Protein AF-A0A972X2A7-F1 (afdb_monomer_lite)

pLDDT: mean 72.52, std 20.97, range [19.81, 95.19]

Secondary structure (DSSP, 8-state):
----HHHHHHHHHHHHHHTT--S-------------------------------------S--------TT-B--STTEEE-TT-TTEEEETTEEEEE-TT--EEEEEE-TTS-EES---HHHHHHHHHHHHHTTTTS-HHHHHHHHHHHHHTT-S--SEEEEESSSS---HHHHTT-HHHHHHHHHHHHHHHHHHS--SS--------TTSEEEEE-TTTS-HHHHHHHHHS-TTHHHHSEEEHHHHHHHHHSHHHHHHHHT--SBHHHHHHHHT----GGG--S-EEEE-B-TTS-B--SS-SS-EEEEEEE-TTSTT-EEEEEEE----SSSSHHHHHH-HHHHGGG---SEEEEEEE-TTS-EEEEEEETT-BEESB--TTT-PPPTTTS-SS-BTTHHHHHHTTTSSPPTT--TTSS-PPPP--GGGS---EEEEE-TT--EEESGGGB--HHHHHHHHHHHHHHH-

Foldseek 3Di:
DDDDVLVLLLQLLVQLQCLFDDDDDDDDYDDDDDDDDDDDDDDDDDDDDDDDDDDDDDDDADDDDDPPPLPDWDDPPQWDDDPPQPQWTDRPPWIWGQDPVRTITTWHADPQQDTPSDPDPSNLVSLLLVCLVCLVVDDPVRNVSSVNNCVVSLSFDQQKAKEALVQGDRDPVQVVVDDVSSLVSSQVSVQQLLPQLFFAARDDDDDADPVRIDIDRCPVTFDRSLSSQLVVQAPCCVVVVYHYSSSSSVSCLQLVNSCVRHVPDQFPVVVCVVQVHDSALQAAFAFKAKFAADPVRAGLDLWFRGIKIKGKDDGPNAHLWIKIKIFWAFPPDDDDDLNLQQDLLRVQSRHAGFKMWMWTQGNNLATFIWIAGSVGGTDQWDPLRTTQQDPGGDGSIDGTPSSVCVVASQFDDAQQDRPPPPRDGGDFCLVSRDQDFDPGAHPVRDTHGSSRSYHGRVVRRVSRVSSRVSHD

Radius of gyration: 25.75 Å; chains: 1; bounding box: 61×66×72 Å

Structure (mmCIF, N/CA/C/O backbone):
data_AF-A0A972X2A7-F1
#
_entry.id   AF-A0A972X2A7-F1
#
loop_
_atom_site.group_PDB
_atom_site.id
_atom_site.type_symbol
_atom_site.label_atom_id
_atom_site.label_alt_id
_atom_site.label_comp_id
_atom_site.label_asym_id
_atom_site.label_entity_id
_atom_site.label_seq_id
_atom_site.pdbx_PDB_ins_code
_atom_site.Cartn_x
_atom_site.Cartn_y
_atom_site.Cartn_z
_atom_site.occupancy
_atom_site.B_iso_or_equiv
_atom_site.auth_seq_id
_atom_site.auth_comp_id
_atom_site.auth_asym_id
_atom_site.auth_atom_id
_atom_site.pdbx_PDB_model_num
ATOM 1 N N . MET A 1 1 ? -9.599 33.964 -2.042 1.00 32.97 1 MET A N 1
ATOM 2 C CA . MET A 1 1 ? -8.578 33.121 -2.725 1.00 32.97 1 MET A CA 1
ATOM 3 C C . MET A 1 1 ? -9.052 31.662 -2.759 1.00 32.97 1 MET A C 1
ATOM 5 O O . MET A 1 1 ? -10.061 31.374 -2.131 1.00 32.97 1 MET A O 1
ATOM 9 N N . LYS A 1 2 ? -8.381 30.743 -3.476 1.00 31.22 2 LYS A N 1
ATOM 10 C CA . LYS A 1 2 ? -8.626 29.282 -3.387 1.00 31.22 2 LYS A CA 1
ATOM 11 C C . LYS A 1 2 ? -7.355 28.581 -2.875 1.00 31.22 2 LYS A C 1
ATOM 13 O O . LYS A 1 2 ? -6.282 28.950 -3.351 1.00 31.22 2 LYS A O 1
ATOM 18 N N . PRO A 1 3 ? -7.443 27.602 -1.954 1.00 32.94 3 PRO A N 1
ATOM 19 C CA . PRO A 1 3 ? -6.267 26.927 -1.406 1.00 32.94 3 PRO A CA 1
ATOM 20 C C . PRO A 1 3 ? -5.535 26.093 -2.468 1.00 32.94 3 PRO A C 1
ATOM 22 O O . PRO A 1 3 ? -6.153 25.428 -3.304 1.00 32.94 3 PRO A O 1
ATOM 25 N N . ASN A 1 4 ? -4.201 26.134 -2.435 1.00 35.28 4 ASN A N 1
ATOM 26 C CA . ASN A 1 4 ? -3.338 25.498 -3.430 1.00 35.28 4 ASN A CA 1
ATOM 27 C C . ASN A 1 4 ? -3.105 24.013 -3.091 1.00 35.28 4 ASN A C 1
ATOM 29 O O . ASN A 1 4 ? -2.175 23.684 -2.353 1.00 35.28 4 ASN A O 1
ATOM 33 N N . LYS A 1 5 ? -3.965 23.128 -3.618 1.00 40.00 5 LYS A N 1
ATOM 34 C CA . LYS A 1 5 ? -4.020 21.694 -3.267 1.00 40.00 5 LYS A CA 1
ATOM 35 C C . LYS A 1 5 ? -2.667 20.974 -3.272 1.00 40.00 5 LYS A C 1
ATOM 37 O O . LYS A 1 5 ? -2.394 20.256 -2.323 1.00 40.00 5 LYS A O 1
ATOM 42 N N . SER A 1 6 ? -1.813 21.211 -4.271 1.00 39.75 6 SER A N 1
ATOM 43 C CA . SER A 1 6 ? -0.506 20.539 -4.387 1.00 39.75 6 SER A CA 1
ATOM 44 C C . SER A 1 6 ? 0.399 20.759 -3.160 1.00 39.75 6 SER A C 1
ATOM 46 O O . SER A 1 6 ? 0.973 19.800 -2.651 1.00 39.75 6 SER A O 1
ATOM 48 N N . LYS A 1 7 ? 0.459 21.983 -2.600 1.00 44.41 7 LYS A N 1
ATOM 49 C CA . LYS A 1 7 ? 1.194 22.226 -1.340 1.00 44.41 7 LYS A CA 1
ATOM 50 C C . LYS A 1 7 ? 0.582 21.444 -0.174 1.00 44.41 7 LYS A C 1
ATOM 52 O O . LYS A 1 7 ? 1.309 20.877 0.627 1.00 44.41 7 LYS A O 1
ATOM 57 N N . ILE A 1 8 ? -0.749 21.413 -0.091 1.00 43.88 8 ILE A N 1
ATOM 58 C CA . ILE A 1 8 ? -1.475 20.704 0.970 1.00 43.88 8 ILE A CA 1
ATOM 59 C C . ILE A 1 8 ? -1.217 19.192 0.888 1.00 43.88 8 ILE A C 1
ATOM 61 O O . ILE A 1 8 ? -0.979 18.579 1.918 1.00 43.88 8 ILE A O 1
ATOM 65 N N . PHE A 1 9 ? -1.190 18.609 -0.313 1.00 44.12 9 PHE A N 1
ATOM 66 C CA . PHE A 1 9 ? -0.921 17.185 -0.528 1.00 44.12 9 PHE A CA 1
ATOM 67 C C . PHE A 1 9 ? 0.484 16.772 -0.060 1.00 44.12 9 PHE A C 1
ATOM 69 O O . PHE A 1 9 ? 0.606 15.842 0.734 1.00 44.12 9 PHE A O 1
ATOM 76 N N . LYS A 1 10 ? 1.529 17.521 -0.452 1.00 48.62 10 LYS A N 1
ATOM 77 C CA . LYS A 1 10 ? 2.905 17.273 0.023 1.00 48.62 10 LYS A CA 1
ATOM 78 C C . LYS A 1 10 ? 3.010 17.346 1.547 1.00 48.62 10 LYS A C 1
ATOM 80 O O . LYS A 1 10 ? 3.620 16.477 2.158 1.00 48.62 10 LYS A O 1
ATOM 85 N N . ILE A 1 11 ? 2.387 18.360 2.152 1.00 48.38 11 ILE A N 1
ATOM 86 C CA . ILE A 1 11 ? 2.398 18.559 3.607 1.00 48.38 11 ILE A CA 1
ATOM 87 C C . ILE A 1 11 ? 1.636 17.435 4.322 1.00 48.38 11 ILE A C 1
ATOM 89 O O . ILE A 1 11 ? 2.108 16.951 5.337 1.00 48.38 11 ILE A O 1
ATOM 93 N N . ILE A 1 12 ? 0.506 16.956 3.789 1.00 51.91 12 ILE A N 1
ATOM 94 C CA . ILE A 1 12 ? -0.204 15.787 4.341 1.00 51.91 12 ILE A CA 1
ATOM 95 C C . ILE A 1 12 ? 0.703 14.559 4.381 1.00 51.91 12 ILE A C 1
ATOM 97 O O . ILE A 1 12 ? 0.804 13.927 5.428 1.00 51.91 12 ILE A O 1
ATOM 101 N N . ILE A 1 13 ? 1.379 14.242 3.274 1.00 48.91 13 ILE A N 1
ATOM 102 C CA . ILE A 1 13 ? 2.260 13.072 3.204 1.00 48.91 13 ILE A CA 1
ATOM 103 C C . ILE A 1 13 ? 3.434 13.224 4.181 1.00 48.91 13 ILE A C 1
ATOM 105 O O . ILE A 1 13 ? 3.601 12.365 5.045 1.00 48.91 13 ILE A O 1
ATOM 109 N N . LEU A 1 14 ? 4.170 14.342 4.127 1.00 42.78 14 LEU A N 1
ATOM 110 C CA . LEU A 1 14 ? 5.280 14.637 5.048 1.00 42.78 14 LEU A CA 1
ATOM 111 C C . LEU A 1 14 ? 4.866 14.548 6.524 1.00 42.78 14 LEU A C 1
ATOM 113 O O . LEU A 1 14 ? 5.619 14.024 7.339 1.00 42.78 14 LEU A O 1
ATOM 117 N N . SER A 1 15 ? 3.660 14.989 6.877 1.00 43.72 15 SER A N 1
ATOM 118 C CA . SER A 1 15 ? 3.176 14.918 8.257 1.00 43.72 15 SER A CA 1
ATOM 119 C C . SER A 1 15 ? 2.669 13.538 8.676 1.00 43.72 15 SER A C 1
ATOM 121 O O . SER A 1 15 ? 2.825 13.183 9.841 1.00 43.72 15 SER A O 1
ATOM 123 N N . LEU A 1 16 ? 2.082 12.741 7.769 1.00 44.69 16 LEU A N 1
ATOM 124 C CA . LEU A 1 16 ? 1.806 11.321 8.050 1.00 44.69 16 LEU A CA 1
ATOM 125 C C . LEU A 1 16 ? 3.110 10.572 8.373 1.00 44.69 16 LEU A C 1
ATOM 127 O O . LEU A 1 16 ? 3.098 9.672 9.208 1.00 44.69 16 LEU A O 1
ATOM 131 N N . ILE A 1 17 ? 4.218 10.968 7.738 1.00 43.34 17 ILE A N 1
ATOM 132 C CA . ILE A 1 17 ? 5.560 10.416 7.962 1.00 43.34 17 ILE A CA 1
ATOM 133 C C . ILE A 1 17 ? 6.172 10.956 9.269 1.00 43.34 17 ILE A C 1
ATOM 135 O O . ILE A 1 17 ? 6.676 10.176 10.071 1.00 43.34 17 ILE A O 1
ATOM 139 N N . MET A 1 18 ? 6.060 12.260 9.558 1.00 35.34 18 MET A N 1
ATOM 140 C CA . MET A 1 18 ? 6.590 12.871 10.794 1.00 35.34 18 MET A CA 1
ATOM 141 C C . MET A 1 18 ? 5.927 12.382 12.095 1.00 35.34 18 MET A C 1
ATOM 143 O O . MET A 1 18 ? 6.493 12.575 13.169 1.00 35.34 18 MET A O 1
ATOM 147 N N . VAL A 1 19 ? 4.795 11.670 12.035 1.00 41.16 19 VAL A N 1
ATOM 148 C CA . VAL A 1 19 ? 4.262 10.908 13.188 1.00 41.16 19 VAL A CA 1
ATOM 149 C C . VAL A 1 19 ? 5.213 9.764 13.621 1.00 41.16 19 VAL A C 1
ATOM 151 O O . VAL A 1 19 ? 5.051 9.221 14.713 1.00 41.16 19 VAL A O 1
ATOM 154 N N . GLN A 1 20 ? 6.247 9.438 12.833 1.00 40.91 20 GLN A N 1
ATOM 155 C CA . GLN A 1 20 ? 7.351 8.539 13.201 1.00 40.91 20 GLN A CA 1
ATOM 156 C C . GLN A 1 20 ? 8.747 9.201 13.154 1.00 40.91 20 GLN A C 1
ATOM 158 O O . GLN A 1 20 ? 9.728 8.537 12.833 1.00 40.91 20 GLN A O 1
ATOM 163 N N . ALA A 1 21 ? 8.874 10.482 13.532 1.00 27.34 21 ALA A N 1
ATOM 164 C CA . ALA A 1 21 ? 10.185 11.130 13.667 1.00 27.34 21 ALA A CA 1
ATOM 165 C C . ALA A 1 21 ? 10.384 11.878 15.001 1.00 27.34 21 ALA A C 1
ATOM 167 O O . ALA A 1 21 ? 9.918 12.999 15.194 1.00 27.34 21 ALA A O 1
ATOM 168 N N . THR A 1 22 ? 11.207 11.299 15.878 1.00 25.69 22 THR A N 1
ATOM 169 C CA . THR A 1 22 ? 12.096 12.067 16.765 1.00 25.69 22 THR A CA 1
ATOM 170 C C . THR A 1 22 ? 13.532 11.577 16.541 1.00 25.69 22 THR A C 1
ATOM 172 O O . THR A 1 22 ? 13.697 10.354 16.567 1.00 25.69 22 THR A O 1
ATOM 175 N N . PRO A 1 23 ? 14.567 12.440 16.412 1.00 27.98 23 PRO A N 1
ATOM 176 C CA . PRO A 1 23 ? 14.553 13.906 16.559 1.00 27.98 23 PRO A CA 1
ATOM 177 C C . PRO A 1 23 ? 15.259 14.720 15.430 1.00 27.98 23 PRO A C 1
ATOM 179 O O . PRO A 1 23 ? 16.045 14.186 14.656 1.00 27.98 23 PRO A O 1
ATOM 182 N N . SER A 1 24 ? 15.068 16.051 15.478 1.00 23.62 24 SER A N 1
ATOM 183 C CA . SER A 1 24 ? 16.024 17.116 15.067 1.00 23.62 24 SER A CA 1
ATOM 184 C C . SER A 1 24 ? 16.078 17.677 13.615 1.00 23.62 24 SER A C 1
ATOM 186 O O . SER A 1 24 ? 16.221 16.955 12.642 1.00 23.62 24 SER A O 1
ATOM 188 N N . TYR A 1 25 ? 16.114 19.024 13.547 1.00 22.48 25 TYR A N 1
ATOM 189 C CA . TYR A 1 25 ? 16.618 19.949 12.494 1.00 22.48 25 TYR A CA 1
ATOM 190 C C . TYR A 1 25 ? 16.030 19.984 11.050 1.00 22.48 25 TYR A C 1
ATOM 192 O O . TYR A 1 25 ? 16.530 19.327 10.149 1.00 22.48 25 TYR A O 1
ATOM 200 N N . GLY A 1 26 ? 15.173 20.989 10.776 1.00 21.02 26 GLY A N 1
ATOM 201 C CA . GLY A 1 26 ? 15.631 22.209 10.060 1.00 21.02 26 GLY A CA 1
ATOM 202 C C . GLY A 1 26 ? 15.305 22.471 8.561 1.00 21.02 26 GLY A C 1
ATOM 203 O O . GLY A 1 26 ? 15.764 21.766 7.678 1.00 21.02 26 GLY A O 1
ATOM 204 N N . PHE A 1 27 ? 14.698 23.648 8.306 1.00 21.00 27 PHE A N 1
ATOM 205 C CA . PHE A 1 27 ? 14.872 24.559 7.138 1.00 21.00 27 PHE A CA 1
ATOM 206 C C . PHE A 1 27 ? 14.205 24.324 5.741 1.00 21.00 27 PHE A C 1
ATOM 208 O O . PHE A 1 27 ? 14.815 23.853 4.791 1.00 21.00 27 PHE A O 1
ATOM 215 N N . LEU A 1 28 ? 13.008 24.928 5.598 1.00 21.27 28 LEU A N 1
ATOM 216 C CA . LEU A 1 28 ? 12.610 25.994 4.633 1.00 21.27 28 LEU A CA 1
ATOM 217 C C . LEU A 1 28 ? 12.397 25.782 3.091 1.00 21.27 28 LEU A C 1
ATOM 219 O O . LEU A 1 28 ? 13.339 25.828 2.313 1.00 21.27 28 LEU A O 1
ATOM 223 N N . PHE A 1 29 ? 11.112 25.901 2.673 1.00 23.14 29 PHE A N 1
ATOM 224 C CA . PHE A 1 29 ? 10.547 26.629 1.485 1.00 23.14 29 PHE A CA 1
ATOM 225 C C . PHE A 1 29 ? 10.915 26.170 0.030 1.00 23.14 29 PHE A C 1
ATOM 227 O O . PHE A 1 29 ? 11.964 25.609 -0.222 1.00 23.14 29 PHE A O 1
ATOM 234 N N . GLY A 1 30 ? 10.115 26.402 -1.038 1.00 23.03 30 GLY A N 1
ATOM 235 C CA . GLY A 1 30 ? 8.721 26.881 -1.163 1.00 23.03 30 GLY A CA 1
ATOM 236 C C . GLY A 1 30 ? 8.272 27.282 -2.607 1.00 23.03 30 GLY A C 1
ATOM 237 O O . GLY A 1 30 ? 9.101 27.595 -3.443 1.00 23.03 30 GLY A O 1
ATOM 238 N N . PHE A 1 31 ? 6.938 27.373 -2.849 1.00 19.81 31 PHE A N 1
ATOM 239 C CA . PHE A 1 31 ? 6.234 28.046 -4.001 1.00 19.81 31 PHE A CA 1
ATOM 240 C C . PHE A 1 31 ? 6.357 27.371 -5.410 1.00 19.81 31 PHE A C 1
ATOM 242 O O . PHE A 1 31 ? 7.299 26.637 -5.637 1.00 19.81 31 PHE A O 1
ATOM 249 N N . PHE A 1 32 ? 5.450 27.480 -6.412 1.00 22.28 32 PHE A N 1
ATOM 250 C CA . PHE A 1 32 ? 4.033 27.932 -6.545 1.00 22.28 32 PHE A CA 1
ATOM 251 C C . PHE A 1 32 ? 3.269 27.024 -7.581 1.00 22.28 32 PHE A C 1
ATOM 253 O O . PHE A 1 32 ? 3.732 25.919 -7.823 1.00 22.28 32 PHE A O 1
ATOM 260 N N . GLY A 1 33 ? 2.087 27.381 -8.144 1.00 20.92 33 GLY A N 1
ATOM 261 C CA . GLY A 1 33 ? 1.280 26.436 -8.981 1.00 20.92 33 GLY A CA 1
ATOM 262 C C . GLY A 1 33 ? 0.173 27.011 -9.906 1.00 20.92 33 GLY A C 1
ATOM 263 O O . GLY A 1 33 ? 0.478 27.789 -10.804 1.00 20.92 33 GLY A O 1
ATOM 264 N N . ARG A 1 34 ? -1.117 26.661 -9.661 1.00 21.70 34 ARG A N 1
ATOM 265 C CA . ARG A 1 34 ? -2.317 26.730 -10.574 1.00 21.70 34 ARG A CA 1
ATOM 266 C C . ARG A 1 34 ? -2.407 25.489 -11.503 1.00 21.70 34 ARG A C 1
ATOM 268 O O . ARG A 1 34 ? -1.408 24.814 -11.665 1.00 21.70 34 ARG A O 1
ATOM 275 N N . ARG A 1 35 ? -3.543 25.076 -12.102 1.00 22.91 35 ARG A N 1
ATOM 276 C CA . ARG A 1 35 ? -4.922 25.627 -12.269 1.00 22.91 35 ARG A CA 1
ATOM 277 C C . ARG A 1 35 ? -5.973 24.505 -11.995 1.00 22.91 35 ARG A C 1
ATOM 279 O O . ARG A 1 35 ? -5.621 23.514 -11.373 1.00 22.91 35 ARG A O 1
ATOM 286 N N . ALA A 1 36 ? -7.260 24.643 -12.355 1.00 21.58 36 ALA A N 1
ATOM 287 C CA . ALA A 1 36 ? -8.315 23.667 -11.984 1.00 21.58 36 ALA A CA 1
ATOM 288 C C . ALA A 1 36 ? -9.405 23.460 -13.055 1.00 21.58 36 ALA A C 1
ATOM 290 O O . ALA A 1 36 ? -9.677 24.405 -13.789 1.00 21.58 36 ALA A O 1
ATOM 291 N N . SER A 1 37 ? -10.102 22.305 -13.044 1.00 22.75 37 SER A N 1
ATOM 292 C CA . SER A 1 37 ? -11.579 22.096 -13.197 1.00 22.75 37 SER A CA 1
ATOM 293 C C . SER A 1 37 ? -11.907 20.622 -13.551 1.00 22.75 37 SER A C 1
ATOM 295 O O . SER A 1 37 ? -11.018 19.928 -14.009 1.00 22.75 37 SER A O 1
ATOM 297 N N . ARG A 1 38 ? -13.124 20.050 -13.451 1.00 21.02 38 ARG A N 1
ATOM 298 C CA . ARG A 1 38 ? -14.246 20.058 -12.474 1.00 21.02 38 ARG A CA 1
ATOM 299 C C . ARG A 1 38 ? -15.303 19.026 -12.972 1.00 21.02 38 ARG A C 1
ATOM 301 O O . ARG A 1 38 ? -15.786 19.183 -14.084 1.00 21.02 38 ARG A O 1
ATOM 308 N N . GLY A 1 39 ? -15.730 18.063 -12.142 1.00 20.52 39 GLY A N 1
ATOM 309 C CA . GLY A 1 39 ? -16.829 17.090 -12.392 1.00 20.52 39 GLY A CA 1
ATOM 310 C C . GLY A 1 39 ? -17.105 16.269 -11.106 1.00 20.52 39 GLY A C 1
ATOM 311 O O . GLY A 1 39 ? -16.149 16.089 -10.355 1.00 20.52 39 GLY A O 1
ATOM 312 N N . ARG A 1 40 ? -18.290 15.825 -10.629 1.00 21.73 40 ARG A N 1
ATOM 313 C CA . ARG A 1 40 ? -19.748 15.874 -10.960 1.00 21.73 40 ARG A CA 1
ATOM 314 C C . ARG A 1 40 ? -20.417 14.698 -11.734 1.00 21.73 40 ARG A C 1
ATOM 316 O O . ARG A 1 40 ? -20.550 14.784 -12.943 1.00 21.73 40 ARG A O 1
ATOM 323 N N . PHE A 1 41 ? -21.033 13.782 -10.957 1.00 20.83 41 PHE A N 1
ATOM 324 C CA . PHE A 1 41 ? -22.156 12.852 -11.276 1.00 20.83 41 PHE A CA 1
ATOM 325 C C . PHE A 1 41 ? -21.882 11.725 -12.310 1.00 20.83 41 PHE A C 1
ATOM 327 O O . PHE A 1 41 ? -20.909 11.811 -13.042 1.00 20.83 41 PHE A O 1
ATOM 334 N N . ILE A 1 42 ? -22.625 10.602 -12.383 1.00 22.73 42 ILE A N 1
ATOM 335 C CA . ILE A 1 42 ? -23.914 10.154 -11.778 1.00 22.73 42 ILE A CA 1
ATOM 336 C C . ILE A 1 42 ? -23.722 8.874 -10.908 1.00 22.73 42 ILE A C 1
ATOM 338 O O . ILE A 1 42 ? -22.664 8.257 -10.930 1.00 22.73 42 ILE A O 1
ATOM 342 N N . SER A 1 43 ? -24.731 8.491 -10.111 1.00 22.42 43 SER A N 1
ATOM 343 C CA . SER A 1 43 ? -24.817 7.252 -9.305 1.00 22.42 43 SER A CA 1
ATOM 344 C C . SER A 1 43 ? -26.000 6.384 -9.758 1.00 22.42 43 SER A C 1
ATOM 346 O O . SER A 1 43 ? -27.034 6.976 -10.061 1.00 22.42 43 SER A O 1
ATOM 348 N N . GLN A 1 44 ? -25.902 5.040 -9.706 1.00 23.17 44 GLN A N 1
ATOM 349 C CA . GLN A 1 44 ? -27.037 4.168 -9.326 1.00 23.17 44 GLN A CA 1
ATOM 350 C C . GLN A 1 44 ? -26.695 2.682 -9.028 1.00 23.17 44 GLN A C 1
ATOM 352 O O . GLN A 1 44 ? -25.944 2.036 -9.746 1.00 23.17 44 GLN A O 1
ATOM 357 N N . ASN A 1 45 ? -27.341 2.175 -7.968 1.00 23.38 45 ASN A N 1
ATOM 358 C CA . ASN A 1 45 ? -27.988 0.863 -7.759 1.00 23.38 45 ASN A CA 1
ATOM 359 C C . ASN A 1 45 ? -27.298 -0.509 -7.992 1.00 23.38 45 ASN A C 1
ATOM 361 O O . ASN A 1 45 ? -27.117 -0.980 -9.106 1.00 23.38 45 ASN A O 1
ATOM 365 N N . ASN A 1 46 ? -27.171 -1.233 -6.868 1.00 24.94 46 ASN A N 1
ATOM 366 C CA . ASN A 1 46 ? -27.735 -2.568 -6.571 1.00 24.94 46 ASN A CA 1
ATOM 367 C C . ASN A 1 46 ? -27.754 -3.695 -7.628 1.00 24.94 46 ASN A C 1
ATOM 369 O O . ASN A 1 46 ? -28.580 -3.695 -8.534 1.00 24.94 46 ASN A O 1
ATOM 373 N N . SER A 1 47 ? -27.127 -4.824 -7.271 1.00 25.27 47 SER A N 1
ATOM 374 C CA . SER A 1 47 ? -27.818 -6.130 -7.259 1.00 25.27 47 SER A CA 1
ATOM 375 C C . SER A 1 47 ? -27.191 -7.100 -6.239 1.00 25.27 47 SER A C 1
ATOM 377 O O . SER A 1 47 ? -25.975 -7.167 -6.083 1.00 25.27 47 SER A O 1
ATOM 379 N N . ARG A 1 48 ? -28.035 -7.848 -5.513 1.00 24.56 48 ARG A N 1
ATOM 380 C CA . ARG A 1 48 ? -27.664 -9.092 -4.809 1.00 24.56 48 ARG A CA 1
ATOM 381 C C . ARG A 1 48 ? -28.062 -10.268 -5.703 1.00 24.56 48 ARG A C 1
ATOM 383 O O . ARG A 1 48 ? -29.072 -10.165 -6.395 1.00 24.56 48 ARG A O 1
ATOM 390 N N . PRO A 1 49 ? -27.383 -11.413 -5.567 1.00 29.17 49 PRO A N 1
ATOM 391 C CA . PRO A 1 49 ? -28.159 -12.633 -5.354 1.00 29.17 49 PRO A CA 1
ATOM 392 C C . PRO A 1 49 ? -27.649 -13.473 -4.176 1.00 29.17 49 PRO A C 1
ATOM 394 O O . PRO A 1 49 ? -26.505 -13.376 -3.736 1.00 29.17 49 PRO A O 1
ATOM 397 N N . SER A 1 50 ? -28.541 -14.309 -3.659 1.00 26.02 50 SER A N 1
ATOM 398 C CA . SER A 1 50 ? -28.246 -15.419 -2.753 1.00 26.02 50 SER A CA 1
ATOM 399 C C . SER A 1 50 ? -27.834 -16.668 -3.531 1.00 26.02 50 SER A C 1
ATOM 401 O O . SER A 1 50 ? -28.295 -16.849 -4.654 1.00 26.02 50 SER A O 1
ATOM 403 N N . ASN A 1 51 ? -27.137 -17.607 -2.883 1.00 27.97 51 ASN A N 1
ATOM 404 C CA . ASN A 1 51 ? -27.609 -18.996 -2.902 1.00 27.97 51 ASN A CA 1
ATOM 405 C C . ASN A 1 51 ? -27.066 -19.841 -1.744 1.00 27.97 51 ASN A C 1
ATOM 407 O O . ASN A 1 51 ? -26.114 -19.463 -1.061 1.00 27.97 51 ASN A O 1
ATOM 411 N N . GLN A 1 52 ? -27.746 -20.959 -1.495 1.00 28.84 52 GLN A N 1
ATOM 412 C CA . GLN A 1 52 ? -27.442 -21.923 -0.439 1.00 28.84 52 GLN A CA 1
ATOM 413 C C . GLN A 1 52 ? -26.503 -23.027 -0.950 1.00 28.84 52 GLN A C 1
ATOM 415 O O . GLN A 1 52 ? -26.544 -23.392 -2.121 1.00 28.84 52 GLN A O 1
ATOM 420 N N . GLY A 1 53 ? -25.718 -23.615 -0.046 1.00 26.86 53 GLY A N 1
ATOM 421 C CA . GLY A 1 53 ? -24.964 -24.846 -0.291 1.00 26.86 53 GLY A CA 1
ATOM 422 C C . GLY A 1 53 ? -24.700 -25.567 1.029 1.00 26.86 53 GLY A C 1
ATOM 423 O O . GLY A 1 53 ? -23.991 -25.042 1.887 1.00 26.86 53 GLY A O 1
ATOM 424 N N . GLN A 1 54 ? -25.303 -26.741 1.231 1.00 31.16 54 GLN A N 1
ATOM 425 C CA . GLN A 1 54 ? -25.148 -27.512 2.468 1.00 31.16 54 GLN A CA 1
ATOM 426 C C . GLN A 1 54 ? -23.914 -28.425 2.399 1.00 31.16 54 GLN A C 1
ATOM 428 O O . GLN A 1 54 ? -23.957 -29.495 1.801 1.00 31.16 54 GLN A O 1
ATOM 433 N N . GLY A 1 55 ? -22.823 -28.022 3.055 1.00 27.86 55 GLY A N 1
ATOM 434 C CA . GLY A 1 55 ? -21.666 -28.884 3.320 1.00 27.86 55 GLY A CA 1
ATOM 435 C C . GLY A 1 55 ? -21.714 -29.470 4.735 1.00 27.86 55 GLY A C 1
ATOM 436 O O . GLY A 1 55 ? -21.852 -28.728 5.707 1.00 27.86 55 GLY A O 1
ATOM 437 N N . ARG A 1 56 ? -21.582 -30.796 4.877 1.00 34.22 56 ARG A N 1
ATOM 438 C CA . ARG A 1 56 ? -21.445 -31.460 6.188 1.00 34.22 56 ARG A CA 1
ATOM 439 C C . ARG A 1 56 ? -20.038 -31.230 6.755 1.00 34.22 56 ARG A C 1
ATOM 441 O O . ARG A 1 56 ? -19.069 -31.639 6.126 1.00 34.22 56 ARG A O 1
ATOM 448 N N . GLY A 1 57 ? -19.916 -30.678 7.967 1.00 27.39 57 GLY A N 1
ATOM 449 C CA . GLY A 1 57 ? -18.633 -30.664 8.684 1.00 27.39 57 GLY A CA 1
ATOM 450 C C . GLY A 1 57 ? -18.608 -29.875 9.999 1.00 27.39 57 GLY A C 1
ATOM 451 O O . GLY A 1 57 ? -18.876 -28.679 10.007 1.00 27.39 57 GLY A O 1
ATOM 452 N N . GLY A 1 58 ? -18.203 -30.536 11.092 1.00 30.64 58 GLY A N 1
ATOM 453 C CA . GLY A 1 58 ? -17.692 -29.904 12.321 1.00 30.64 58 GLY A CA 1
ATOM 454 C C . GLY A 1 58 ? -18.717 -29.379 13.341 1.00 30.64 58 GLY A C 1
ATOM 455 O O . GLY A 1 58 ? -19.130 -28.221 13.283 1.00 30.64 58 GLY A O 1
ATOM 456 N N . ARG A 1 59 ? -19.011 -30.178 14.379 1.00 32.28 59 ARG A N 1
ATOM 457 C CA . ARG A 1 59 ? -19.536 -29.673 15.664 1.00 32.28 59 ARG A CA 1
ATOM 458 C C . ARG A 1 59 ? -18.386 -29.014 16.441 1.00 32.28 59 ARG A C 1
ATOM 460 O O . ARG A 1 59 ? -17.557 -29.720 17.002 1.00 32.28 59 ARG A O 1
ATOM 467 N N . VAL A 1 60 ? -18.345 -27.682 16.495 1.00 45.69 60 VAL A N 1
ATOM 468 C CA . VAL A 1 60 ? -17.532 -26.917 17.465 1.00 45.69 60 VAL A CA 1
ATOM 469 C C . VAL A 1 60 ? -18.328 -25.670 17.876 1.00 45.69 60 VAL A C 1
ATOM 471 O O . VAL A 1 60 ? -19.022 -25.089 17.046 1.00 45.69 60 VAL A O 1
ATOM 474 N N . ILE A 1 61 ? -18.226 -25.265 19.145 1.00 50.91 61 ILE A N 1
ATOM 475 C CA . ILE A 1 61 ? -18.874 -24.081 19.749 1.00 50.91 61 ILE A CA 1
ATOM 476 C C . ILE A 1 61 ? -20.417 -24.014 19.620 1.00 50.91 61 ILE A C 1
ATOM 478 O O . ILE A 1 61 ? -20.991 -23.010 19.187 1.00 50.91 61 ILE A O 1
ATOM 482 N N . SER A 1 62 ? -21.103 -25.069 20.074 1.00 32.81 62 SER A N 1
ATOM 483 C CA . SER A 1 62 ? -22.534 -25.024 20.418 1.00 32.81 62 SER A CA 1
ATOM 484 C C . SER A 1 62 ? -22.743 -25.383 21.891 1.00 32.81 62 SER A C 1
ATOM 486 O O . SER A 1 62 ? -22.554 -26.539 22.268 1.00 32.81 62 SER A O 1
ATOM 488 N N . GLY A 1 63 ? -23.155 -24.417 22.714 1.00 37.81 63 GLY A N 1
ATOM 489 C CA . GLY A 1 63 ? -23.553 -24.690 24.094 1.00 37.81 63 GLY A CA 1
ATOM 490 C C . GLY A 1 63 ? -24.881 -25.447 24.144 1.00 37.81 63 GLY A C 1
ATOM 491 O O . GLY A 1 63 ? -25.917 -24.903 23.771 1.00 37.81 63 GLY A O 1
ATOM 492 N N . GLN A 1 64 ? -24.850 -26.687 24.629 1.00 32.75 64 GLN A N 1
ATOM 493 C CA . GLN A 1 64 ? -25.989 -27.303 25.315 1.00 32.75 64 GLN A CA 1
ATOM 494 C C . GLN A 1 64 ? -25.640 -27.364 26.808 1.00 32.75 64 GLN A C 1
ATOM 496 O O . GLN A 1 64 ? -24.462 -27.435 27.156 1.00 32.75 64 GLN A O 1
ATOM 501 N N . ASN A 1 65 ? -26.642 -27.297 27.687 1.00 33.94 65 ASN A N 1
ATOM 502 C CA . ASN A 1 65 ? -26.422 -27.196 29.130 1.00 33.94 65 ASN A CA 1
ATOM 503 C C . ASN A 1 65 ? -25.796 -28.474 29.713 1.00 33.94 65 ASN A C 1
ATOM 505 O O . ASN A 1 65 ? -26.496 -29.415 30.076 1.00 33.94 65 ASN A O 1
ATOM 509 N N . SER A 1 66 ? -24.476 -28.459 29.865 1.00 33.09 66 SER A N 1
ATOM 510 C CA . SER A 1 66 ? -23.712 -29.323 30.764 1.00 33.09 66 SER A CA 1
ATOM 511 C C . SER A 1 66 ? -22.878 -28.418 31.665 1.00 33.09 66 SER A C 1
ATOM 513 O O . SER A 1 66 ? -22.163 -27.560 31.151 1.00 33.09 66 SER A O 1
ATOM 515 N N . SER A 1 67 ? -22.983 -28.578 32.983 1.00 34.12 67 SER A N 1
ATOM 516 C CA . SER A 1 67 ? -22.335 -27.727 33.992 1.00 34.12 67 SER A CA 1
ATOM 517 C C . SER A 1 67 ? -20.821 -27.605 33.768 1.00 34.12 67 SER A C 1
ATOM 519 O O . SER A 1 67 ? -20.065 -28.518 34.107 1.00 34.12 67 SER A O 1
ATOM 521 N N . ILE A 1 68 ? -20.372 -26.480 33.199 1.00 40.84 68 ILE A N 1
ATOM 522 C CA . ILE A 1 68 ? -18.953 -26.233 32.915 1.00 40.84 68 ILE A CA 1
ATOM 523 C C . ILE A 1 68 ? -18.249 -25.871 34.222 1.00 40.84 68 ILE A C 1
ATOM 525 O O . ILE A 1 68 ? -18.255 -24.721 34.656 1.00 40.84 68 ILE A O 1
ATOM 529 N N . ASN A 1 69 ? -17.635 -26.873 34.845 1.00 38.28 69 ASN A N 1
ATOM 530 C CA . ASN A 1 69 ? -16.799 -26.687 36.020 1.00 38.28 69 ASN A CA 1
ATOM 531 C C . ASN A 1 69 ? -15.479 -26.022 35.578 1.00 38.28 69 ASN A C 1
ATOM 533 O O . ASN A 1 69 ? -14.644 -26.649 34.925 1.00 38.28 69 ASN A O 1
ATOM 537 N N . SER A 1 70 ? -15.304 -24.731 35.870 1.00 43.66 70 SER A N 1
ATOM 538 C CA . SER A 1 70 ? -14.287 -23.846 35.263 1.00 43.66 70 SER A CA 1
ATOM 539 C C . SER A 1 70 ? -12.835 -24.075 35.725 1.00 43.66 70 SER A C 1
ATOM 541 O O . SER A 1 70 ? -11.977 -23.214 35.521 1.00 43.66 70 SER A O 1
ATOM 543 N N . ASN A 1 71 ? -12.564 -25.218 36.358 1.00 43.84 71 ASN A N 1
ATOM 544 C CA . ASN A 1 71 ? -11.316 -25.520 37.063 1.00 43.84 71 ASN A CA 1
ATOM 545 C C . ASN A 1 71 ? -10.480 -26.634 36.406 1.00 43.84 71 ASN A C 1
ATOM 547 O O . ASN A 1 71 ? -9.439 -27.000 36.944 1.00 43.84 71 ASN A O 1
ATOM 551 N N . ASN A 1 72 ? -10.891 -27.159 35.246 1.00 50.47 72 ASN A N 1
ATOM 552 C CA . ASN A 1 72 ? -10.081 -28.117 34.492 1.00 50.47 72 ASN A CA 1
ATOM 553 C C . ASN A 1 72 ? -8.874 -27.410 33.850 1.00 50.47 72 ASN A C 1
ATOM 555 O O . ASN A 1 72 ? -8.999 -26.815 32.775 1.00 50.47 72 ASN A O 1
ATOM 559 N N . SER A 1 73 ? -7.709 -27.510 34.493 1.00 54.56 73 SER A N 1
ATOM 560 C CA . SER A 1 73 ? -6.427 -27.268 33.831 1.00 54.56 73 SER A CA 1
ATOM 561 C C . SER A 1 73 ? -6.175 -28.331 32.758 1.00 54.56 73 SER A C 1
ATOM 563 O O . SER A 1 73 ? -6.646 -29.467 32.858 1.00 54.56 73 SER A O 1
ATOM 565 N N . ILE A 1 74 ? -5.448 -27.966 31.701 1.00 64.00 74 ILE A N 1
ATOM 566 C CA . ILE A 1 74 ? -5.171 -28.871 30.579 1.00 64.00 74 ILE A CA 1
ATOM 567 C C . ILE A 1 74 ? -3.733 -29.378 30.693 1.00 64.00 74 ILE A C 1
ATOM 569 O O . ILE A 1 74 ? -2.790 -28.620 30.452 1.00 64.00 74 ILE A O 1
ATOM 573 N N . ASN A 1 75 ? -3.567 -30.663 31.024 1.00 59.00 75 ASN A N 1
ATOM 574 C CA . ASN A 1 75 ? -2.263 -31.330 30.961 1.00 59.00 75 ASN A CA 1
ATOM 575 C C . ASN A 1 75 ? -1.680 -31.204 29.545 1.00 59.00 75 ASN A C 1
ATOM 577 O O . ASN A 1 75 ? -2.381 -31.413 28.558 1.00 59.00 75 ASN A O 1
ATOM 581 N N . GLY A 1 76 ? -0.404 -30.824 29.454 1.00 59.22 76 GLY A N 1
ATOM 582 C CA . GLY A 1 76 ? 0.139 -30.114 28.288 1.00 59.22 76 GLY A CA 1
ATOM 583 C C . GLY A 1 76 ? 0.331 -30.892 26.980 1.00 59.22 76 GLY A C 1
ATOM 584 O O . GLY A 1 76 ? 0.915 -30.344 26.046 1.00 59.22 76 GLY A O 1
ATOM 585 N N . SER A 1 77 ? -0.124 -32.140 26.871 1.00 61.50 77 SER A N 1
ATOM 586 C CA . SER A 1 77 ? -0.031 -32.908 25.626 1.00 61.50 77 SER A CA 1
ATOM 587 C C . SER A 1 77 ? -0.992 -32.360 24.559 1.00 61.50 77 SER A C 1
ATOM 589 O O . SER A 1 77 ? -2.191 -32.210 24.785 1.00 61.50 77 SER A O 1
ATOM 591 N N . GLY A 1 78 ? -0.458 -32.061 23.370 1.00 75.69 78 GLY A N 1
ATOM 592 C CA . GLY A 1 78 ? -1.242 -31.537 22.241 1.00 75.69 78 GLY A CA 1
ATOM 593 C C . GLY A 1 78 ? -1.550 -30.034 22.290 1.00 75.69 78 GLY A C 1
ATOM 594 O O . GLY A 1 78 ? -2.377 -29.573 21.506 1.00 75.69 78 GLY A O 1
ATOM 595 N N . LEU A 1 79 ? -0.904 -29.267 23.177 1.00 87.00 79 LEU A N 1
ATOM 596 C CA . LEU A 1 79 ? -0.950 -27.803 23.137 1.00 87.00 79 LEU A CA 1
ATOM 597 C C . LEU A 1 79 ? 0.075 -27.254 22.139 1.00 87.00 79 LEU A C 1
ATOM 599 O O . LEU A 1 79 ? 1.278 -27.441 22.309 1.00 87.00 79 LEU A O 1
ATOM 603 N N . GLU A 1 80 ? -0.402 -26.521 21.137 1.00 89.88 80 GLU A N 1
ATOM 604 C CA . GLU A 1 80 ? 0.430 -25.778 20.185 1.00 89.88 80 GLU A CA 1
ATOM 605 C C . GLU A 1 80 ? 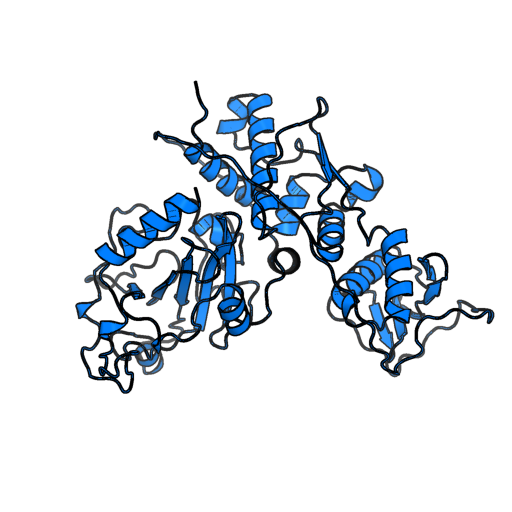0.210 -24.268 20.350 1.00 89.88 80 GLU A C 1
ATOM 607 O O . GLU A 1 80 ? -0.911 -23.816 20.596 1.00 89.88 80 GLU A O 1
ATOM 612 N N . GLU A 1 81 ? 1.262 -23.467 20.180 1.00 88.56 81 GLU A N 1
ATOM 613 C CA . GLU A 1 81 ? 1.170 -22.007 20.284 1.00 88.56 81 GLU A CA 1
ATOM 614 C C . GLU A 1 81 ? 0.542 -21.385 19.031 1.00 88.56 81 GLU A C 1
ATOM 616 O O . GLU A 1 81 ? 0.827 -21.799 17.903 1.00 88.56 81 GLU A O 1
ATOM 621 N N . ILE A 1 82 ? -0.300 -20.362 19.205 1.00 86.25 82 ILE A N 1
ATOM 622 C CA . ILE A 1 82 ? -0.842 -19.608 18.073 1.00 86.25 82 ILE A CA 1
ATOM 623 C C . ILE A 1 82 ? 0.073 -18.410 17.814 1.00 86.25 82 ILE A C 1
ATOM 625 O O . ILE A 1 82 ? 0.064 -17.424 18.550 1.00 86.25 82 ILE A O 1
ATOM 629 N N . VAL A 1 83 ? 0.875 -18.504 16.751 1.00 77.62 83 VAL A N 1
ATOM 630 C CA . VAL A 1 83 ? 1.865 -17.487 16.360 1.00 77.62 83 VAL A CA 1
ATOM 631 C C . VAL A 1 83 ? 1.235 -16.087 16.327 1.00 77.62 83 VAL A C 1
ATOM 633 O O . VAL A 1 83 ? 0.267 -15.848 15.606 1.00 77.62 83 VAL A O 1
ATOM 636 N N . GLY A 1 84 ? 1.796 -15.169 17.122 1.00 74.19 84 GLY A N 1
ATOM 637 C CA . GLY A 1 84 ? 1.304 -13.797 17.308 1.00 74.19 84 GLY A CA 1
ATOM 638 C C . GLY A 1 84 ? 0.446 -13.566 18.562 1.00 74.19 84 GLY A C 1
ATOM 639 O O . GLY A 1 84 ? 0.171 -12.414 18.891 1.00 74.19 84 GLY A O 1
ATOM 640 N N . PHE A 1 85 ? 0.056 -14.614 19.296 1.00 85.19 85 PHE A N 1
ATOM 641 C CA . PHE A 1 85 ? -0.886 -14.521 20.416 1.00 85.19 85 PHE A CA 1
ATOM 642 C C . PHE A 1 85 ? -0.333 -15.189 21.686 1.00 85.19 85 PHE A C 1
ATOM 644 O O . PHE A 1 85 ? -0.596 -16.356 21.955 1.00 85.19 85 PHE A O 1
ATOM 651 N N . SER A 1 86 ? 0.421 -14.432 22.493 1.00 87.31 86 SER A N 1
ATOM 652 C CA . SER A 1 86 ? 1.093 -14.914 23.719 1.00 87.31 86 SER A CA 1
ATOM 653 C C . SER A 1 86 ? 0.203 -15.675 24.709 1.00 87.31 86 SER A C 1
ATOM 655 O O . SER A 1 86 ? 0.693 -16.545 25.425 1.00 87.31 86 SER A O 1
ATOM 657 N N . ASN A 1 87 ? -1.085 -15.329 24.766 1.00 91.94 87 ASN A N 1
ATOM 658 C CA . ASN A 1 87 ? -2.055 -15.902 25.690 1.00 91.94 87 ASN A CA 1
ATOM 659 C C . ASN A 1 87 ? -2.903 -17.005 25.041 1.00 91.94 87 ASN A C 1
ATOM 661 O O . ASN A 1 87 ? -3.749 -17.569 25.730 1.00 91.94 87 ASN A O 1
ATOM 665 N N . LEU A 1 88 ? -2.747 -17.294 23.742 1.00 93.12 88 LEU A N 1
ATOM 666 C CA . LEU A 1 88 ? -3.589 -18.255 23.027 1.00 93.12 88 LEU A CA 1
ATOM 667 C C . LEU A 1 88 ? -2.796 -19.465 22.532 1.00 93.12 88 LEU A C 1
ATOM 669 O O . LEU A 1 88 ? -1.880 -19.366 21.715 1.00 93.12 88 LEU A O 1
ATOM 673 N N . LEU A 1 89 ? -3.247 -20.631 22.971 1.00 93.06 89 LEU A N 1
ATOM 674 C CA . LEU A 1 89 ? -2.845 -21.936 22.470 1.00 93.06 89 LEU A CA 1
ATOM 675 C C . LEU A 1 89 ? -4.027 -22.576 21.727 1.00 93.06 89 LEU A C 1
ATOM 677 O O . LEU A 1 89 ? -5.190 -22.214 21.943 1.00 93.06 89 LEU A O 1
ATOM 681 N N . LYS A 1 90 ? -3.742 -23.566 20.884 1.00 90.31 90 LYS A N 1
ATOM 682 C CA . LYS A 1 90 ? -4.743 -24.501 20.355 1.00 90.31 90 LYS A CA 1
ATOM 683 C C . LYS A 1 90 ? -4.524 -25.894 20.942 1.00 90.31 90 LYS A C 1
ATOM 685 O O . LYS A 1 90 ? -3.384 -26.316 21.118 1.00 90.31 90 LYS A O 1
ATOM 690 N N . ASN A 1 91 ? -5.615 -26.608 21.207 1.00 87.12 91 ASN A N 1
ATOM 691 C CA . ASN A 1 91 ? -5.616 -28.053 21.443 1.00 87.12 91 ASN A CA 1
ATOM 692 C C . ASN A 1 91 ? -6.584 -28.690 20.438 1.00 87.12 91 ASN A C 1
ATOM 694 O O . ASN A 1 91 ? -7.806 -28.629 20.606 1.00 87.12 91 ASN A O 1
ATOM 698 N N . GLY A 1 92 ? -6.048 -29.187 19.320 1.00 85.00 92 GLY A N 1
ATOM 699 C CA . GLY A 1 92 ? -6.849 -29.565 18.155 1.00 85.00 92 GLY A CA 1
ATOM 700 C C . GLY A 1 92 ? -7.733 -28.404 17.675 1.00 85.00 92 GLY A C 1
ATOM 701 O O . GLY A 1 92 ? -7.234 -27.403 17.166 1.00 85.00 92 GLY A O 1
ATOM 702 N N . ASN A 1 93 ? -9.051 -28.536 17.865 1.00 79.75 93 ASN A N 1
ATOM 703 C CA . ASN A 1 93 ? -10.055 -27.523 17.504 1.00 79.75 93 ASN A CA 1
ATOM 704 C C . ASN A 1 93 ? -10.463 -26.584 18.662 1.00 79.75 93 ASN A C 1
ATOM 706 O O . ASN A 1 93 ? -11.311 -25.713 18.460 1.00 79.75 93 ASN A O 1
ATOM 710 N N . ALA A 1 94 ? -9.927 -26.769 19.873 1.00 84.00 94 ALA A N 1
ATOM 711 C CA . ALA A 1 94 ? -10.214 -25.915 21.025 1.00 84.00 94 ALA A CA 1
ATOM 712 C C . ALA A 1 94 ? -9.212 -24.756 21.122 1.00 84.00 94 ALA A C 1
ATOM 714 O O . ALA A 1 94 ? -8.008 -24.957 20.954 1.00 84.00 94 ALA A O 1
ATOM 715 N N . LEU A 1 95 ? -9.710 -23.558 21.440 1.00 91.31 95 LEU A N 1
ATOM 716 C CA . LEU A 1 95 ? -8.882 -22.418 21.833 1.00 91.31 95 LEU A CA 1
ATOM 717 C C . LEU A 1 95 ? -8.615 -22.501 23.342 1.00 91.31 95 LEU A C 1
ATOM 719 O O . LEU A 1 95 ? -9.505 -22.873 24.110 1.00 91.31 95 LEU A O 1
ATOM 723 N N . VAL A 1 96 ? -7.402 -22.170 23.770 1.00 94.00 96 VAL A N 1
ATOM 724 C CA . VAL A 1 96 ? -6.937 -22.332 25.152 1.00 94.00 96 VAL A CA 1
ATOM 725 C C . VAL A 1 96 ? -6.205 -21.067 25.592 1.00 94.00 96 VAL A C 1
ATOM 727 O O . VAL A 1 96 ? -5.353 -20.565 24.867 1.00 94.00 96 VAL A O 1
ATOM 730 N N . GLU A 1 97 ? -6.522 -20.558 26.779 1.00 94.25 97 GLU A N 1
ATOM 731 C CA . GLU A 1 97 ? -5.738 -19.522 27.448 1.00 94.25 97 GLU A CA 1
ATOM 732 C C . GLU A 1 97 ? -4.460 -20.130 28.031 1.00 94.25 97 GLU A C 1
ATOM 734 O O . GLU A 1 97 ? -4.527 -21.169 28.689 1.00 94.25 97 GLU A O 1
ATOM 739 N N . ARG A 1 98 ? -3.328 -19.444 27.858 1.00 94.06 98 ARG A N 1
ATOM 740 C CA . ARG A 1 98 ? -2.182 -19.501 28.773 1.00 94.06 98 ARG A CA 1
ATOM 741 C C . ARG A 1 98 ? -2.105 -18.151 29.487 1.00 94.06 98 ARG A C 1
ATOM 743 O O . ARG A 1 98 ? -1.891 -17.136 28.828 1.00 94.06 98 ARG A O 1
ATOM 750 N N . ASN A 1 99 ? -2.305 -18.126 30.803 1.00 90.94 99 ASN A N 1
ATOM 751 C CA . ASN A 1 99 ? -2.190 -16.888 31.585 1.00 90.94 99 ASN A CA 1
ATOM 752 C C . ASN A 1 99 ? -0.737 -16.626 32.033 1.00 90.94 99 ASN A C 1
ATOM 754 O O . ASN A 1 99 ? 0.147 -17.464 31.835 1.00 90.94 99 ASN A O 1
ATOM 758 N N . ALA A 1 100 ? -0.471 -15.476 32.654 1.00 88.62 100 ALA A N 1
ATOM 759 C CA . ALA A 1 100 ? 0.862 -15.042 33.084 1.00 88.62 100 ALA A CA 1
ATOM 760 C C . ALA A 1 100 ? 1.520 -15.942 34.154 1.00 88.62 100 ALA A C 1
ATOM 762 O O . ALA A 1 100 ? 2.703 -15.779 34.446 1.00 88.62 100 ALA A O 1
ATOM 763 N N . ARG A 1 101 ? 0.782 -16.903 34.729 1.00 90.56 101 ARG A N 1
ATOM 764 C CA . ARG A 1 101 ? 1.308 -17.948 35.630 1.00 90.56 101 ARG A CA 1
ATOM 765 C C . ARG A 1 101 ? 1.630 -19.261 34.907 1.00 90.56 101 ARG A C 1
ATOM 767 O O . ARG A 1 101 ? 2.073 -20.210 35.543 1.00 90.56 101 ARG A O 1
ATOM 774 N N . GLY A 1 102 ? 1.375 -19.337 33.601 1.00 89.00 102 GLY A N 1
ATOM 775 C CA . GLY A 1 102 ? 1.481 -20.558 32.806 1.00 89.00 102 GLY A CA 1
ATOM 776 C C . GLY A 1 102 ? 0.287 -21.512 32.938 1.00 89.00 102 GLY A C 1
ATOM 777 O O . GLY A 1 102 ? 0.322 -22.584 32.337 1.00 89.00 102 GLY A O 1
ATOM 778 N N . GLU A 1 103 ? -0.770 -21.153 33.680 1.00 90.56 103 GLU A N 1
ATOM 779 C CA . GLU A 1 103 ? -1.972 -21.989 33.796 1.00 90.56 103 GLU A CA 1
ATOM 780 C C . GLU A 1 103 ? -2.689 -22.080 32.438 1.00 90.56 103 GLU A C 1
ATOM 782 O O . GLU A 1 103 ? -2.844 -21.073 31.741 1.00 90.56 103 GLU A O 1
ATOM 787 N N . THR A 1 104 ? -3.161 -23.278 32.081 1.00 92.00 104 THR A N 1
ATOM 788 C C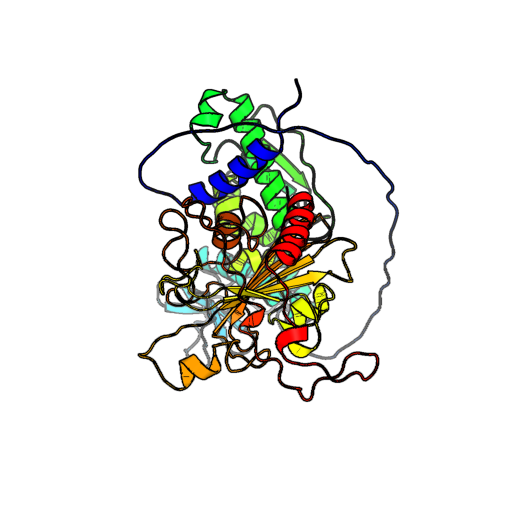A . THR A 1 104 ? -3.840 -23.567 30.809 1.00 92.00 104 THR A CA 1
ATOM 789 C C . THR A 1 104 ? -5.342 -23.775 31.017 1.00 92.00 104 THR A C 1
ATOM 791 O O . THR A 1 104 ? -5.744 -24.623 31.815 1.00 92.00 104 THR A O 1
ATOM 794 N N . ARG A 1 105 ? -6.200 -23.024 30.311 1.00 91.00 105 ARG A N 1
ATOM 795 C CA . ARG A 1 105 ? -7.672 -23.077 30.485 1.00 91.00 105 ARG A CA 1
ATOM 796 C C . ARG A 1 105 ? -8.403 -23.113 29.145 1.00 91.00 105 ARG A C 1
ATOM 798 O O . ARG A 1 105 ? -8.094 -22.334 28.252 1.00 91.00 105 ARG A O 1
ATOM 805 N N . SER A 1 106 ? -9.393 -23.996 28.989 1.00 91.25 106 SER A N 1
ATOM 806 C CA . SER A 1 106 ? -10.204 -24.045 27.757 1.00 91.25 106 SER A CA 1
ATOM 807 C C . SER A 1 106 ? -11.069 -22.791 27.613 1.00 91.25 106 SER A C 1
ATOM 809 O O . SER A 1 106 ? -11.763 -22.411 28.557 1.00 91.25 106 SER A O 1
ATOM 811 N N . LEU A 1 107 ? -11.064 -22.184 26.425 1.00 93.19 107 LEU A N 1
ATOM 812 C CA . LEU A 1 107 ? -11.853 -20.997 26.103 1.00 93.19 107 LEU A CA 1
ATOM 813 C C . LEU A 1 107 ? -13.121 -21.365 25.331 1.00 93.19 107 LEU A C 1
ATOM 815 O O . LEU A 1 107 ? -13.076 -22.069 24.321 1.00 93.19 107 LEU A O 1
ATOM 819 N N . PHE A 1 108 ? -14.257 -20.826 25.772 1.00 92.44 108 PHE A N 1
ATOM 820 C CA . PHE A 1 108 ? -15.563 -21.065 25.156 1.00 92.44 108 PHE A CA 1
ATOM 821 C C . PHE A 1 108 ? -16.298 -19.749 24.920 1.00 92.44 108 PHE A C 1
ATOM 823 O O . PHE A 1 108 ? -16.197 -18.830 25.724 1.00 92.44 108 PHE A O 1
ATOM 830 N N . ILE A 1 109 ? -17.086 -19.665 23.850 1.00 88.50 109 ILE A N 1
ATOM 831 C CA . ILE A 1 109 ? -18.009 -18.545 23.640 1.00 88.50 109 ILE A CA 1
ATOM 832 C C . ILE A 1 109 ? -19.415 -18.997 24.041 1.00 88.50 109 ILE A C 1
ATOM 834 O O . ILE A 1 109 ? -19.897 -20.017 23.540 1.00 88.50 109 ILE A O 1
ATOM 838 N N . ASP A 1 110 ? -20.074 -18.245 24.922 1.00 86.69 110 ASP A N 1
ATOM 839 C CA . ASP A 1 110 ? -21.451 -18.534 25.336 1.00 86.69 110 ASP A CA 1
ATOM 840 C C . ASP A 1 110 ? -22.507 -18.067 24.309 1.00 86.69 110 ASP A C 1
ATOM 842 O O . ASP A 1 110 ? -22.219 -17.390 23.317 1.00 86.69 110 ASP A O 1
ATOM 846 N N . GLY A 1 111 ? -23.774 -18.419 24.548 1.00 75.38 111 GLY A N 1
ATOM 847 C CA . GLY A 1 111 ? -24.889 -18.020 23.679 1.00 75.38 111 GLY A CA 1
ATOM 848 C C . GLY A 1 111 ? -25.124 -16.503 23.594 1.00 75.38 111 GLY A C 1
ATOM 849 O O . GLY A 1 111 ? -25.795 -16.049 22.669 1.00 75.38 111 GLY A O 1
ATOM 850 N N . ALA A 1 112 ? -24.557 -15.723 24.518 1.00 76.06 112 ALA A N 1
ATOM 851 C CA . ALA A 1 112 ? -24.688 -14.274 24.609 1.00 76.06 112 ALA A CA 1
ATOM 852 C C . ALA A 1 112 ? -23.438 -13.512 24.119 1.00 76.06 112 ALA A C 1
ATOM 854 O O . ALA A 1 112 ? -23.467 -12.280 24.097 1.00 76.06 112 ALA A O 1
ATOM 855 N N . GLY A 1 113 ? -22.369 -14.211 23.715 1.00 78.00 113 GLY A N 1
ATOM 856 C CA . GLY A 1 113 ? -21.118 -13.653 23.195 1.00 78.00 113 GLY A CA 1
ATOM 857 C C . GLY A 1 113 ? -20.025 -13.360 24.236 1.00 78.00 113 GLY A C 1
ATOM 858 O O . GLY A 1 113 ? -19.104 -12.607 23.921 1.00 78.00 113 GLY A O 1
ATOM 859 N N . ASN A 1 114 ? -20.099 -13.874 25.466 1.00 86.75 114 ASN A N 1
ATOM 860 C CA . ASN A 1 114 ? -18.981 -13.777 26.419 1.00 86.75 114 ASN A CA 1
ATOM 861 C C . ASN A 1 114 ? -17.916 -14.840 26.117 1.00 86.75 114 ASN A C 1
ATOM 863 O O . ASN A 1 114 ? -18.259 -15.946 25.703 1.00 86.75 114 ASN A O 1
ATOM 867 N N . LEU A 1 115 ? -16.642 -14.528 26.382 1.00 91.56 115 LEU A N 1
ATOM 868 C CA . LEU A 1 115 ? -15.555 -15.511 26.381 1.00 91.56 115 LEU A CA 1
ATOM 869 C C . LEU A 1 115 ? -15.395 -16.093 27.791 1.00 91.56 115 LEU A C 1
ATOM 871 O O . LEU A 1 115 ? -14.831 -15.454 28.676 1.00 91.56 115 LEU A O 1
ATOM 875 N N . LEU A 1 116 ? -15.918 -17.296 27.999 1.00 91.12 116 LEU A N 1
ATOM 876 C CA . LEU A 1 116 ? -15.767 -18.063 29.231 1.00 91.12 116 LEU A CA 1
ATOM 877 C C . LEU A 1 116 ? -14.387 -18.733 29.283 1.00 91.12 116 LEU A C 1
ATOM 879 O O . LEU A 1 116 ? -13.818 -19.089 28.250 1.00 91.12 116 LEU A O 1
ATOM 883 N N . GLY A 1 117 ? -13.876 -18.934 30.498 1.00 86.69 117 GLY A N 1
ATOM 884 C CA . GLY A 1 117 ? -12.577 -19.565 30.761 1.00 86.69 117 GLY A CA 1
ATOM 885 C C . GLY A 1 117 ? -11.384 -18.604 30.735 1.00 86.69 117 GLY A C 1
ATOM 886 O O . GLY A 1 117 ? -10.357 -18.937 31.316 1.00 86.69 117 GLY A O 1
ATOM 887 N N . ALA A 1 118 ? -11.526 -17.418 30.131 1.00 89.19 118 ALA A N 1
ATOM 888 C CA . ALA A 1 118 ? -10.490 -16.387 30.130 1.00 89.19 118 ALA A CA 1
ATOM 889 C C . ALA A 1 118 ? -10.349 -15.743 31.518 1.00 89.19 118 ALA A C 1
ATOM 891 O O . ALA A 1 118 ? -11.319 -15.212 32.063 1.00 89.19 118 ALA A O 1
ATOM 892 N N . THR A 1 119 ? -9.137 -15.761 32.065 1.00 88.12 119 THR A N 1
ATOM 893 C CA . THR A 1 119 ? -8.771 -15.111 33.330 1.00 88.12 119 THR A CA 1
ATOM 894 C C . THR A 1 119 ? -8.110 -13.749 33.120 1.00 88.12 119 THR A C 1
ATOM 896 O O . THR A 1 119 ? -8.116 -12.931 34.040 1.00 88.12 119 THR A O 1
ATOM 899 N N . GLU A 1 120 ? -7.617 -13.445 31.912 1.00 86.25 120 GLU A N 1
ATOM 900 C CA . GLU A 1 120 ? -6.958 -12.168 31.610 1.00 86.25 120 GLU A CA 1
ATOM 901 C C . GLU A 1 120 ? -7.682 -11.322 30.553 1.00 86.25 120 GLU A C 1
ATOM 903 O O . GLU A 1 120 ? -8.097 -11.794 29.492 1.00 86.25 120 GLU A O 1
ATOM 908 N N . ALA A 1 121 ? -7.727 -10.003 30.775 1.00 81.31 121 ALA A N 1
ATOM 909 C CA . ALA A 1 121 ? -8.259 -9.051 29.797 1.00 81.31 121 ALA A CA 1
ATOM 910 C C . ALA A 1 121 ? -7.474 -9.066 28.465 1.00 81.31 121 ALA A C 1
ATOM 912 O O . ALA A 1 121 ? -8.054 -8.862 27.394 1.00 81.31 121 ALA A O 1
ATOM 913 N N . ASN A 1 122 ? -6.166 -9.360 28.507 1.00 83.12 122 ASN A N 1
ATOM 914 C CA . ASN A 1 122 ? -5.353 -9.531 27.301 1.00 83.12 122 ASN A CA 1
ATOM 915 C C . ASN A 1 122 ? -5.776 -10.769 26.488 1.00 83.12 122 ASN A C 1
ATOM 917 O O . ASN A 1 122 ? -5.756 -10.708 25.261 1.00 83.12 122 ASN A O 1
ATOM 921 N N . THR A 1 123 ? -6.248 -11.842 27.128 1.00 90.00 123 THR A N 1
ATOM 922 C CA . THR A 1 123 ? -6.789 -13.024 26.439 1.00 90.00 123 THR A CA 1
ATOM 923 C C . THR A 1 123 ? -8.064 -12.689 25.672 1.00 90.00 123 THR A C 1
ATOM 925 O O . THR A 1 123 ? -8.188 -13.060 24.508 1.00 90.00 123 THR A O 1
ATOM 928 N N . VAL A 1 124 ? -8.988 -11.915 26.258 1.00 86.19 124 VAL A N 1
ATOM 929 C CA . VAL A 1 124 ? -10.204 -11.452 25.554 1.00 86.19 124 VAL A CA 1
ATOM 930 C C . VAL A 1 124 ? -9.842 -10.561 24.355 1.00 86.19 124 VAL A C 1
ATOM 932 O O . VAL A 1 124 ? -10.423 -10.697 23.273 1.00 86.19 124 VAL A O 1
ATOM 935 N N . ARG A 1 125 ? -8.838 -9.683 24.509 1.00 84.38 125 ARG A N 1
ATOM 936 C CA . ARG A 1 125 ? -8.294 -8.854 23.419 1.00 84.38 125 ARG A CA 1
ATOM 937 C C . ARG A 1 125 ? -7.686 -9.707 22.299 1.00 84.38 125 ARG A C 1
ATOM 939 O O . ARG A 1 125 ? -8.025 -9.495 21.136 1.00 84.38 125 ARG A O 1
ATOM 946 N N . GLN A 1 126 ? -6.821 -10.660 22.640 1.00 85.50 126 GLN A N 1
ATOM 947 C CA . GLN A 1 126 ? -6.163 -11.549 21.681 1.00 85.50 126 GLN A CA 1
ATOM 948 C C . GLN A 1 126 ? -7.164 -12.472 20.985 1.00 85.50 126 GLN A C 1
ATOM 950 O O . GLN A 1 126 ? -7.097 -12.621 19.771 1.00 85.50 126 GLN A O 1
ATOM 955 N N . ALA A 1 127 ? -8.145 -13.024 21.704 1.00 88.31 127 ALA A N 1
ATOM 956 C CA . ALA A 1 127 ? -9.196 -13.850 21.117 1.00 88.31 127 ALA A CA 1
ATOM 957 C C . ALA A 1 127 ? -10.017 -13.058 20.089 1.00 88.31 127 ALA A C 1
ATOM 959 O O . ALA A 1 127 ? -10.289 -13.565 19.005 1.00 88.31 127 ALA A O 1
ATOM 960 N N . LYS A 1 128 ? -10.356 -11.792 20.374 1.00 86.06 128 LYS A N 1
ATOM 961 C CA . LYS A 1 128 ? -11.011 -10.891 19.407 1.00 86.06 128 LYS A CA 1
ATOM 962 C C . LYS A 1 128 ? -10.190 -10.711 18.132 1.00 86.06 128 LYS A C 1
ATOM 964 O O . LYS A 1 128 ? -10.739 -10.818 17.040 1.00 86.06 128 LYS A O 1
ATOM 969 N N . GLU A 1 129 ? -8.895 -10.458 18.267 1.00 76.75 129 GLU A N 1
ATOM 970 C CA . GLU A 1 129 ? -7.980 -10.285 17.138 1.00 76.75 129 GLU A CA 1
ATOM 971 C C . GLU A 1 129 ? -7.806 -11.593 16.334 1.00 76.75 129 GLU A C 1
ATOM 973 O O . GLU A 1 129 ? -7.943 -11.590 15.111 1.00 76.75 129 GLU A O 1
ATOM 978 N N . PHE A 1 130 ? -7.642 -12.734 17.009 1.00 86.12 130 PHE A N 1
ATOM 979 C CA . PHE A 1 130 ? -7.585 -14.064 16.397 1.00 86.12 130 PHE A CA 1
ATOM 980 C C . PHE A 1 130 ? -8.869 -14.415 15.631 1.00 86.12 130 PHE A C 1
ATOM 982 O O . PHE A 1 130 ? -8.809 -14.812 14.464 1.00 86.12 130 PHE A O 1
ATOM 989 N N . PHE A 1 131 ? -10.037 -14.247 16.257 1.00 87.06 131 PHE A N 1
ATOM 990 C CA . PHE A 1 131 ? -11.331 -14.562 15.650 1.00 87.06 131 PHE A CA 1
ATOM 991 C C . PHE A 1 131 ? -11.690 -13.626 14.488 1.00 87.06 131 PHE A C 1
ATOM 993 O O . PHE A 1 131 ? -12.416 -14.045 13.589 1.00 87.06 131 PHE A O 1
ATOM 1000 N N . LEU A 1 132 ? -11.160 -12.398 14.463 1.00 76.50 132 LEU A N 1
ATOM 1001 C CA . LEU A 1 132 ? -11.250 -11.495 13.313 1.00 76.50 132 LEU A CA 1
ATOM 1002 C C . LEU A 1 132 ? -10.440 -12.009 12.119 1.00 76.50 132 LEU A C 1
ATOM 1004 O O . LEU A 1 132 ? -11.004 -12.221 11.047 1.00 76.50 132 LEU A O 1
ATOM 1008 N N . LEU A 1 133 ? -9.145 -12.264 12.324 1.00 72.69 133 LEU A N 1
ATOM 1009 C CA . LEU A 1 133 ? -8.193 -12.655 11.271 1.00 72.69 133 LEU A CA 1
ATOM 1010 C C . LEU A 1 133 ? -8.410 -14.075 10.718 1.00 72.69 133 LEU A C 1
ATOM 1012 O O . LEU A 1 133 ? -7.769 -14.467 9.747 1.00 72.69 133 LEU A O 1
ATOM 1016 N N . ASN A 1 134 ? -9.285 -14.861 11.349 1.00 79.00 134 ASN A N 1
ATOM 1017 C CA . ASN A 1 134 ? -9.614 -16.231 10.950 1.00 79.00 134 ASN A CA 1
ATOM 1018 C C . ASN A 1 134 ? -11.126 -16.436 10.732 1.00 79.00 134 ASN A C 1
ATOM 1020 O O . ASN A 1 134 ? -11.585 -17.575 10.638 1.00 79.00 134 ASN A O 1
ATOM 1024 N N . ARG A 1 135 ? -11.922 -15.355 10.677 1.00 80.81 135 ARG A N 1
ATOM 1025 C CA . ARG A 1 135 ? -13.399 -15.392 10.636 1.00 80.81 135 ARG A CA 1
ATOM 1026 C C . ARG A 1 135 ? -13.965 -16.243 9.490 1.00 80.81 135 ARG A C 1
ATOM 1028 O O . ARG A 1 135 ? -15.032 -16.845 9.611 1.00 80.81 135 ARG A O 1
ATOM 1035 N N . ASP A 1 136 ? -13.261 -16.268 8.369 1.00 76.62 136 ASP A N 1
ATOM 1036 C CA . ASP A 1 136 ? -13.558 -17.012 7.146 1.00 76.62 136 ASP A CA 1
ATOM 1037 C C . ASP A 1 136 ? -13.302 -18.526 7.261 1.00 76.62 136 ASP A C 1
ATOM 1039 O O . ASP A 1 136 ? -13.987 -19.301 6.592 1.00 76.62 136 ASP A O 1
ATOM 1043 N N . LYS A 1 137 ? -12.387 -18.951 8.141 1.00 80.12 137 LYS A N 1
ATOM 1044 C CA . LYS A 1 137 ? -12.031 -20.364 8.376 1.00 80.12 137 LYS A CA 1
ATOM 1045 C C . LYS A 1 137 ? -13.080 -21.117 9.202 1.00 80.12 137 LYS A C 1
ATOM 1047 O O . LYS A 1 137 ? -13.130 -22.342 9.165 1.00 80.12 137 LYS A O 1
ATOM 1052 N N . PHE A 1 138 ? -13.948 -20.399 9.916 1.00 80.12 138 PHE A N 1
ATOM 1053 C CA . PHE A 1 138 ? -15.049 -20.982 10.687 1.00 80.12 138 PHE A CA 1
ATOM 1054 C C . PHE A 1 138 ? -16.247 -21.344 9.798 1.00 80.12 138 PHE A C 1
ATOM 1056 O O . PHE A 1 138 ? -16.691 -20.530 8.981 1.00 80.12 138 PHE A O 1
ATOM 1063 N N . ASN A 1 139 ? -16.824 -22.533 9.996 1.00 85.00 139 ASN A N 1
ATOM 1064 C CA . ASN A 1 139 ? -18.062 -22.964 9.334 1.00 85.00 139 ASN A CA 1
ATOM 1065 C C . ASN A 1 139 ? -19.261 -22.080 9.743 1.00 85.00 139 ASN A C 1
ATOM 1067 O O . ASN A 1 139 ? -19.166 -21.289 10.676 1.00 85.00 139 ASN A O 1
ATOM 1071 N N . ALA A 1 140 ? -20.408 -22.200 9.068 1.00 71.44 140 ALA A N 1
ATOM 1072 C CA . ALA A 1 140 ? -21.542 -21.290 9.283 1.00 71.44 140 ALA A CA 1
ATOM 1073 C C . ALA A 1 140 ? -22.034 -21.205 10.750 1.00 71.44 140 ALA A C 1
ATOM 1075 O O . ALA A 1 140 ? -22.352 -20.113 11.222 1.00 71.44 140 ALA A O 1
ATOM 1076 N N . GLY A 1 141 ? -22.059 -22.325 11.483 1.00 77.38 141 GLY A N 1
ATOM 1077 C CA . GLY A 1 141 ? -22.487 -22.360 12.888 1.00 77.38 141 GLY A CA 1
ATOM 1078 C C . GLY A 1 141 ? -21.446 -21.760 13.835 1.00 77.38 141 GLY A C 1
ATOM 1079 O O . GLY A 1 141 ? -21.763 -20.874 14.630 1.00 77.38 141 GLY A O 1
ATOM 1080 N N . GLN A 1 142 ? -20.183 -22.173 13.688 1.00 81.81 142 GLN A N 1
ATOM 1081 C CA . GLN A 1 142 ? -19.043 -21.598 14.410 1.00 81.81 142 GLN A CA 1
ATOM 1082 C C . GLN A 1 142 ? -18.954 -20.083 14.181 1.00 81.81 142 GLN A C 1
ATOM 1084 O O . GLN A 1 142 ? -18.783 -19.321 15.129 1.00 81.81 142 GLN A O 1
ATOM 1089 N N . ARG A 1 143 ? -19.125 -19.641 12.928 1.00 81.81 143 ARG A N 1
ATOM 1090 C CA . ARG A 1 143 ? -19.059 -18.237 12.509 1.00 81.81 143 ARG A CA 1
ATOM 1091 C C . ARG A 1 143 ? -20.164 -17.400 13.139 1.00 81.81 143 ARG A C 1
ATOM 1093 O O . ARG A 1 143 ? -19.879 -16.284 13.541 1.00 81.81 143 ARG A O 1
ATOM 1100 N N . GLN A 1 144 ? -21.375 -17.934 13.324 1.00 76.38 144 GLN A N 1
ATOM 1101 C CA . GLN A 1 144 ? -22.425 -17.235 14.076 1.00 76.38 144 GLN A CA 1
ATOM 1102 C C . GLN A 1 144 ? -22.040 -17.042 15.556 1.00 76.38 144 GLN A C 1
ATOM 1104 O O . GLN A 1 144 ? -22.311 -15.991 16.137 1.00 76.38 144 GLN A O 1
ATOM 1109 N N . THR A 1 145 ? -21.395 -18.033 16.178 1.00 82.31 145 THR A N 1
ATOM 1110 C CA . THR A 1 145 ? -20.899 -17.911 17.558 1.00 82.31 145 THR A CA 1
ATOM 1111 C C . THR A 1 145 ? -19.732 -16.922 17.657 1.00 82.31 145 THR A C 1
ATOM 1113 O O . THR A 1 145 ? -19.738 -16.062 18.538 1.00 82.31 145 THR A O 1
ATOM 1116 N N . VAL A 1 146 ? -18.790 -16.966 16.713 1.00 85.69 146 VAL A N 1
ATOM 1117 C CA . VAL A 1 146 ? -17.721 -15.966 16.564 1.00 85.69 146 VAL A CA 1
ATOM 1118 C C . VAL A 1 146 ? -18.302 -14.565 16.360 1.00 85.69 146 VAL A C 1
ATOM 1120 O O . VAL A 1 146 ? -17.893 -13.641 17.053 1.00 85.69 146 VAL A O 1
ATOM 1123 N N . ASP A 1 147 ? -19.306 -14.401 15.498 1.00 78.38 147 ASP A N 1
ATOM 1124 C CA . ASP A 1 147 ? -19.963 -13.116 15.243 1.00 78.38 147 ASP A CA 1
ATOM 1125 C C . ASP A 1 147 ? -20.653 -12.555 16.493 1.00 78.38 147 ASP A C 1
ATOM 1127 O O . ASP A 1 147 ? -20.570 -11.352 16.732 1.00 78.38 147 ASP A O 1
ATOM 1131 N N . ARG A 1 148 ? -21.268 -13.401 17.338 1.00 79.81 148 ARG A N 1
ATOM 1132 C CA . ARG A 1 148 ? -21.800 -12.981 18.651 1.00 79.81 148 ARG A CA 1
ATOM 1133 C C . ARG A 1 148 ? -20.698 -12.470 19.580 1.00 79.81 148 ARG A C 1
ATOM 1135 O O . ARG A 1 148 ? -20.851 -11.401 20.170 1.00 79.81 148 ARG A O 1
ATOM 1142 N N . PHE A 1 149 ? -19.590 -13.204 19.699 1.00 87.38 149 PHE A N 1
ATOM 1143 C CA . PHE A 1 149 ? -18.449 -12.780 20.517 1.00 87.38 149 PHE A CA 1
ATOM 1144 C C . PHE A 1 149 ? -17.840 -11.473 20.007 1.00 87.38 149 PHE A C 1
ATOM 1146 O O . PHE A 1 149 ? -17.653 -10.529 20.778 1.00 87.38 149 PHE A O 1
ATOM 1153 N N . LEU A 1 150 ? -17.585 -11.383 18.703 1.00 83.31 150 LEU A N 1
ATOM 1154 C CA . LEU A 1 150 ? -17.043 -10.187 18.078 1.00 83.31 150 LEU A CA 1
ATOM 1155 C C . LEU A 1 150 ? -18.007 -9.000 18.249 1.00 83.31 150 LEU A C 1
ATOM 1157 O O . LEU A 1 150 ? -17.565 -7.946 18.696 1.00 83.31 150 LEU A O 1
ATOM 1161 N N . ALA A 1 151 ? -19.313 -9.152 18.012 1.00 72.38 151 ALA A N 1
ATOM 1162 C CA . ALA A 1 151 ? -20.289 -8.080 18.240 1.00 72.38 151 ALA A CA 1
ATOM 1163 C C . ALA A 1 151 ? -20.270 -7.567 19.690 1.00 72.38 151 ALA A C 1
ATOM 1165 O O . ALA A 1 151 ? -20.190 -6.359 19.915 1.00 72.38 151 ALA A O 1
ATOM 1166 N N . ARG A 1 152 ? -20.268 -8.472 20.677 1.00 77.38 152 ARG A N 1
ATOM 1167 C CA . ARG A 1 152 ? -20.280 -8.114 22.105 1.00 77.38 152 ARG A CA 1
ATOM 1168 C C . ARG A 1 152 ? -18.987 -7.463 22.593 1.00 77.38 152 ARG A C 1
ATOM 1170 O O . ARG A 1 152 ? -19.038 -6.562 23.420 1.00 77.38 152 ARG A O 1
ATOM 1177 N N . ASN A 1 153 ? -17.834 -7.884 22.076 1.00 76.12 153 ASN A N 1
ATOM 1178 C CA . ASN A 1 153 ? -16.519 -7.444 22.563 1.00 76.12 153 ASN A CA 1
ATOM 1179 C C . ASN A 1 153 ? -15.907 -6.317 21.700 1.00 76.12 153 ASN A C 1
ATOM 1181 O O . ASN A 1 153 ? -14.705 -6.037 21.773 1.00 76.12 153 ASN A O 1
ATOM 1185 N N . GLY A 1 154 ? -16.718 -5.668 20.854 1.00 65.31 154 GLY A N 1
ATOM 1186 C CA . GLY A 1 154 ? -16.294 -4.581 19.961 1.00 65.31 154 GLY A CA 1
ATOM 1187 C C . GLY A 1 154 ? -15.389 -5.029 18.806 1.00 65.31 154 GLY A C 1
ATOM 1188 O O . GLY A 1 154 ? -14.628 -4.225 18.274 1.00 65.31 154 GLY A O 1
ATOM 1189 N N . GLY A 1 155 ? -15.429 -6.316 18.463 1.00 60.28 155 GLY A N 1
ATOM 1190 C CA . GLY A 1 155 ? -14.787 -6.945 17.307 1.00 60.28 155 GLY A CA 1
ATOM 1191 C C . GLY A 1 155 ? -15.668 -7.026 16.058 1.00 60.28 155 GLY A C 1
ATOM 1192 O O . GLY A 1 155 ? -15.173 -7.390 15.003 1.00 60.28 155 GLY A O 1
ATOM 1193 N N . ILE A 1 156 ? -16.949 -6.662 16.138 1.00 59.97 156 ILE A N 1
ATOM 1194 C CA . ILE A 1 156 ? -17.676 -6.106 14.994 1.00 59.97 156 ILE A CA 1
ATOM 1195 C C . ILE A 1 156 ? -17.910 -4.637 15.326 1.00 59.97 156 ILE A C 1
ATOM 1197 O O . ILE A 1 156 ? -18.499 -4.308 16.355 1.00 59.97 156 ILE A O 1
ATOM 1201 N N . SER A 1 157 ? -17.420 -3.751 14.465 1.00 66.19 157 SER A N 1
ATOM 1202 C CA . SER A 1 157 ? -17.837 -2.353 14.471 1.00 66.19 157 SER A CA 1
ATOM 1203 C C . SER A 1 157 ? -19.075 -2.220 13.584 1.00 66.19 157 SER A C 1
ATOM 1205 O O . SER A 1 157 ? -19.104 -2.771 12.484 1.00 66.19 157 SER A O 1
ATOM 1207 N N . ASP A 1 158 ? -20.071 -1.456 14.032 1.00 69.25 158 ASP A N 1
ATOM 1208 C CA . ASP A 1 158 ? -21.223 -1.029 13.221 1.00 69.25 158 ASP A CA 1
ATOM 1209 C C . ASP A 1 158 ? -20.822 -0.033 12.114 1.00 69.25 158 ASP A C 1
ATOM 1211 O O . ASP A 1 158 ? -21.660 0.431 11.346 1.00 69.25 158 ASP A O 1
ATOM 1215 N N . GLY A 1 159 ? -19.529 0.288 12.032 1.00 78.56 159 GLY A N 1
ATOM 1216 C CA . GLY A 1 159 ? -18.951 1.260 11.123 1.00 78.56 159 GLY A CA 1
ATOM 1217 C C . GLY A 1 159 ? -18.950 2.676 11.675 1.00 78.56 159 GLY A C 1
ATOM 1218 O O . GLY A 1 159 ? -18.478 3.565 10.969 1.00 78.56 159 GLY A O 1
ATOM 1219 N N . ARG A 1 160 ? -19.432 2.900 12.906 1.00 85.81 160 ARG A N 1
ATOM 1220 C CA . ARG A 1 160 ? -19.477 4.230 13.513 1.00 85.81 160 ARG A CA 1
ATOM 1221 C C . ARG A 1 160 ? -18.246 4.509 14.364 1.00 85.81 160 ARG A C 1
ATOM 1223 O O . ARG A 1 160 ? -17.858 3.712 15.220 1.00 85.81 160 ARG A O 1
ATOM 1230 N N . PHE A 1 161 ? -17.651 5.674 14.130 1.00 90.38 161 PHE A N 1
ATOM 1231 C CA . PHE A 1 161 ? -16.448 6.136 14.815 1.00 90.38 161 PHE A CA 1
ATOM 1232 C C . PHE A 1 161 ? -16.547 7.633 15.091 1.00 90.38 161 PHE A C 1
ATOM 1234 O O . PHE A 1 161 ? -16.904 8.386 14.187 1.00 90.38 161 PHE A O 1
ATOM 1241 N N . THR A 1 162 ? -16.145 8.070 16.283 1.00 93.25 162 THR A N 1
ATOM 1242 C CA . THR A 1 162 ? -15.790 9.472 16.524 1.00 93.25 162 THR A CA 1
ATOM 1243 C C . THR A 1 162 ? -14.267 9.589 16.487 1.00 93.25 162 THR A C 1
ATOM 1245 O O . THR A 1 162 ? -13.574 8.982 17.305 1.00 93.25 162 THR A O 1
ATOM 1248 N N . ILE A 1 163 ? -13.736 10.341 15.524 1.00 94.81 163 ILE A N 1
ATOM 1249 C CA . ILE A 1 163 ? -12.299 10.604 15.378 1.00 94.81 163 ILE A CA 1
ATOM 1250 C C . ILE A 1 163 ? -11.975 11.960 16.002 1.00 94.81 163 ILE A C 1
ATOM 1252 O O . ILE A 1 163 ? -12.644 12.948 15.698 1.00 94.81 163 ILE A O 1
ATOM 1256 N N . ASP A 1 164 ? -10.947 12.025 16.844 1.00 95.19 164 ASP A N 1
ATOM 1257 C CA . ASP A 1 164 ? -10.407 13.276 17.373 1.00 95.19 164 ASP A CA 1
ATOM 1258 C C . ASP A 1 164 ? -9.227 13.771 16.530 1.00 95.19 164 ASP A C 1
ATOM 1260 O O . ASP A 1 164 ? -8.179 13.126 16.454 1.00 95.19 164 ASP A O 1
ATOM 1264 N N . LEU A 1 165 ? -9.409 14.940 15.908 1.00 94.44 165 LEU A N 1
ATOM 1265 C CA . LEU A 1 165 ? -8.411 15.577 15.050 1.00 94.44 165 LEU A CA 1
ATOM 1266 C C . LEU A 1 165 ? -7.335 16.345 15.827 1.00 94.44 165 LEU A C 1
ATOM 1268 O O . LEU A 1 165 ? -6.335 16.730 15.227 1.00 94.44 165 LEU A O 1
ATOM 1272 N N . LYS A 1 166 ? -7.536 16.622 17.123 1.00 89.81 166 LYS A N 1
ATOM 1273 C CA . LYS A 1 166 ? -6.596 17.426 17.929 1.00 89.81 166 LYS A CA 1
ATOM 1274 C C . LYS A 1 166 ? -5.282 16.698 18.198 1.00 89.81 166 LYS A C 1
ATOM 1276 O O . LYS A 1 166 ? -4.239 17.328 18.321 1.00 89.81 166 LYS A O 1
ATOM 1281 N N . ASN A 1 167 ? -5.345 15.374 18.280 1.00 82.44 167 ASN A N 1
ATOM 1282 C CA . ASN A 1 167 ? -4.203 14.503 18.511 1.00 82.44 167 ASN A CA 1
ATOM 1283 C C . ASN A 1 167 ? -3.562 14.106 17.168 1.00 82.44 167 ASN A C 1
ATOM 1285 O O . ASN A 1 167 ? -3.770 12.999 16.678 1.00 82.44 167 ASN A O 1
ATOM 1289 N N . ILE A 1 168 ? -2.814 15.028 16.555 1.00 85.44 168 ILE A N 1
ATOM 1290 C CA . ILE A 1 168 ? -1.916 14.775 15.415 1.00 85.44 168 ILE A CA 1
ATOM 1291 C C . ILE A 1 168 ? -0.735 15.754 15.469 1.00 85.44 168 ILE A C 1
ATOM 1293 O O . ILE A 1 168 ? -0.902 16.905 15.870 1.00 85.44 168 ILE A O 1
ATOM 1297 N N . VAL A 1 169 ? 0.452 15.315 15.042 1.00 85.75 169 VAL A N 1
ATOM 1298 C CA . VAL A 1 169 ? 1.596 16.214 14.830 1.00 85.75 169 VAL A CA 1
ATOM 1299 C C . VAL A 1 169 ? 1.295 17.110 13.626 1.00 85.75 169 VAL A C 1
ATOM 1301 O O . VAL A 1 169 ? 1.089 16.631 12.510 1.00 85.75 169 VAL A O 1
ATOM 1304 N N . VAL A 1 170 ? 1.239 18.419 13.861 1.00 83.62 170 VAL A N 1
ATOM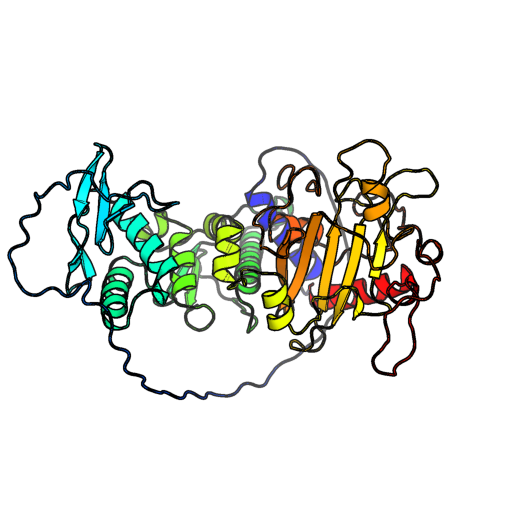 1305 C CA . VAL A 1 170 ? 1.031 19.443 12.830 1.00 83.62 170 VAL A CA 1
ATOM 1306 C C . VAL A 1 170 ? 2.359 20.175 12.632 1.00 83.62 170 VAL A C 1
ATOM 1308 O O . VAL A 1 170 ? 2.883 20.672 13.625 1.00 83.62 170 VAL A O 1
ATOM 1311 N N . PRO A 1 171 ? 2.906 20.284 11.405 1.00 86.00 171 PRO A N 1
ATOM 1312 C CA . PRO A 1 171 ? 4.147 21.021 11.174 1.00 86.00 171 PRO A CA 1
ATOM 1313 C C . PRO A 1 171 ? 4.034 22.478 11.616 1.00 86.00 171 PRO A C 1
ATOM 1315 O O . PRO A 1 171 ? 2.996 23.107 11.386 1.00 86.00 171 PRO A O 1
ATOM 1318 N N . ASP A 1 172 ? 5.114 23.039 12.157 1.00 86.12 172 ASP A N 1
ATOM 1319 C CA . ASP A 1 172 ? 5.160 24.420 12.663 1.00 86.12 172 ASP A CA 1
ATOM 1320 C C . ASP A 1 172 ? 4.689 25.440 11.615 1.00 86.12 172 ASP A C 1
ATOM 1322 O O . ASP A 1 172 ? 3.937 26.364 11.919 1.00 86.12 172 ASP A O 1
ATOM 1326 N N . GLU A 1 173 ? 5.037 25.212 10.345 1.00 88.62 173 GLU A N 1
ATOM 1327 C CA . GLU A 1 173 ? 4.609 26.009 9.189 1.00 88.62 173 GLU A CA 1
ATOM 1328 C C . GLU A 1 173 ? 3.079 26.104 9.043 1.00 88.62 173 GLU A C 1
ATOM 1330 O O . GLU A 1 173 ? 2.558 27.114 8.565 1.00 88.62 173 GLU A O 1
ATOM 1335 N N . ILE A 1 174 ? 2.353 25.047 9.423 1.00 85.25 174 ILE A N 1
ATOM 1336 C CA . ILE A 1 174 ? 0.886 24.972 9.433 1.00 85.25 174 ILE A CA 1
ATOM 1337 C C . ILE A 1 174 ? 0.328 25.466 10.769 1.00 85.25 174 ILE A C 1
ATOM 1339 O O . ILE A 1 174 ? -0.663 26.195 10.762 1.00 85.25 174 ILE A O 1
ATOM 1343 N N . ALA A 1 175 ? 0.955 25.122 11.895 1.00 87.38 175 ALA A N 1
ATOM 1344 C CA . ALA A 1 175 ? 0.525 25.572 13.218 1.00 87.38 175 ALA A CA 1
ATOM 1345 C C . ALA A 1 175 ? 0.584 27.107 13.350 1.00 87.38 175 ALA A C 1
ATOM 1347 O O . ALA A 1 175 ? -0.347 27.721 13.873 1.00 87.38 175 ALA A O 1
ATOM 1348 N N . ALA A 1 176 ? 1.606 27.743 12.768 1.00 89.94 176 ALA A N 1
ATOM 1349 C CA . ALA A 1 176 ? 1.758 29.198 12.685 1.00 89.94 176 ALA A CA 1
ATOM 1350 C C . ALA A 1 176 ? 0.682 29.897 11.824 1.00 89.94 176 ALA A C 1
ATOM 1352 O O . ALA A 1 176 ? 0.485 31.103 11.947 1.00 89.94 176 ALA A O 1
ATOM 1353 N N . GLN A 1 177 ? -0.058 29.161 10.983 1.00 91.75 177 GLN A N 1
ATOM 1354 C CA . GLN A 1 177 ? -1.246 29.668 10.272 1.00 91.75 177 GLN A CA 1
ATOM 1355 C C . GLN A 1 177 ? -2.528 29.605 11.137 1.00 91.75 177 GLN A C 1
ATOM 1357 O O . GLN A 1 177 ? -3.611 29.951 10.661 1.00 91.75 177 GLN A O 1
ATOM 1362 N N . GLY A 1 178 ? -2.419 29.187 12.403 1.00 91.25 178 GLY A N 1
ATOM 1363 C CA . GLY A 1 178 ? -3.477 29.229 13.411 1.00 91.25 178 GLY A CA 1
ATOM 1364 C C . GLY A 1 178 ? -4.367 27.975 13.479 1.00 91.25 178 GLY A C 1
ATOM 1365 O O . GLY A 1 178 ? -4.339 27.126 12.583 1.00 91.25 178 GLY A O 1
ATOM 1366 N N . PRO A 1 179 ? -5.208 27.846 14.529 1.00 89.62 179 PRO A N 1
ATOM 1367 C CA . PRO A 1 179 ? -5.909 26.596 14.852 1.00 89.62 179 PRO A CA 1
ATOM 1368 C C . PRO A 1 179 ? -6.814 26.047 13.740 1.00 89.62 179 PRO A C 1
ATOM 1370 O O . PRO A 1 179 ? -6.886 24.831 13.556 1.00 89.62 179 PRO A O 1
ATOM 1373 N N . GLN A 1 180 ? -7.462 26.919 12.956 1.00 90.19 180 GLN A N 1
ATOM 1374 C CA . GLN A 1 180 ? -8.251 26.497 11.793 1.00 90.19 180 GLN A CA 1
ATOM 1375 C C . GLN A 1 180 ? -7.379 25.758 10.770 1.00 90.19 180 GLN A C 1
ATOM 1377 O O . GLN A 1 180 ? -7.810 24.753 10.207 1.00 90.19 180 GLN A O 1
ATOM 1382 N N . ARG A 1 181 ? -6.145 26.216 10.531 1.00 90.69 181 ARG A N 1
ATOM 1383 C CA . ARG A 1 181 ? -5.260 25.594 9.545 1.00 90.69 181 ARG A CA 1
ATOM 1384 C C . ARG A 1 181 ? -4.775 24.224 10.008 1.00 90.69 181 ARG A C 1
ATOM 1386 O O . ARG A 1 181 ? -4.762 23.293 9.204 1.00 90.69 181 ARG A O 1
ATOM 1393 N N . SER A 1 182 ? -4.472 24.083 11.297 1.00 89.94 182 SER A N 1
ATOM 1394 C CA . SER A 1 182 ? -4.196 22.794 11.943 1.00 89.94 182 SER A CA 1
ATOM 1395 C C . SER A 1 182 ? -5.374 21.821 11.800 1.00 89.94 182 SER A C 1
ATOM 1397 O O . SER A 1 182 ? -5.175 20.660 11.447 1.00 89.94 182 SER A O 1
ATOM 1399 N N . GLN A 1 183 ? -6.609 22.299 11.990 1.00 90.75 183 GLN A N 1
ATOM 1400 C CA . GLN A 1 183 ? -7.829 21.498 11.831 1.00 90.75 183 GLN A CA 1
ATOM 1401 C C . GLN A 1 183 ? -8.094 21.103 10.366 1.00 90.75 183 GLN A C 1
ATOM 1403 O O . GLN A 1 183 ? -8.414 19.946 10.095 1.00 90.75 183 GLN A O 1
ATOM 1408 N N . GLU A 1 184 ? -7.925 22.025 9.411 1.00 90.88 184 GLU A N 1
ATOM 1409 C CA . GLU A 1 184 ? -8.004 21.747 7.967 1.00 90.88 184 GLU A CA 1
ATOM 1410 C C . GLU A 1 184 ? -6.974 20.698 7.535 1.00 90.88 184 GLU A C 1
ATOM 1412 O O . GLU A 1 184 ? -7.287 19.804 6.748 1.00 90.88 184 GLU A O 1
ATOM 1417 N N . PHE A 1 185 ? -5.750 20.800 8.056 1.00 89.81 185 PHE A N 1
ATOM 1418 C CA . PHE A 1 185 ? -4.684 19.834 7.828 1.00 89.81 185 PHE A CA 1
ATOM 1419 C C . PHE A 1 185 ? -5.047 18.453 8.403 1.00 89.81 185 PHE A C 1
ATOM 1421 O O . PHE A 1 185 ? -5.022 17.471 7.663 1.00 89.81 185 PHE A O 1
ATOM 1428 N N . ALA A 1 186 ? -5.469 18.370 9.668 1.00 92.38 186 ALA A N 1
ATOM 1429 C CA . ALA A 1 186 ? -5.844 17.112 10.316 1.00 92.38 186 ALA A CA 1
ATOM 1430 C C . ALA A 1 186 ? -7.018 16.415 9.599 1.00 92.38 186 ALA A C 1
ATOM 1432 O O . ALA A 1 186 ? -6.967 15.218 9.307 1.00 92.38 186 ALA A O 1
ATOM 1433 N N . LEU A 1 187 ? -8.046 17.184 9.220 1.00 93.44 187 LEU A N 1
ATOM 1434 C CA . LEU A 1 187 ? -9.159 16.721 8.388 1.00 93.44 187 LEU A CA 1
ATOM 1435 C C . LEU A 1 187 ? -8.669 16.161 7.044 1.00 93.44 187 LEU A C 1
ATOM 1437 O O . LEU A 1 187 ? -9.186 15.148 6.566 1.00 93.44 187 LEU A O 1
ATOM 1441 N N . ALA A 1 188 ? -7.696 16.813 6.411 1.00 90.50 188 ALA A N 1
ATOM 1442 C CA . ALA A 1 188 ? -7.171 16.385 5.122 1.00 90.50 188 ALA A CA 1
ATOM 1443 C C . ALA A 1 188 ? -6.278 15.133 5.235 1.00 90.50 188 ALA A C 1
ATOM 1445 O O . ALA A 1 188 ? -6.377 14.259 4.375 1.00 90.50 188 ALA A O 1
ATOM 1446 N N . SER A 1 189 ? -5.512 14.984 6.319 1.00 90.06 189 SER A N 1
ATOM 1447 C CA . SER A 1 189 ? -4.755 13.765 6.647 1.00 90.06 189 SER A CA 1
ATOM 1448 C C . SER A 1 189 ? -5.670 12.565 6.908 1.00 90.06 189 SER A C 1
ATOM 1450 O O . SER A 1 189 ? -5.429 11.486 6.370 1.00 90.06 189 SER A O 1
ATOM 1452 N N . LEU A 1 190 ? -6.781 12.756 7.629 1.00 93.12 190 LEU A N 1
ATOM 1453 C CA . LEU A 1 190 ? -7.812 11.725 7.809 1.00 93.12 190 LEU A CA 1
ATOM 1454 C C . LEU A 1 190 ? -8.493 11.344 6.482 1.00 93.12 190 LEU A C 1
ATOM 1456 O O . LEU A 1 190 ? -8.688 10.161 6.201 1.00 93.12 190 LEU A O 1
ATOM 1460 N N . ASN A 1 191 ? -8.827 12.334 5.642 1.00 91.62 191 ASN A N 1
ATOM 1461 C CA . ASN A 1 191 ? -9.347 12.087 4.294 1.00 91.62 191 ASN A CA 1
ATOM 1462 C C . ASN A 1 191 ? -8.344 11.306 3.434 1.00 91.62 191 ASN A C 1
ATOM 1464 O O . ASN A 1 191 ? -8.762 10.422 2.692 1.00 91.62 191 ASN A O 1
ATOM 1468 N N . PHE A 1 192 ? -7.051 11.637 3.495 1.00 88.06 192 PHE A N 1
ATOM 1469 C CA . PHE A 1 192 ? -6.005 10.941 2.750 1.00 88.06 192 PHE A CA 1
ATOM 1470 C C . PHE A 1 192 ? -5.879 9.491 3.224 1.00 88.06 192 PHE A C 1
ATOM 1472 O O . PHE A 1 192 ? -6.083 8.587 2.418 1.00 88.06 192 PHE A O 1
ATOM 1479 N N . LEU A 1 193 ? -5.672 9.268 4.528 1.00 90.94 193 LEU A N 1
ATOM 1480 C CA . LEU A 1 193 ? -5.555 7.936 5.128 1.00 90.94 193 LEU A CA 1
ATOM 1481 C C . LEU A 1 193 ? -6.735 7.039 4.738 1.00 90.94 193 LEU A C 1
ATOM 1483 O O . LEU A 1 193 ? -6.542 5.988 4.133 1.00 90.94 193 LEU A O 1
ATOM 1487 N N . LEU A 1 194 ? -7.969 7.468 5.018 1.00 92.19 194 LEU A N 1
ATOM 1488 C CA . LEU A 1 194 ? -9.151 6.651 4.735 1.00 92.19 194 LEU A CA 1
ATOM 1489 C C . LEU A 1 194 ? -9.353 6.389 3.239 1.00 92.19 194 LEU A C 1
ATOM 1491 O O . LEU A 1 194 ? -9.974 5.391 2.896 1.00 92.19 194 LEU A O 1
ATOM 1495 N N . ASN A 1 195 ? -8.831 7.238 2.350 1.00 88.50 195 ASN A N 1
ATOM 1496 C CA . ASN A 1 195 ? -8.821 6.977 0.912 1.00 88.50 195 ASN A CA 1
ATOM 1497 C C . ASN A 1 195 ? -7.679 6.043 0.474 1.00 88.50 195 ASN A C 1
ATOM 1499 O O . ASN A 1 195 ? -7.874 5.287 -0.466 1.00 88.50 195 ASN A O 1
ATOM 1503 N N . THR A 1 196 ? -6.533 6.029 1.151 1.00 86.69 196 THR A N 1
ATOM 1504 C CA . THR A 1 196 ? -5.431 5.081 0.888 1.00 86.69 196 THR A CA 1
ATOM 1505 C C . THR A 1 196 ? -5.752 3.659 1.383 1.00 86.69 196 THR A C 1
ATOM 1507 O O . THR A 1 196 ? -5.259 2.682 0.823 1.00 86.69 196 THR A O 1
ATOM 1510 N N . LEU A 1 197 ? -6.608 3.524 2.406 1.00 89.25 197 LEU A N 1
ATOM 1511 C CA . LEU A 1 197 ? -7.001 2.236 3.006 1.00 89.25 197 LEU A CA 1
ATOM 1512 C C . LEU A 1 197 ? -8.193 1.534 2.321 1.00 89.25 197 LEU A C 1
ATOM 1514 O O . LEU A 1 197 ? -8.428 0.354 2.575 1.00 89.25 197 LEU A O 1
ATOM 1518 N N . GLN A 1 198 ? -8.955 2.231 1.473 1.00 85.75 198 GLN A N 1
ATOM 1519 C CA . GLN A 1 198 ? -10.061 1.670 0.676 1.00 85.75 198 GLN A CA 1
ATOM 1520 C C . GLN A 1 198 ? -9.816 1.918 -0.809 1.00 85.75 198 GLN A C 1
ATOM 1522 O O . GLN A 1 198 ? -9.208 2.912 -1.177 1.00 85.75 198 GLN A O 1
ATOM 1527 N N . THR A 1 199 ? -10.316 1.050 -1.681 1.00 71.06 199 THR A N 1
ATOM 1528 C CA . THR A 1 199 ? -9.878 1.018 -3.087 1.00 71.06 199 THR A CA 1
ATOM 1529 C C . THR A 1 199 ? -10.944 1.426 -4.102 1.00 71.06 199 THR A C 1
ATOM 1531 O O . THR A 1 199 ? -10.646 1.472 -5.293 1.00 71.06 199 THR A O 1
ATOM 1534 N N . ASN A 1 200 ? -12.181 1.709 -3.671 1.00 74.81 200 ASN A N 1
ATOM 1535 C CA . ASN A 1 200 ? -13.368 1.670 -4.537 1.00 74.81 200 ASN A CA 1
ATOM 1536 C C . ASN A 1 200 ? -13.976 3.039 -4.878 1.00 74.81 200 ASN A C 1
ATOM 1538 O O . ASN A 1 200 ? -14.238 3.303 -6.048 1.00 74.81 200 ASN A O 1
ATOM 1542 N N . VAL A 1 201 ? -14.253 3.895 -3.886 1.00 80.50 201 VAL A N 1
ATOM 1543 C CA . VAL A 1 201 ? -15.036 5.136 -4.081 1.00 80.50 201 VAL A CA 1
ATOM 1544 C C . VAL A 1 201 ? -14.455 6.252 -3.228 1.00 80.50 201 VAL A C 1
ATOM 1546 O O . VAL A 1 201 ? -14.404 6.121 -2.011 1.00 80.50 201 VAL A O 1
ATOM 1549 N N . ARG A 1 202 ? -14.024 7.364 -3.836 1.00 81.69 202 ARG A N 1
ATOM 1550 C CA . ARG A 1 202 ? -13.332 8.444 -3.113 1.00 81.69 202 ARG A CA 1
ATOM 1551 C C . ARG A 1 202 ? -14.204 9.047 -2.001 1.00 81.69 202 ARG A C 1
ATOM 1553 O O . ARG A 1 202 ? -15.203 9.713 -2.271 1.00 81.69 202 ARG A O 1
ATOM 1560 N N . LEU A 1 203 ? -13.781 8.846 -0.756 1.00 85.19 203 LEU A N 1
ATOM 1561 C CA . LEU A 1 203 ? -14.353 9.456 0.439 1.00 85.19 203 LEU A CA 1
ATOM 1562 C C . LEU A 1 203 ? -14.082 10.963 0.448 1.00 85.19 203 LEU A C 1
ATOM 1564 O O . LEU A 1 203 ? -12.995 11.413 0.076 1.00 85.19 203 LEU A O 1
ATOM 1568 N N . LYS A 1 204 ? -15.063 11.733 0.922 1.00 87.62 204 LYS A N 1
ATOM 1569 C CA . LYS A 1 204 ? -14.915 13.157 1.229 1.00 87.62 204 LYS A CA 1
ATOM 1570 C C . LYS A 1 204 ? -15.620 13.472 2.541 1.00 87.62 204 LYS A C 1
ATOM 1572 O O . LYS A 1 204 ? -16.845 13.484 2.604 1.00 87.62 204 LYS A O 1
ATOM 1577 N N . ILE A 1 205 ? -14.820 13.769 3.552 1.00 88.31 205 ILE A N 1
ATOM 1578 C CA . ILE A 1 205 ? -15.239 14.260 4.860 1.00 88.31 205 ILE A CA 1
ATOM 1579 C C . ILE A 1 205 ? -14.981 15.769 4.860 1.00 88.31 205 ILE A C 1
ATOM 1581 O O . ILE A 1 205 ? -13.867 16.201 4.559 1.00 88.31 205 ILE A O 1
ATOM 1585 N N . ASP A 1 206 ? -16.003 16.575 5.142 1.00 86.19 206 ASP A N 1
ATOM 1586 C CA . ASP A 1 206 ? -15.939 18.044 5.075 1.00 86.19 206 ASP A CA 1
ATOM 1587 C C . ASP A 1 206 ? -16.636 18.765 6.240 1.00 86.19 206 ASP A C 1
ATOM 1589 O O . ASP A 1 206 ? -16.826 19.980 6.193 1.00 86.19 206 ASP A O 1
ATOM 1593 N N . ARG A 1 207 ? -16.991 18.028 7.298 1.00 87.00 207 ARG A N 1
ATOM 1594 C CA . ARG A 1 207 ? -17.579 18.562 8.530 1.00 87.00 207 ARG A CA 1
ATOM 1595 C C . ARG A 1 207 ? -16.742 18.127 9.723 1.00 87.00 207 ARG A C 1
ATOM 1597 O O . ARG A 1 207 ? -16.442 16.946 9.861 1.00 87.00 207 ARG A O 1
ATOM 1604 N N . VAL A 1 208 ? -16.419 19.081 10.586 1.00 91.75 208 VAL A N 1
ATOM 1605 C CA . VAL A 1 208 ? -15.807 18.858 11.900 1.00 91.75 208 VAL A CA 1
ATOM 1606 C C . VAL A 1 208 ? -16.707 19.526 12.934 1.00 91.75 208 VAL A C 1
ATOM 1608 O O . VAL A 1 208 ? -17.261 20.596 12.674 1.00 91.75 208 VAL A O 1
ATOM 1611 N N . LYS A 1 209 ? -16.895 18.889 14.087 1.00 92.38 209 LYS A N 1
ATOM 1612 C CA . LYS A 1 209 ? -17.642 19.449 15.217 1.00 92.38 209 LYS A CA 1
ATOM 1613 C C . LYS A 1 209 ? -16.861 20.603 15.869 1.00 92.38 209 LYS A C 1
ATOM 1615 O O . LYS A 1 209 ? -15.629 20.608 15.812 1.00 92.38 209 LYS A O 1
ATOM 1620 N N . PRO A 1 210 ? -17.539 21.526 16.581 1.00 89.88 210 PRO A N 1
ATOM 1621 C CA . PRO A 1 210 ? -16.872 22.571 17.364 1.00 89.88 210 PRO A CA 1
ATOM 1622 C C . PRO A 1 210 ? -15.871 22.037 18.402 1.00 89.88 210 PRO A C 1
ATOM 1624 O O . PRO A 1 210 ? -14.900 22.713 18.720 1.00 89.88 210 PRO A O 1
ATOM 1627 N N . ASP A 1 211 ? -16.059 20.808 18.902 1.00 90.00 211 ASP A N 1
ATOM 1628 C CA . ASP A 1 211 ? -15.135 20.174 19.852 1.00 90.00 211 ASP A CA 1
ATOM 1629 C C . ASP A 1 211 ? -13.850 19.614 19.205 1.00 90.00 211 ASP A C 1
ATOM 1631 O O . ASP A 1 211 ? -12.982 19.114 19.922 1.00 90.00 211 ASP A O 1
ATOM 1635 N N . GLY A 1 212 ? -13.702 19.713 17.879 1.00 91.19 212 GLY A N 1
ATOM 1636 C CA . GLY A 1 212 ? -12.561 19.203 17.115 1.00 91.19 212 GLY A CA 1
ATOM 1637 C C . GLY A 1 212 ? -12.703 17.763 16.613 1.00 91.19 212 GLY A C 1
ATOM 1638 O O . GLY A 1 212 ? -11.770 17.267 15.985 1.00 91.19 212 GLY A O 1
ATOM 1639 N N . THR A 1 213 ? -13.836 17.093 16.850 1.00 94.56 213 THR A N 1
ATOM 1640 C CA . THR A 1 213 ? -14.047 15.699 16.421 1.00 94.56 213 THR A CA 1
ATOM 1641 C C . THR A 1 213 ? -14.883 15.557 15.147 1.00 94.56 213 THR A C 1
ATOM 1643 O O . THR A 1 213 ? -15.543 16.496 14.697 1.00 94.56 213 THR A O 1
ATOM 1646 N N . ILE A 1 214 ? -14.878 14.363 14.553 1.00 94.25 214 ILE A N 1
ATOM 1647 C CA . ILE A 1 214 ? -15.756 13.981 13.439 1.00 94.25 214 ILE A CA 1
ATOM 1648 C C . ILE A 1 214 ? -16.447 12.661 13.763 1.00 94.25 214 ILE A C 1
ATOM 1650 O O . ILE A 1 214 ? -15.763 11.697 14.093 1.00 94.25 214 ILE A O 1
ATOM 1654 N N . ASP A 1 215 ? -17.766 12.587 13.576 1.00 91.88 215 ASP A N 1
ATOM 1655 C CA . ASP A 1 215 ? -18.473 11.303 13.513 1.00 91.88 215 ASP A CA 1
ATOM 1656 C C . ASP A 1 215 ? -18.488 10.788 12.070 1.00 91.88 215 ASP A C 1
ATOM 1658 O O . ASP A 1 215 ? -18.863 11.513 11.144 1.00 91.88 215 ASP A O 1
ATOM 1662 N N . LEU A 1 216 ? -18.102 9.530 11.881 1.00 92.06 216 LEU A N 1
ATOM 1663 C CA . LEU A 1 216 ? -18.055 8.846 10.592 1.00 92.06 216 LEU A CA 1
ATOM 1664 C C . LEU A 1 216 ? -18.915 7.586 10.624 1.00 92.06 216 LEU A C 1
ATOM 1666 O O . LEU A 1 216 ? -18.875 6.845 11.601 1.00 92.06 216 LEU A O 1
ATOM 1670 N N . ASP A 1 217 ? -19.613 7.309 9.521 1.00 88.44 217 ASP A N 1
ATOM 1671 C CA . ASP A 1 217 ? -20.145 5.984 9.194 1.00 88.44 217 ASP A CA 1
ATOM 1672 C C . ASP A 1 217 ? -19.344 5.424 8.008 1.00 88.44 217 ASP A C 1
ATOM 1674 O O . ASP A 1 217 ? -19.496 5.852 6.860 1.00 88.44 217 ASP A O 1
ATOM 1678 N N . LEU A 1 218 ? -18.447 4.486 8.307 1.00 90.06 218 LEU A N 1
ATOM 1679 C CA . LEU A 1 218 ? -17.574 3.822 7.341 1.00 90.06 218 LEU A CA 1
ATOM 1680 C C . LEU A 1 218 ? -18.121 2.457 6.881 1.00 90.06 218 LEU A C 1
ATOM 1682 O O . LEU A 1 218 ? -17.492 1.811 6.037 1.00 90.06 218 LEU A O 1
ATOM 1686 N N . SER A 1 219 ? -19.295 2.031 7.374 1.00 83.75 219 SER A N 1
ATOM 1687 C CA . SER A 1 219 ? -19.891 0.699 7.131 1.00 83.75 219 SER A CA 1
ATOM 1688 C C . SER A 1 219 ? -20.060 0.339 5.651 1.00 83.75 219 SER A C 1
ATOM 1690 O O . SER A 1 219 ? -20.063 -0.833 5.280 1.00 83.75 219 SER A O 1
ATOM 1692 N N . ARG A 1 220 ? -20.186 1.359 4.797 1.00 83.50 220 ARG A N 1
ATOM 1693 C CA . ARG A 1 220 ? -20.416 1.245 3.348 1.00 83.50 220 ARG A CA 1
ATOM 1694 C C . ARG A 1 220 ? -19.132 1.196 2.516 1.00 83.50 220 ARG A C 1
ATOM 1696 O O . ARG A 1 220 ? -19.212 0.991 1.309 1.00 83.50 220 ARG A O 1
ATOM 1703 N N . PHE A 1 221 ? -17.974 1.422 3.137 1.00 85.88 221 PHE A N 1
ATOM 1704 C CA . PHE A 1 221 ? -16.692 1.623 2.449 1.00 85.88 221 PHE A CA 1
ATOM 1705 C C . PHE A 1 221 ? -15.638 0.574 2.819 1.00 85.88 221 PHE A C 1
ATOM 1707 O O . PHE A 1 221 ? -14.758 0.287 2.009 1.00 85.88 221 PHE A O 1
ATOM 1714 N N . PHE A 1 222 ? -15.746 -0.030 4.006 1.00 86.62 222 PHE A N 1
ATOM 1715 C CA . PHE A 1 222 ? -14.829 -1.056 4.499 1.00 86.62 222 PHE A CA 1
ATOM 1716 C C . PHE A 1 222 ? -15.587 -2.313 4.936 1.00 86.62 222 PHE A C 1
ATOM 1718 O O . PHE A 1 222 ? -16.704 -2.246 5.446 1.00 86.62 222 PHE A O 1
ATOM 1725 N N . ARG A 1 223 ? -14.948 -3.477 4.782 1.00 83.56 223 ARG A N 1
ATOM 1726 C CA . ARG A 1 223 ? -15.439 -4.759 5.314 1.00 83.56 223 ARG A CA 1
ATOM 1727 C C . ARG A 1 223 ? -15.474 -4.756 6.848 1.00 83.56 223 ARG A C 1
ATOM 1729 O O . ARG A 1 223 ? -14.624 -4.132 7.473 1.00 83.56 223 ARG A O 1
ATOM 1736 N N . GLY A 1 224 ? -16.387 -5.521 7.457 1.00 77.06 224 GLY A N 1
ATOM 1737 C CA . GLY A 1 224 ? -16.547 -5.599 8.923 1.00 77.06 224 GLY A CA 1
ATOM 1738 C C . GLY A 1 224 ? -15.259 -5.905 9.699 1.00 77.06 224 GLY A C 1
ATOM 1739 O O . GLY A 1 224 ? -15.023 -5.323 10.751 1.00 77.06 224 GLY A O 1
ATOM 1740 N N . GLU A 1 225 ? -14.392 -6.745 9.129 1.00 77.88 225 GLU A N 1
ATOM 1741 C CA . GLU A 1 225 ? -13.043 -7.027 9.632 1.00 77.88 225 GLU A CA 1
ATOM 1742 C C . GLU A 1 225 ? -12.184 -5.751 9.717 1.00 77.88 225 GLU A C 1
ATOM 1744 O O . GLU A 1 225 ? -11.715 -5.379 10.788 1.00 77.88 225 GLU A O 1
ATOM 1749 N N . ALA A 1 226 ? -12.060 -5.020 8.606 1.00 84.94 226 ALA A N 1
ATOM 1750 C CA . ALA A 1 226 ? -11.353 -3.745 8.539 1.00 84.94 226 ALA A CA 1
ATOM 1751 C C . ALA A 1 226 ? -11.978 -2.696 9.474 1.00 84.94 226 ALA A C 1
ATOM 1753 O O . ALA A 1 226 ? -11.250 -1.982 10.150 1.00 84.94 226 ALA A O 1
ATOM 1754 N N . LEU A 1 227 ? -13.308 -2.632 9.603 1.00 86.56 227 LEU A N 1
ATOM 1755 C CA . LEU A 1 227 ? -13.964 -1.729 10.559 1.00 86.56 227 LEU A CA 1
ATOM 1756 C C . LEU A 1 227 ? -13.596 -2.056 12.019 1.00 86.56 227 LEU A C 1
ATOM 1758 O O . LEU A 1 227 ? -13.464 -1.150 12.841 1.00 86.56 227 LEU A O 1
ATOM 1762 N N . ALA A 1 228 ? -13.410 -3.330 12.357 1.00 79.12 228 ALA A N 1
ATOM 1763 C CA . ALA A 1 228 ? -12.963 -3.735 13.685 1.00 79.12 228 ALA A CA 1
ATOM 1764 C C . ALA A 1 228 ? -11.466 -3.462 13.912 1.00 79.12 228 ALA A C 1
ATOM 1766 O O . ALA A 1 228 ? -11.088 -3.019 14.995 1.00 79.12 228 ALA A O 1
ATOM 1767 N N . ILE A 1 229 ? -10.629 -3.644 12.886 1.00 84.00 229 ILE A N 1
ATOM 1768 C CA . ILE A 1 229 ? -9.198 -3.308 12.927 1.00 84.00 229 ILE A CA 1
ATOM 1769 C C . ILE A 1 229 ? -9.013 -1.778 13.046 1.00 84.00 229 ILE A C 1
ATOM 1771 O O . ILE A 1 229 ? -8.235 -1.336 13.886 1.00 84.00 229 ILE A O 1
ATOM 1775 N N . LEU A 1 230 ? -9.805 -0.951 12.341 1.00 87.62 230 LEU A N 1
ATOM 1776 C CA . LEU A 1 230 ? -9.858 0.509 12.557 1.00 87.62 230 LEU A CA 1
ATOM 1777 C C . LEU A 1 230 ? -10.241 0.847 14.009 1.00 87.62 230 LEU A C 1
ATOM 1779 O O . LEU A 1 230 ? -9.666 1.755 14.600 1.00 87.62 230 LEU A O 1
ATOM 1783 N N . LYS A 1 231 ?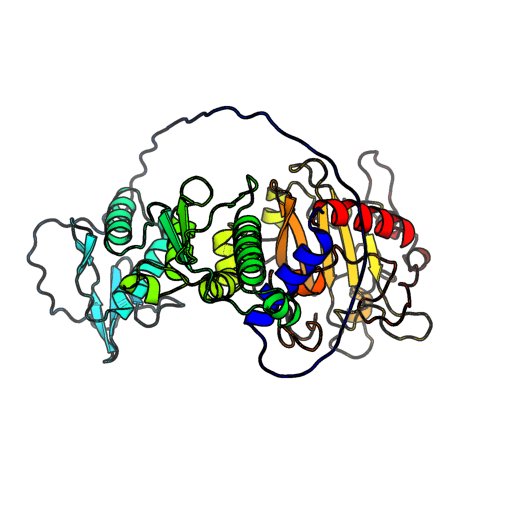 -11.187 0.106 14.608 1.00 84.06 231 LYS A N 1
ATOM 1784 C CA . LYS A 1 231 ? -11.623 0.316 16.003 1.00 84.06 231 LYS A CA 1
ATOM 1785 C C . LYS A 1 231 ? -10.561 -0.081 17.034 1.00 84.06 231 LYS A C 1
ATOM 1787 O O . LYS A 1 231 ? -10.555 0.459 18.134 1.00 84.06 231 LYS A O 1
ATOM 1792 N N . ALA A 1 232 ? -9.664 -1.003 16.686 1.00 83.38 232 ALA A N 1
ATOM 1793 C CA . ALA A 1 232 ? -8.548 -1.422 17.531 1.00 83.38 232 ALA A CA 1
ATOM 1794 C C . ALA A 1 232 ? -7.355 -0.444 17.512 1.00 83.38 232 ALA A C 1
ATOM 1796 O O . ALA A 1 232 ? -6.492 -0.544 18.381 1.00 83.38 232 ALA A O 1
ATOM 1797 N N . ALA A 1 233 ? -7.319 0.501 16.562 1.00 87.50 233 ALA A N 1
ATOM 1798 C CA . ALA A 1 233 ? -6.177 1.387 16.329 1.00 87.50 233 ALA A CA 1
ATOM 1799 C C . ALA A 1 233 ? -5.817 2.301 17.512 1.00 87.50 233 ALA A C 1
ATOM 1801 O O . ALA A 1 233 ? -4.653 2.662 17.677 1.00 87.50 233 ALA A O 1
ATOM 1802 N N . ASP A 1 234 ? -6.794 2.659 18.350 1.00 86.75 234 ASP A N 1
ATOM 1803 C CA . ASP A 1 234 ? -6.558 3.400 19.588 1.00 86.75 234 ASP A CA 1
ATOM 1804 C C . ASP A 1 234 ? -7.246 2.710 20.776 1.00 86.75 234 ASP A C 1
ATOM 1806 O O . ASP A 1 234 ? -8.457 2.873 20.961 1.00 86.75 234 ASP A O 1
ATOM 1810 N N . PRO A 1 235 ? -6.512 1.944 21.607 1.00 81.88 235 PRO A N 1
ATOM 1811 C CA . PRO A 1 235 ? -7.089 1.231 22.745 1.00 81.88 235 PRO A CA 1
ATOM 1812 C C . PRO A 1 235 ? -7.809 2.127 23.763 1.00 81.88 235 PRO A C 1
ATOM 1814 O O . PRO A 1 235 ? -8.733 1.658 24.426 1.00 81.88 235 PRO A O 1
ATOM 1817 N N . THR A 1 236 ? -7.450 3.414 23.877 1.00 81.94 236 THR A N 1
ATOM 1818 C CA . THR A 1 236 ? -8.130 4.336 24.807 1.00 81.94 236 THR A CA 1
ATOM 1819 C C . THR A 1 236 ? -9.537 4.716 24.338 1.00 81.94 236 THR A C 1
ATOM 1821 O O . THR A 1 236 ? -10.364 5.108 25.164 1.00 81.94 236 THR A O 1
ATOM 1824 N N . SER A 1 237 ? -9.857 4.522 23.051 1.00 83.62 237 SER A N 1
ATOM 1825 C CA . SER A 1 237 ? -11.191 4.775 22.488 1.00 83.62 237 SER A CA 1
ATOM 1826 C C . SER A 1 237 ? -12.294 3.921 23.117 1.00 83.62 237 SER A C 1
ATOM 1828 O O . SER A 1 237 ? -13.453 4.333 23.123 1.00 83.62 237 SER A O 1
ATOM 1830 N N . ALA A 1 238 ? -11.942 2.779 23.721 1.00 73.12 238 ALA A N 1
ATOM 1831 C CA . ALA A 1 238 ? -12.861 1.962 24.511 1.00 73.12 238 ALA A CA 1
ATOM 1832 C C . ALA A 1 238 ? -13.386 2.689 25.766 1.00 73.12 238 ALA A C 1
ATOM 1834 O O . ALA A 1 238 ? -14.495 2.403 26.208 1.00 73.12 238 ALA A O 1
ATOM 1835 N N . CYS A 1 239 ? -12.615 3.638 26.310 1.00 76.38 239 CYS A N 1
ATOM 1836 C CA . CYS A 1 239 ? -12.977 4.431 27.488 1.00 76.38 239 CYS A CA 1
ATOM 1837 C C . CYS A 1 239 ? -13.467 5.841 27.123 1.00 76.38 239 CYS A C 1
ATOM 1839 O O . CYS A 1 239 ? -14.344 6.380 27.791 1.00 76.38 239 CYS A O 1
ATOM 1841 N N . THR A 1 240 ? -12.905 6.460 26.078 1.00 83.12 240 THR A N 1
ATOM 1842 C CA . THR A 1 240 ? -13.223 7.848 25.681 1.00 83.12 240 THR A CA 1
ATOM 1843 C C . THR A 1 240 ? -14.336 7.959 24.635 1.00 83.12 240 THR A C 1
ATOM 1845 O O . THR A 1 240 ? -14.825 9.060 24.381 1.00 83.12 240 THR A O 1
ATOM 1848 N N . GLY A 1 241 ? -14.676 6.859 23.953 1.00 83.81 241 GLY A N 1
ATOM 1849 C CA . GLY A 1 241 ? -15.508 6.856 22.745 1.00 83.81 241 GLY A CA 1
ATOM 1850 C C . GLY A 1 241 ? -14.842 7.484 21.509 1.00 83.81 241 GLY A C 1
ATOM 1851 O O . GLY A 1 241 ? -15.467 7.540 20.451 1.00 83.81 241 GLY A O 1
ATOM 1852 N N . LYS A 1 242 ? -13.593 7.961 21.621 1.00 90.19 242 LYS A N 1
ATOM 1853 C CA . LYS A 1 242 ? -12.891 8.754 20.601 1.00 90.19 242 LYS A CA 1
ATOM 1854 C C . LYS A 1 242 ? -11.573 8.092 20.200 1.00 90.19 242 LYS A C 1
ATOM 1856 O O . LYS A 1 242 ? -10.745 7.805 21.059 1.00 90.19 242 LYS A O 1
ATOM 1861 N N . ILE A 1 243 ? -11.367 7.886 18.901 1.00 92.25 243 ILE A N 1
ATOM 1862 C CA . ILE A 1 243 ? -10.093 7.416 18.331 1.00 92.25 243 ILE A CA 1
ATOM 1863 C C . ILE A 1 243 ? -9.240 8.635 17.982 1.00 92.25 243 ILE A C 1
ATOM 1865 O O . ILE A 1 243 ? -9.694 9.503 17.233 1.00 92.25 243 ILE A O 1
ATOM 1869 N N . ARG A 1 244 ? -8.008 8.709 18.487 1.00 93.31 244 ARG A N 1
ATOM 1870 C CA . ARG A 1 244 ? -7.067 9.780 18.131 1.00 93.31 244 ARG A CA 1
ATOM 1871 C C . ARG A 1 244 ? -6.477 9.575 16.736 1.00 93.31 244 ARG A C 1
ATOM 1873 O O . ARG A 1 244 ? -6.188 8.448 16.327 1.00 93.31 244 ARG A O 1
ATOM 1880 N N . LEU A 1 245 ? -6.299 10.671 15.999 1.00 93.25 245 LEU A N 1
ATOM 1881 C CA . LEU A 1 245 ? -5.846 10.623 14.610 1.00 93.25 245 LEU A CA 1
ATOM 1882 C C . LEU A 1 245 ? -4.388 10.144 14.457 1.00 93.25 245 LEU A C 1
ATOM 1884 O O . LEU A 1 245 ? -4.120 9.377 13.534 1.00 93.25 245 LEU A O 1
ATOM 1888 N N . ASP A 1 246 ? -3.475 10.516 15.363 1.00 89.88 246 ASP A N 1
ATOM 1889 C CA . ASP A 1 246 ? -2.091 10.011 15.408 1.00 89.88 246 ASP A CA 1
ATOM 1890 C C . ASP A 1 246 ? -2.056 8.478 15.478 1.00 89.88 246 ASP A C 1
ATOM 1892 O O . ASP A 1 246 ? -1.364 7.831 14.691 1.00 89.88 246 ASP A O 1
ATOM 1896 N N . ARG A 1 247 ? -2.859 7.895 16.376 1.00 90.00 247 ARG A N 1
ATOM 1897 C CA . ARG A 1 247 ? -2.959 6.444 16.571 1.00 90.00 247 ARG A CA 1
ATOM 1898 C C . ARG A 1 247 ? -3.571 5.758 15.361 1.00 90.00 247 ARG A C 1
ATOM 1900 O O . ARG A 1 247 ? -3.038 4.746 14.917 1.00 90.00 247 ARG A O 1
ATOM 1907 N N . LEU A 1 248 ? -4.634 6.328 14.790 1.00 92.38 248 LEU A N 1
ATOM 1908 C CA . LEU A 1 248 ? -5.267 5.783 13.589 1.00 92.38 248 LEU A CA 1
ATOM 1909 C C . LEU A 1 248 ? -4.314 5.768 12.385 1.00 92.38 248 LEU A C 1
ATOM 1911 O O . LEU A 1 248 ? -4.279 4.777 11.661 1.00 92.38 248 LEU A O 1
ATOM 1915 N N . ILE A 1 249 ? -3.521 6.829 12.197 1.00 89.94 249 ILE A N 1
ATOM 1916 C CA . ILE A 1 249 ? -2.475 6.893 11.167 1.00 89.94 249 ILE A CA 1
ATOM 1917 C C . ILE A 1 249 ? -1.395 5.845 11.453 1.00 89.94 249 ILE A C 1
ATOM 1919 O O . ILE A 1 249 ? -1.184 4.956 10.632 1.00 89.94 249 ILE A O 1
ATOM 1923 N N . ALA A 1 250 ? -0.741 5.904 12.616 1.00 85.69 250 ALA A N 1
ATOM 1924 C CA . ALA A 1 250 ? 0.400 5.043 12.929 1.00 85.69 250 ALA A CA 1
ATOM 1925 C C . ALA A 1 250 ? 0.046 3.546 12.883 1.00 85.69 250 ALA A C 1
ATOM 1927 O O . ALA A 1 250 ? 0.812 2.745 12.354 1.00 85.69 250 ALA A O 1
ATOM 1928 N N . PHE A 1 251 ? -1.135 3.168 13.380 1.00 88.12 251 PHE A N 1
ATOM 1929 C CA . PHE A 1 251 ? -1.597 1.780 13.381 1.00 88.12 251 PHE A CA 1
ATOM 1930 C C . PHE A 1 251 ? -1.998 1.269 11.991 1.00 88.12 251 PHE A C 1
ATOM 1932 O O . PHE A 1 251 ? -1.872 0.073 11.732 1.00 88.12 251 PHE A O 1
ATOM 1939 N N . ALA A 1 252 ? -2.493 2.138 11.102 1.00 90.00 252 ALA A N 1
ATOM 1940 C CA . ALA A 1 252 ? -2.958 1.740 9.771 1.00 90.00 252 ALA A CA 1
ATOM 1941 C C . ALA A 1 252 ? -1.924 1.898 8.651 1.00 90.00 252 ALA A C 1
ATOM 1943 O O . ALA A 1 252 ? -2.103 1.319 7.579 1.00 90.00 252 ALA A O 1
ATOM 1944 N N . MET A 1 253 ? -0.843 2.632 8.914 1.00 86.31 253 MET A N 1
ATOM 1945 C CA . MET A 1 253 ? 0.352 2.697 8.070 1.00 86.31 253 MET A CA 1
ATOM 1946 C C . MET A 1 253 ? 1.388 1.613 8.423 1.00 86.31 253 MET A C 1
ATOM 1948 O O . MET A 1 253 ? 2.333 1.411 7.665 1.00 86.31 253 MET A O 1
ATOM 1952 N N . ASP A 1 254 ? 1.204 0.886 9.532 1.00 84.31 254 ASP A N 1
ATOM 1953 C CA . ASP A 1 254 ? 1.951 -0.338 9.843 1.00 84.31 254 ASP A CA 1
ATOM 1954 C C . ASP A 1 254 ? 1.683 -1.418 8.765 1.00 84.31 254 ASP A C 1
ATOM 1956 O O . ASP A 1 254 ? 0.517 -1.773 8.557 1.00 84.31 254 ASP A O 1
ATOM 1960 N N . PRO A 1 255 ? 2.702 -1.964 8.065 1.00 85.12 255 PRO A N 1
ATOM 1961 C CA . PRO A 1 255 ? 2.491 -2.802 6.880 1.00 85.12 255 PRO A CA 1
ATOM 1962 C C . PRO A 1 255 ? 1.575 -4.031 7.072 1.00 85.12 255 PRO A C 1
ATOM 1964 O O . PRO A 1 255 ? 0.692 -4.234 6.231 1.00 85.12 255 PRO A O 1
ATOM 1967 N N . PRO A 1 256 ? 1.690 -4.831 8.159 1.00 85.62 256 PRO A N 1
ATOM 1968 C CA . PRO A 1 256 ? 0.737 -5.902 8.460 1.00 85.62 256 PRO A CA 1
ATOM 1969 C C . PRO A 1 256 ? -0.721 -5.437 8.525 1.00 85.62 256 PRO A C 1
ATOM 1971 O O . PRO A 1 256 ? -1.615 -6.172 8.110 1.00 85.62 256 PRO A O 1
ATOM 1974 N N . ASN A 1 257 ? -0.985 -4.240 9.051 1.00 87.38 257 ASN A N 1
ATOM 1975 C CA . ASN A 1 257 ? -2.338 -3.702 9.170 1.00 87.38 257 ASN A CA 1
ATOM 1976 C C . ASN A 1 257 ? -2.804 -3.034 7.880 1.00 87.38 257 ASN A C 1
ATOM 1978 O O . ASN A 1 257 ? -3.932 -3.282 7.454 1.00 87.38 257 ASN A O 1
ATOM 1982 N N . TYR A 1 258 ? -1.931 -2.284 7.207 1.00 89.88 258 TYR A N 1
ATOM 1983 C CA . TYR A 1 258 ? -2.186 -1.729 5.880 1.00 89.88 258 TYR A CA 1
ATOM 1984 C C . TYR A 1 258 ? -2.696 -2.804 4.905 1.00 89.88 258 TYR A C 1
ATOM 1986 O O . TYR A 1 258 ? -3.757 -2.648 4.296 1.00 89.88 258 TYR A O 1
ATOM 1994 N N . TYR A 1 259 ? -2.006 -3.945 4.831 1.00 88.81 259 TYR A N 1
ATOM 1995 C CA . TYR A 1 259 ? -2.401 -5.074 3.987 1.00 88.81 259 TYR A CA 1
ATOM 1996 C C . TYR A 1 259 ? -3.744 -5.706 4.387 1.00 88.81 259 TYR A C 1
ATOM 1998 O O . TYR A 1 259 ? -4.542 -6.039 3.502 1.00 88.81 259 TYR A O 1
ATOM 2006 N N . LYS A 1 260 ? -4.062 -5.795 5.688 1.00 86.75 260 LYS A N 1
ATOM 2007 C CA . LYS A 1 260 ? -5.405 -6.196 6.159 1.00 86.75 260 LYS A CA 1
ATOM 2008 C C . LYS A 1 260 ? -6.479 -5.182 5.746 1.00 86.75 260 LYS A C 1
ATOM 2010 O O . LYS A 1 260 ? -7.594 -5.589 5.416 1.00 86.75 260 LYS A O 1
ATOM 2015 N N . PHE A 1 261 ? -6.179 -3.883 5.710 1.00 88.12 261 PHE A N 1
ATOM 2016 C CA . PHE A 1 261 ? -7.139 -2.863 5.276 1.00 88.12 261 PHE A CA 1
ATOM 2017 C C . PHE A 1 261 ? -7.437 -2.941 3.778 1.00 88.12 261 PHE A C 1
ATOM 2019 O O . PHE A 1 261 ? -8.597 -3.131 3.408 1.00 88.12 261 PHE A O 1
ATOM 2026 N N . ILE A 1 262 ? -6.407 -2.890 2.925 1.00 86.75 262 ILE A N 1
ATOM 2027 C CA . ILE A 1 262 ? -6.588 -2.910 1.462 1.00 86.75 262 ILE A CA 1
ATOM 2028 C C . ILE A 1 262 ? -6.966 -4.289 0.891 1.00 86.75 262 ILE A C 1
ATOM 2030 O O . ILE A 1 262 ? -7.198 -4.405 -0.311 1.00 86.75 262 ILE A O 1
ATOM 2034 N N . ASN A 1 263 ? -7.027 -5.325 1.738 1.00 85.56 263 ASN A N 1
ATOM 2035 C CA . ASN A 1 263 ? -7.162 -6.733 1.353 1.00 85.56 263 ASN A CA 1
ATOM 2036 C C . ASN A 1 263 ? -6.091 -7.152 0.335 1.00 85.56 263 ASN A C 1
ATOM 2038 O O . ASN A 1 263 ? -6.409 -7.625 -0.758 1.00 85.56 263 ASN A O 1
ATOM 2042 N N . ALA A 1 264 ? -4.823 -6.934 0.692 1.00 87.44 264 ALA A N 1
ATOM 2043 C CA . ALA A 1 264 ? -3.694 -7.298 -0.151 1.00 87.44 264 ALA A CA 1
ATOM 2044 C C . ALA A 1 264 ? -3.689 -8.818 -0.415 1.00 87.44 264 ALA A C 1
ATOM 2046 O O . ALA A 1 264 ? -3.657 -9.600 0.539 1.00 87.44 264 ALA A O 1
ATOM 2047 N N . PRO A 1 265 ? -3.721 -9.257 -1.685 1.00 88.94 265 PRO A N 1
ATOM 2048 C CA . PRO A 1 265 ? -3.456 -10.643 -2.039 1.00 88.94 265 PRO A CA 1
ATOM 2049 C C . PRO A 1 265 ? -2.051 -11.073 -1.607 1.00 88.94 265 PRO A C 1
ATOM 2051 O O . PRO A 1 265 ? -1.116 -10.277 -1.641 1.00 88.94 265 PRO A O 1
ATOM 2054 N N . ALA A 1 266 ? -1.892 -12.346 -1.243 1.00 88.31 266 ALA A N 1
ATOM 2055 C CA . ALA A 1 266 ? -0.646 -12.870 -0.678 1.00 88.31 266 ALA A CA 1
ATOM 2056 C C . ALA A 1 266 ? 0.508 -12.985 -1.694 1.00 88.31 266 ALA A C 1
ATOM 2058 O O . ALA A 1 266 ? 1.648 -13.212 -1.295 1.00 88.31 266 ALA A O 1
ATOM 2059 N N . THR A 1 267 ? 0.219 -12.852 -2.994 1.00 92.06 267 THR A N 1
ATOM 2060 C CA . THR A 1 267 ? 1.205 -13.016 -4.071 1.00 92.06 267 THR A CA 1
ATOM 2061 C C . THR A 1 267 ? 1.082 -11.964 -5.171 1.00 92.06 267 THR A C 1
ATOM 2063 O O . THR A 1 267 ? -0.006 -11.470 -5.490 1.00 92.06 267 THR A O 1
ATOM 2066 N N . ARG A 1 268 ? 2.222 -11.693 -5.807 1.00 91.19 268 ARG A N 1
ATOM 2067 C CA . ARG A 1 268 ? 2.412 -10.829 -6.978 1.00 91.19 268 ARG A CA 1
ATOM 2068 C C . ARG A 1 268 ? 1.455 -11.182 -8.125 1.00 91.19 268 ARG A C 1
ATOM 2070 O O . ARG A 1 268 ? 0.761 -10.303 -8.634 1.00 91.19 268 ARG A O 1
ATOM 2077 N N . ALA A 1 269 ? 1.325 -12.473 -8.439 1.00 91.12 269 ALA A N 1
ATOM 2078 C CA . ALA A 1 269 ? 0.377 -13.018 -9.415 1.00 91.12 269 ALA A CA 1
ATOM 2079 C C . ALA A 1 269 ? -1.077 -12.602 -9.143 1.00 91.12 269 ALA A C 1
ATOM 2081 O O . ALA A 1 269 ? -1.802 -12.154 -10.036 1.00 91.12 269 ALA A O 1
ATOM 2082 N N . GLN A 1 270 ? -1.512 -12.700 -7.884 1.00 91.00 270 GLN A N 1
ATOM 2083 C CA . GLN A 1 270 ? -2.870 -12.332 -7.493 1.00 91.00 270 GLN A CA 1
ATOM 2084 C C . GLN A 1 270 ? -3.089 -10.812 -7.536 1.00 91.00 270 GLN A C 1
ATOM 2086 O O . GLN A 1 270 ? -4.182 -10.383 -7.903 1.00 91.00 270 GLN A O 1
ATOM 2091 N N . VAL A 1 271 ? -2.078 -9.987 -7.227 1.00 89.31 271 VAL A N 1
ATOM 2092 C CA . VAL A 1 271 ? -2.154 -8.521 -7.414 1.00 89.31 271 VAL A CA 1
ATOM 2093 C C . VAL A 1 271 ? -2.222 -8.155 -8.897 1.00 89.31 271 VAL A C 1
ATOM 2095 O O . VAL A 1 271 ? -3.070 -7.345 -9.281 1.00 89.31 271 VAL A O 1
ATOM 2098 N N . ALA A 1 272 ? -1.413 -8.796 -9.745 1.00 89.75 272 ALA A N 1
ATOM 2099 C CA . ALA A 1 272 ? -1.450 -8.610 -11.195 1.00 89.75 272 ALA A CA 1
ATOM 2100 C C . ALA A 1 272 ? -2.849 -8.906 -11.761 1.00 89.75 272 ALA A C 1
ATOM 2102 O O . ALA A 1 272 ? -3.465 -8.060 -12.419 1.00 89.75 272 ALA A O 1
ATOM 2103 N N . ALA A 1 273 ? -3.399 -10.068 -11.398 1.00 88.50 273 ALA A N 1
ATOM 2104 C CA . ALA A 1 273 ? -4.754 -10.470 -11.747 1.00 88.50 273 ALA A CA 1
ATOM 2105 C C . ALA A 1 273 ? -5.826 -9.539 -11.154 1.00 88.50 273 ALA A C 1
ATOM 2107 O O . ALA A 1 273 ? -6.836 -9.294 -11.812 1.00 88.50 273 ALA A O 1
ATOM 2108 N N . ALA A 1 274 ? -5.640 -9.000 -9.942 1.00 82.94 274 ALA A N 1
ATOM 2109 C CA . ALA A 1 274 ? -6.606 -8.109 -9.298 1.00 82.94 274 ALA A CA 1
ATOM 2110 C C . ALA A 1 274 ? -6.733 -6.760 -10.025 1.00 82.94 274 ALA A C 1
ATOM 2112 O O . ALA A 1 274 ? -7.862 -6.323 -10.280 1.00 82.94 274 ALA A O 1
ATOM 2113 N N . VAL A 1 275 ? -5.606 -6.139 -10.395 1.00 82.75 275 VAL A N 1
ATOM 2114 C CA . VAL A 1 275 ? -5.556 -4.820 -11.059 1.00 82.75 275 VAL A CA 1
ATOM 2115 C C . VAL A 1 275 ? -5.719 -4.916 -12.586 1.00 82.75 275 VAL A C 1
ATOM 2117 O O . VAL A 1 275 ? -6.170 -3.966 -13.227 1.00 82.75 275 VAL A O 1
ATOM 2120 N N . GLY A 1 276 ? -5.455 -6.084 -13.177 1.00 86.31 276 GLY A N 1
ATOM 2121 C CA . GLY A 1 276 ? -5.521 -6.284 -14.626 1.00 86.31 276 GLY A CA 1
ATOM 2122 C C . GLY A 1 276 ? -4.263 -5.766 -15.315 1.00 86.31 276 GLY A C 1
ATOM 2123 O O . GLY A 1 276 ? -4.337 -4.883 -16.165 1.00 86.31 276 GLY A O 1
ATOM 2124 N N . ILE A 1 277 ? -3.119 -6.301 -14.897 1.00 88.12 277 ILE A N 1
ATOM 2125 C CA . ILE A 1 277 ? -1.788 -6.080 -15.472 1.00 88.12 277 ILE A CA 1
ATOM 2126 C C . ILE A 1 277 ? -1.102 -7.443 -15.642 1.00 88.12 277 ILE A C 1
ATOM 2128 O O . ILE A 1 277 ? -1.481 -8.413 -14.985 1.00 88.12 277 ILE A O 1
ATOM 2132 N N . GLN A 1 278 ? -0.105 -7.541 -16.515 1.00 87.25 278 GLN A N 1
ATOM 2133 C CA . GLN A 1 278 ? 0.608 -8.795 -16.778 1.00 87.25 278 GLN A CA 1
ATOM 2134 C C . GLN A 1 278 ? 1.735 -8.985 -15.761 1.00 87.25 278 GLN A C 1
ATOM 2136 O O . GLN A 1 278 ? 2.521 -8.069 -15.539 1.00 87.25 278 GLN A O 1
ATOM 2141 N N . GLU A 1 279 ? 1.829 -10.143 -15.112 1.00 83.25 279 GLU A N 1
ATOM 2142 C CA . GLU A 1 279 ? 2.915 -10.422 -14.159 1.00 83.25 279 GLU A CA 1
ATOM 2143 C C . GLU A 1 279 ? 4.280 -10.569 -14.850 1.00 83.25 279 GLU A C 1
ATOM 2145 O O . GLU A 1 279 ? 5.286 -10.105 -14.326 1.00 83.25 279 GLU A O 1
ATOM 2150 N N . ASP A 1 280 ? 4.297 -11.180 -16.033 1.00 80.31 280 ASP A N 1
ATOM 2151 C CA . ASP A 1 280 ? 5.512 -11.525 -16.766 1.00 80.31 280 ASP A CA 1
ATOM 2152 C C . ASP A 1 280 ? 6.235 -10.285 -17.339 1.00 80.31 280 ASP A C 1
ATOM 2154 O O . ASP A 1 280 ? 5.626 -9.418 -17.977 1.00 80.31 280 ASP A O 1
ATOM 2158 N N . LYS A 1 281 ? 7.561 -10.221 -17.145 1.00 78.44 281 LYS A N 1
ATOM 2159 C CA . LYS A 1 281 ? 8.438 -9.186 -17.724 1.00 78.44 281 LYS A CA 1
ATOM 2160 C C . LYS A 1 281 ? 8.439 -9.239 -19.261 1.00 78.44 281 LYS A C 1
ATOM 2162 O O . LYS A 1 281 ? 8.611 -8.206 -19.910 1.00 78.44 281 LYS A O 1
ATOM 2167 N N . THR A 1 282 ? 8.261 -10.434 -19.829 1.00 75.69 282 THR A N 1
ATOM 2168 C CA . THR A 1 282 ? 8.456 -10.780 -21.249 1.00 75.69 282 THR A CA 1
ATOM 2169 C C . THR A 1 282 ? 7.226 -10.545 -22.130 1.00 75.69 282 THR A C 1
ATOM 2171 O O . THR A 1 282 ? 7.291 -10.733 -23.343 1.00 75.69 282 THR A O 1
ATOM 2174 N N . THR A 1 283 ? 6.102 -10.097 -21.559 1.00 74.38 283 THR A N 1
ATOM 2175 C CA . THR A 1 283 ? 4.875 -9.811 -22.324 1.00 74.38 283 THR A CA 1
ATOM 2176 C C . THR A 1 283 ? 4.610 -8.317 -22.526 1.00 74.38 283 THR A C 1
ATOM 2178 O O . THR A 1 283 ? 3.784 -7.962 -23.368 1.00 74.38 283 THR A O 1
ATOM 2181 N N . THR A 1 284 ? 5.320 -7.430 -21.817 1.00 78.56 284 THR A N 1
ATOM 2182 C CA . THR A 1 284 ? 5.153 -5.970 -21.935 1.00 78.56 284 THR A CA 1
ATOM 2183 C C . THR A 1 284 ? 6.338 -5.292 -22.624 1.00 78.56 284 THR A C 1
ATOM 2185 O O . THR A 1 284 ? 7.424 -5.186 -22.061 1.00 78.56 284 THR A O 1
ATOM 2188 N N . GLN A 1 285 ? 6.108 -4.838 -23.860 1.00 86.88 285 GLN A N 1
ATOM 2189 C CA . GLN A 1 285 ? 7.070 -4.122 -24.708 1.00 86.88 285 GLN A CA 1
ATOM 2190 C C . GLN A 1 285 ? 7.106 -2.614 -24.402 1.00 86.88 285 GLN A C 1
ATOM 2192 O O . GLN A 1 285 ? 6.115 -2.045 -23.938 1.00 86.88 285 GLN A O 1
ATOM 2197 N N . GLY A 1 286 ? 8.231 -1.962 -24.712 1.00 87.06 286 GLY A N 1
ATOM 2198 C CA . GLY A 1 286 ? 8.375 -0.503 -24.764 1.00 87.06 286 GLY A CA 1
ATOM 2199 C C . GLY A 1 286 ? 8.145 0.250 -23.449 1.00 87.06 286 GLY A C 1
ATOM 2200 O O . GLY A 1 286 ? 7.863 1.449 -23.486 1.00 87.06 286 GLY A O 1
ATOM 2201 N N . ASN A 1 287 ? 8.203 -0.426 -22.295 1.00 87.62 287 ASN A N 1
ATOM 2202 C CA . ASN A 1 287 ? 7.698 0.109 -21.024 1.00 87.62 287 ASN A CA 1
ATOM 2203 C C . ASN A 1 287 ? 8.667 0.018 -19.833 1.00 87.62 287 ASN A C 1
ATOM 2205 O O . ASN A 1 287 ? 8.273 0.367 -18.714 1.00 87.62 287 ASN A O 1
ATOM 2209 N N . LYS A 1 288 ? 9.903 -0.446 -20.055 1.00 90.06 288 LYS A N 1
ATOM 2210 C CA . LYS A 1 288 ? 10.931 -0.581 -19.013 1.00 90.06 288 LYS A CA 1
ATOM 2211 C C . LYS A 1 288 ? 12.036 0.452 -19.149 1.00 90.06 288 LYS A C 1
ATOM 2213 O O . LYS A 1 288 ? 12.545 0.676 -20.240 1.00 90.06 288 LYS A O 1
ATOM 2218 N N . LEU A 1 289 ? 12.461 1.025 -18.035 1.00 88.38 289 LEU A N 1
ATOM 2219 C CA . LEU A 1 289 ? 13.641 1.874 -17.951 1.00 88.38 289 LEU A CA 1
ATOM 2220 C C . LEU A 1 289 ? 14.735 1.153 -17.158 1.00 88.38 289 LEU A C 1
ATOM 2222 O O . LEU A 1 289 ? 14.504 0.723 -16.027 1.00 88.38 289 LEU A O 1
ATOM 2226 N N . LEU A 1 290 ? 15.927 1.052 -17.745 1.00 86.25 290 LEU A N 1
ATOM 2227 C CA . LEU A 1 290 ? 17.143 0.647 -17.045 1.00 86.25 290 LEU A CA 1
ATOM 2228 C C . LEU A 1 290 ? 17.738 1.854 -16.304 1.00 86.25 290 LEU A C 1
ATOM 2230 O O . LEU A 1 290 ? 18.137 2.831 -16.932 1.00 86.25 290 LEU A O 1
ATOM 2234 N N . VAL A 1 291 ? 17.833 1.751 -14.981 1.00 78.44 291 VAL A N 1
ATOM 2235 C CA . VAL A 1 291 ? 18.585 2.652 -14.099 1.00 78.44 291 VAL A CA 1
ATOM 2236 C C . VAL A 1 291 ? 19.867 1.932 -13.676 1.00 78.44 291 VAL A C 1
ATOM 2238 O O . VAL A 1 291 ? 19.811 0.828 -13.133 1.00 78.44 291 VAL A O 1
ATOM 2241 N N . GLY A 1 292 ? 21.028 2.535 -13.929 1.00 70.62 292 GLY A N 1
ATOM 2242 C CA . GLY A 1 292 ? 22.328 1.892 -13.714 1.00 70.62 292 GLY A CA 1
ATOM 2243 C C . GLY A 1 292 ? 23.327 2.769 -12.964 1.00 70.62 292 GLY A C 1
ATOM 2244 O O . GLY A 1 292 ? 22.961 3.611 -12.144 1.00 70.62 292 GLY A O 1
ATOM 2245 N N . THR A 1 293 ? 24.607 2.565 -13.263 1.00 63.78 293 THR A N 1
ATOM 2246 C CA . THR A 1 293 ? 25.649 3.557 -12.987 1.00 63.78 293 THR A CA 1
ATOM 2247 C C . THR A 1 293 ? 25.636 4.667 -14.041 1.00 63.78 293 THR A C 1
ATOM 2249 O O . THR A 1 293 ? 25.130 4.473 -15.153 1.00 63.78 293 THR A O 1
ATOM 2252 N N . ASN A 1 294 ? 26.234 5.813 -13.727 1.00 64.31 294 ASN A N 1
ATOM 2253 C CA . ASN A 1 294 ? 26.568 6.866 -14.686 1.00 64.31 294 ASN A CA 1
ATOM 2254 C C . ASN A 1 294 ? 27.888 6.526 -15.431 1.00 64.31 294 ASN A C 1
ATOM 2256 O O . ASN A 1 294 ? 28.449 5.445 -15.214 1.00 64.31 294 ASN A O 1
ATOM 2260 N N . PRO A 1 295 ? 28.382 7.371 -16.359 1.00 58.09 295 PRO A N 1
ATOM 2261 C CA . PRO A 1 295 ? 29.663 7.141 -17.038 1.00 58.09 295 PRO A CA 1
ATOM 2262 C C . PRO A 1 295 ? 30.879 7.124 -16.097 1.00 58.09 295 PRO A C 1
ATOM 2264 O O . PRO A 1 295 ? 31.841 6.416 -16.378 1.00 58.09 295 PRO A O 1
ATOM 2267 N N . ASP A 1 296 ? 30.808 7.845 -14.975 1.00 62.84 296 ASP A N 1
ATOM 2268 C CA . ASP A 1 296 ? 31.875 7.961 -13.970 1.00 62.84 296 ASP A CA 1
ATOM 2269 C C . ASP A 1 296 ? 31.928 6.760 -12.997 1.00 62.84 296 ASP A C 1
ATOM 2271 O O . ASP A 1 296 ? 32.826 6.664 -12.161 1.00 62.84 296 ASP A O 1
ATOM 2275 N N . GLY A 1 297 ? 30.967 5.832 -13.092 1.00 58.59 297 GLY A N 1
ATOM 2276 C CA . GLY A 1 297 ? 30.849 4.652 -12.229 1.00 58.59 297 GLY A CA 1
ATOM 2277 C C . GLY A 1 297 ? 30.055 4.866 -10.933 1.00 58.59 297 GLY A C 1
ATOM 2278 O O . GLY A 1 297 ? 29.846 3.905 -10.195 1.00 58.59 297 GLY A O 1
ATOM 2279 N N . GLU A 1 298 ? 29.563 6.077 -10.661 1.00 64.19 298 GLU A N 1
ATOM 2280 C CA . GLU A 1 298 ? 28.636 6.345 -9.553 1.00 64.19 298 GLU A CA 1
ATOM 2281 C C . GLU A 1 298 ? 27.258 5.718 -9.840 1.00 64.19 298 GLU A C 1
ATOM 2283 O O . GLU A 1 298 ? 26.837 5.624 -10.992 1.00 64.19 298 GLU A O 1
ATOM 2288 N N . PHE A 1 299 ? 26.509 5.319 -8.809 1.00 63.34 299 PHE A N 1
ATOM 2289 C CA . PHE A 1 299 ? 25.155 4.772 -8.980 1.00 63.34 299 PHE A CA 1
ATOM 2290 C C . PHE A 1 299 ? 24.098 5.876 -9.119 1.00 63.34 299 PHE A C 1
ATOM 2292 O O . PHE A 1 299 ? 24.053 6.799 -8.311 1.00 63.34 299 PHE A O 1
ATOM 2299 N N . GLU A 1 300 ? 23.197 5.751 -10.098 1.00 63.72 300 GLU A N 1
ATOM 2300 C CA . GLU A 1 300 ? 22.129 6.735 -10.352 1.00 63.72 300 GLU A CA 1
ATOM 2301 C C . GLU A 1 300 ? 20.841 6.464 -9.551 1.00 63.72 300 GLU A C 1
ATOM 2303 O O . GLU A 1 300 ? 19.866 7.197 -9.663 1.00 63.72 300 GLU A O 1
ATOM 2308 N N . SER A 1 301 ? 20.779 5.400 -8.750 1.00 62.50 301 SER A N 1
ATOM 2309 C CA . SER A 1 301 ? 19.558 5.026 -8.030 1.00 62.50 301 SER A CA 1
ATOM 2310 C C . SER A 1 301 ? 19.520 5.618 -6.617 1.00 62.50 301 SER A C 1
ATOM 2312 O O . SER A 1 301 ? 20.173 5.133 -5.698 1.00 62.50 301 SER A O 1
ATOM 2314 N N . GLY A 1 302 ? 18.671 6.626 -6.402 1.00 55.62 302 GLY A N 1
ATOM 2315 C CA . GLY A 1 302 ? 18.454 7.258 -5.087 1.00 55.62 302 GLY A CA 1
ATOM 2316 C C . GLY A 1 302 ? 17.701 6.404 -4.045 1.00 55.62 302 GLY A C 1
ATOM 2317 O O . GLY A 1 302 ? 17.064 6.967 -3.156 1.00 55.62 302 GLY A O 1
ATOM 2318 N N . VAL A 1 303 ? 17.694 5.069 -4.182 1.00 55.44 303 VAL A N 1
ATOM 2319 C CA . VAL A 1 303 ? 16.991 4.111 -3.291 1.00 55.44 303 VAL A CA 1
ATOM 2320 C C . VAL A 1 303 ? 17.776 2.802 -3.103 1.00 55.44 303 VAL A C 1
ATOM 2322 O O . VAL A 1 303 ? 17.822 2.264 -1.996 1.00 55.44 303 VAL A O 1
ATOM 2325 N N . THR A 1 304 ? 18.413 2.284 -4.161 1.00 58.31 304 THR A N 1
ATOM 2326 C CA . THR A 1 304 ? 19.262 1.078 -4.109 1.00 58.31 304 THR A CA 1
ATOM 2327 C C . THR A 1 304 ? 20.670 1.388 -4.607 1.00 58.31 304 THR A C 1
ATOM 2329 O O . THR A 1 304 ? 20.849 2.227 -5.478 1.00 58.31 304 THR A O 1
ATOM 2332 N N . ARG A 1 305 ? 21.687 0.700 -4.079 1.00 57.00 305 ARG A N 1
ATOM 2333 C CA . ARG A 1 305 ? 23.095 0.888 -4.477 1.00 57.00 305 ARG A CA 1
ATOM 2334 C C . ARG A 1 305 ? 23.493 0.105 -5.734 1.00 57.00 305 ARG A C 1
ATOM 2336 O O . ARG A 1 305 ? 24.676 0.007 -6.015 1.00 57.00 305 ARG A O 1
ATOM 2343 N N . ASN A 1 306 ? 22.529 -0.483 -6.442 1.00 66.38 306 ASN A N 1
ATOM 2344 C CA . ASN A 1 306 ? 22.753 -1.404 -7.555 1.00 66.38 306 ASN A CA 1
ATOM 2345 C C . ASN A 1 306 ? 21.911 -1.009 -8.781 1.00 66.38 306 ASN A C 1
ATOM 2347 O O . ASN A 1 306 ? 21.149 -0.041 -8.758 1.00 66.38 306 ASN A O 1
ATOM 2351 N N . ILE A 1 307 ? 22.034 -1.792 -9.855 1.00 69.88 307 ILE A N 1
ATOM 2352 C CA . ILE A 1 307 ? 21.183 -1.687 -11.046 1.00 69.88 307 ILE A CA 1
ATOM 2353 C C . ILE A 1 307 ? 19.709 -1.924 -10.661 1.00 69.88 307 ILE A C 1
ATOM 2355 O O . ILE A 1 307 ? 19.393 -2.865 -9.929 1.00 69.88 307 ILE A O 1
ATOM 2359 N N . ARG A 1 308 ? 18.810 -1.082 -11.183 1.00 78.75 308 ARG A N 1
ATOM 2360 C CA . ARG A 1 308 ? 17.352 -1.135 -10.983 1.00 78.75 308 ARG A CA 1
ATOM 2361 C C . ARG A 1 308 ? 16.662 -1.118 -12.345 1.00 78.75 308 ARG A C 1
ATOM 2363 O O . ARG A 1 308 ? 17.026 -0.330 -13.214 1.00 78.75 308 ARG A O 1
ATOM 2370 N N . VAL A 1 309 ? 15.630 -1.936 -12.537 1.00 85.94 309 VAL A N 1
ATOM 2371 C CA . VAL A 1 309 ? 14.729 -1.793 -13.697 1.00 85.94 309 VAL A CA 1
ATOM 2372 C C . VAL A 1 309 ? 13.388 -1.283 -13.208 1.00 85.94 309 VAL A C 1
ATOM 2374 O O . VAL A 1 309 ? 12.803 -1.871 -12.302 1.00 85.94 309 VAL A O 1
ATOM 2377 N N . LEU A 1 310 ? 12.900 -0.202 -13.806 1.00 87.69 310 LEU A N 1
ATOM 2378 C CA . LEU A 1 310 ? 11.563 0.332 -13.563 1.00 87.69 310 LEU A CA 1
ATOM 2379 C C . LEU A 1 310 ? 10.631 -0.096 -14.700 1.00 87.69 310 LEU A C 1
ATOM 2381 O O . LEU A 1 310 ? 11.018 -0.024 -15.861 1.00 87.69 310 LEU A O 1
ATOM 2385 N N . GLU A 1 311 ? 9.408 -0.517 -14.396 1.00 89.62 311 GLU A N 1
ATOM 2386 C CA . GLU A 1 311 ? 8.378 -0.889 -15.374 1.00 89.62 311 GLU A CA 1
ATOM 2387 C C . GLU A 1 311 ? 7.086 -0.117 -15.094 1.00 89.62 311 GLU A C 1
ATOM 2389 O O . GLU A 1 311 ? 6.685 0.026 -13.938 1.00 89.62 311 GLU A O 1
ATOM 2394 N N . VAL A 1 312 ? 6.391 0.331 -16.143 1.00 89.19 312 VAL A N 1
ATOM 2395 C CA . VAL A 1 312 ? 5.038 0.897 -16.028 1.00 89.19 312 VAL A CA 1
ATOM 2396 C C . VAL A 1 312 ? 4.032 0.136 -16.891 1.00 89.19 312 VAL A C 1
ATOM 2398 O O . VAL A 1 312 ? 4.233 -0.057 -18.089 1.00 89.19 312 VAL A O 1
ATOM 2401 N N . GLN A 1 313 ? 2.908 -0.277 -16.306 1.00 88.88 313 GLN A N 1
ATOM 2402 C CA . GLN A 1 313 ? 1.792 -0.901 -17.025 1.00 88.88 313 GLN A CA 1
ATOM 2403 C C . GLN A 1 313 ? 0.498 -0.111 -16.844 1.00 88.88 313 GLN A C 1
ATOM 2405 O O . GLN A 1 313 ? 0.171 0.312 -15.738 1.00 88.88 313 GLN A O 1
ATOM 2410 N N . SER A 1 314 ? -0.278 0.033 -17.921 1.00 86.19 314 SER A N 1
ATOM 2411 C CA . SER A 1 314 ? -1.657 0.534 -17.861 1.00 86.19 314 SER A CA 1
ATOM 2412 C C . SER A 1 314 ? -2.571 -0.502 -17.199 1.00 86.19 314 SER A C 1
ATOM 2414 O O . SER A 1 314 ? -2.619 -1.649 -17.643 1.00 86.19 314 SER A O 1
ATOM 2416 N N . ALA A 1 315 ? -3.330 -0.106 -16.179 1.00 81.06 315 ALA A N 1
ATOM 2417 C CA . ALA A 1 315 ? -4.263 -0.988 -15.485 1.00 81.06 315 ALA A CA 1
ATOM 2418 C C . ALA A 1 315 ? -5.542 -1.207 -16.311 1.00 81.06 315 ALA A C 1
ATOM 2420 O O . ALA A 1 315 ? -6.352 -0.295 -16.484 1.00 81.06 315 ALA A O 1
ATOM 2421 N N . GLN A 1 316 ? -5.787 -2.434 -16.778 1.00 77.50 316 GLN A N 1
ATOM 2422 C CA . GLN A 1 316 ? -6.971 -2.741 -17.595 1.00 77.50 316 GLN A CA 1
ATOM 2423 C C . GLN A 1 316 ? -8.295 -2.569 -16.828 1.00 77.50 316 GLN A C 1
ATOM 2425 O O . GLN A 1 316 ? -9.327 -2.281 -17.431 1.00 77.50 316 GLN A O 1
ATOM 2430 N N . ARG A 1 317 ? -8.294 -2.737 -15.495 1.00 70.62 317 ARG A N 1
ATOM 2431 C CA . ARG A 1 317 ? -9.512 -2.681 -14.656 1.00 70.62 317 ARG A CA 1
ATOM 2432 C C . ARG A 1 317 ? -9.776 -1.321 -14.010 1.00 70.62 317 ARG A C 1
ATOM 2434 O O . ARG A 1 317 ? -10.760 -1.187 -13.270 1.00 70.62 317 ARG A O 1
ATOM 2441 N N . VAL A 1 318 ? -8.912 -0.339 -14.266 1.00 66.12 318 VAL A N 1
ATOM 2442 C CA . VAL A 1 318 ? -9.045 1.045 -13.799 1.00 66.12 318 VAL A CA 1
ATOM 2443 C C . VAL A 1 318 ? -8.657 1.978 -14.957 1.00 66.12 318 VAL A C 1
ATOM 2445 O O . VAL A 1 318 ? -7.484 2.313 -15.103 1.00 66.12 318 VAL A O 1
ATOM 2448 N N . PRO A 1 319 ? -9.610 2.372 -15.824 1.00 66.69 319 PRO A N 1
ATOM 2449 C CA . PRO A 1 319 ? -9.308 3.150 -17.023 1.00 66.69 319 PRO A CA 1
ATOM 2450 C C . PRO A 1 319 ? -8.524 4.431 -16.719 1.00 66.69 319 PRO A C 1
ATOM 2452 O O . PRO A 1 319 ? -8.942 5.244 -15.896 1.00 66.69 319 PRO A O 1
ATOM 2455 N N . GLY A 1 320 ? -7.383 4.598 -17.392 1.00 65.50 320 GLY A N 1
ATOM 2456 C CA . GLY A 1 320 ? -6.470 5.725 -17.184 1.00 65.50 320 GLY A CA 1
ATOM 2457 C C . GLY A 1 320 ? -5.535 5.604 -15.974 1.00 65.50 320 GLY A C 1
ATOM 2458 O O . GLY A 1 320 ? -4.783 6.538 -15.732 1.00 65.50 320 GLY A O 1
ATOM 2459 N N . SER A 1 321 ? -5.552 4.497 -15.224 1.00 71.88 321 SER A N 1
ATOM 2460 C CA . SER A 1 321 ? -4.613 4.232 -14.122 1.00 71.88 321 SER A CA 1
ATOM 2461 C C . SER A 1 321 ? -3.440 3.344 -14.560 1.00 71.88 321 SER A C 1
ATOM 2463 O O . SER A 1 321 ? -3.458 2.717 -15.626 1.00 71.88 321 SER A O 1
ATOM 2465 N N . SER A 1 322 ? -2.409 3.298 -13.716 1.00 83.94 322 SER A N 1
ATOM 2466 C CA . SER A 1 322 ? -1.189 2.528 -13.930 1.00 83.94 322 SER A CA 1
ATOM 2467 C C . SER A 1 322 ? -0.767 1.772 -12.678 1.00 83.94 322 SER A C 1
ATOM 2469 O O . SER A 1 322 ? -1.098 2.161 -11.553 1.00 83.94 322 SER A O 1
ATOM 2471 N N . CYS A 1 323 ? 0.049 0.743 -12.886 1.00 88.56 323 CYS A N 1
ATOM 2472 C CA . CYS A 1 323 ? 0.958 0.227 -11.876 1.00 88.56 323 CYS A CA 1
ATOM 2473 C C . CYS A 1 323 ? 2.398 0.448 -12.318 1.00 88.56 323 CYS A C 1
ATOM 2475 O O . CYS A 1 323 ? 2.774 0.101 -13.439 1.00 88.56 323 CYS A O 1
ATOM 2477 N N . TYR A 1 324 ? 3.183 0.998 -11.405 1.00 88.69 324 TYR A N 1
ATOM 2478 C CA . TYR A 1 324 ? 4.630 1.080 -11.490 1.00 88.69 324 TYR A CA 1
ATOM 2479 C C . TYR A 1 324 ? 5.224 -0.092 -10.724 1.00 88.69 324 TYR A C 1
ATOM 2481 O O . TYR A 1 324 ? 4.682 -0.492 -9.691 1.00 88.69 324 TYR A O 1
ATOM 2489 N N . ARG A 1 325 ? 6.331 -0.630 -11.222 1.00 88.62 325 ARG A N 1
ATOM 2490 C CA . ARG A 1 325 ? 7.128 -1.651 -10.550 1.00 88.62 325 ARG A CA 1
ATOM 2491 C C . ARG A 1 325 ? 8.589 -1.256 -10.583 1.00 88.62 325 ARG A C 1
ATOM 2493 O O . ARG A 1 325 ? 9.040 -0.685 -11.576 1.00 88.62 325 ARG A O 1
ATOM 2500 N N . SER A 1 326 ? 9.335 -1.635 -9.561 1.00 85.88 326 SER A N 1
ATOM 2501 C CA . SER A 1 326 ? 10.773 -1.827 -9.684 1.00 85.88 326 SER A CA 1
ATOM 2502 C C . SER A 1 326 ? 11.141 -3.294 -9.544 1.00 85.88 326 SER A C 1
ATOM 2504 O O . SER A 1 326 ? 10.453 -4.064 -8.879 1.00 85.88 326 SER A O 1
ATOM 2506 N N . PHE A 1 327 ? 12.252 -3.652 -10.169 1.00 86.62 327 PHE A N 1
ATOM 2507 C CA . PHE A 1 327 ? 12.973 -4.891 -9.946 1.00 86.62 327 PHE A CA 1
ATOM 2508 C C . PHE A 1 327 ? 14.345 -4.502 -9.394 1.00 86.62 327 PHE A C 1
ATOM 2510 O O . PHE A 1 327 ? 15.126 -3.844 -10.090 1.00 86.62 327 PHE A O 1
ATOM 2517 N N . ASP A 1 328 ? 14.603 -4.865 -8.140 1.00 78.81 328 ASP A N 1
ATOM 2518 C CA . ASP A 1 328 ? 15.760 -4.421 -7.363 1.00 78.81 328 ASP A CA 1
ATOM 2519 C C . ASP A 1 328 ? 16.639 -5.622 -6.988 1.00 78.81 328 ASP A C 1
ATOM 2521 O O . ASP A 1 328 ? 16.139 -6.664 -6.550 1.00 78.81 328 ASP A O 1
ATOM 2525 N N . GLY A 1 329 ? 17.955 -5.489 -7.172 1.00 70.75 329 GLY A N 1
ATOM 2526 C CA . GLY A 1 329 ? 18.933 -6.548 -6.903 1.00 70.75 329 GLY A CA 1
ATOM 2527 C C . GLY A 1 329 ? 19.893 -6.213 -5.760 1.00 70.75 329 GLY A C 1
ATOM 2528 O O . GLY A 1 329 ? 20.194 -5.043 -5.517 1.00 70.75 329 GLY A O 1
ATOM 2529 N N . ILE A 1 330 ? 20.414 -7.240 -5.080 1.00 65.31 330 ILE A N 1
ATOM 2530 C CA . ILE A 1 330 ? 21.511 -7.104 -4.110 1.00 65.31 330 ILE A CA 1
ATOM 2531 C C . ILE A 1 330 ? 22.811 -7.634 -4.708 1.00 65.31 330 ILE A C 1
ATOM 2533 O O . ILE A 1 330 ? 23.037 -8.847 -4.721 1.00 65.31 330 ILE A O 1
ATOM 2537 N N . ASP A 1 331 ? 23.721 -6.749 -5.105 1.00 54.75 331 ASP A N 1
ATOM 2538 C CA . ASP A 1 331 ? 25.096 -7.162 -5.392 1.00 54.75 331 ASP A CA 1
ATOM 2539 C C . ASP A 1 331 ? 25.882 -7.299 -4.078 1.00 54.75 331 ASP A C 1
ATOM 2541 O O . ASP A 1 331 ? 26.561 -6.399 -3.591 1.00 54.75 331 ASP A O 1
ATOM 2545 N N . ARG A 1 332 ? 25.671 -8.446 -3.423 1.00 45.75 332 ARG A N 1
ATOM 2546 C CA . ARG A 1 332 ? 26.170 -8.766 -2.072 1.00 45.75 332 ARG A CA 1
ATOM 2547 C C . ARG A 1 332 ? 27.638 -9.211 -2.045 1.00 45.75 332 ARG A C 1
ATOM 2549 O O . ARG A 1 332 ? 28.162 -9.457 -0.964 1.00 45.75 332 ARG A O 1
ATOM 2556 N N . ASN A 1 333 ? 28.266 -9.360 -3.212 1.00 37.59 333 ASN A N 1
ATOM 2557 C CA . ASN A 1 333 ? 29.600 -9.927 -3.412 1.00 37.59 333 ASN A CA 1
ATOM 2558 C C . ASN A 1 333 ? 30.410 -9.075 -4.406 1.00 37.59 333 ASN A C 1
ATOM 2560 O O . ASN A 1 333 ? 29.850 -8.278 -5.153 1.00 37.59 333 ASN A O 1
ATOM 2564 N N . ALA A 1 334 ? 31.728 -9.284 -4.435 1.00 40.53 334 ALA A N 1
ATOM 2565 C CA . ALA A 1 334 ? 32.622 -8.751 -5.466 1.00 40.53 334 ALA A CA 1
ATOM 2566 C C . ALA A 1 334 ? 32.207 -9.215 -6.889 1.00 40.53 334 ALA A C 1
ATOM 2568 O O . ALA A 1 334 ? 31.545 -10.253 -7.004 1.00 40.53 334 ALA A O 1
ATOM 2569 N N . PRO A 1 335 ? 32.591 -8.488 -7.965 1.00 44.34 335 PRO A N 1
ATOM 2570 C CA . PRO A 1 335 ? 32.181 -8.786 -9.342 1.00 44.34 335 PRO A CA 1
ATOM 2571 C C . PRO A 1 335 ? 32.376 -10.258 -9.738 1.00 44.34 335 PRO A C 1
ATOM 2573 O O . PRO A 1 335 ? 33.443 -10.841 -9.543 1.00 44.34 335 PRO A O 1
ATOM 2576 N N . GLY A 1 336 ? 31.324 -10.855 -10.303 1.00 52.12 336 GLY A N 1
ATOM 2577 C CA . GLY A 1 336 ? 31.255 -12.277 -10.646 1.00 52.12 336 GLY A CA 1
ATOM 2578 C C . GLY A 1 336 ? 29.877 -12.691 -11.176 1.00 52.12 336 GLY A C 1
ATOM 2579 O O . GLY A 1 336 ? 28.991 -11.860 -11.356 1.00 52.12 336 GLY A O 1
ATOM 2580 N N . GLN A 1 337 ? 29.664 -13.992 -11.402 1.00 52.78 337 GLN A N 1
ATOM 2581 C CA . GLN A 1 337 ? 28.525 -14.529 -12.177 1.00 52.78 337 GLN A CA 1
ATOM 2582 C C . GLN A 1 337 ? 27.115 -14.093 -11.717 1.00 52.78 337 GLN A C 1
ATOM 2584 O O . GLN A 1 337 ? 26.187 -14.060 -12.525 1.00 52.78 337 GLN A O 1
ATOM 2589 N N . GLN A 1 338 ? 26.917 -13.746 -10.439 1.00 60.97 338 GLN A N 1
ATOM 2590 C CA . GLN A 1 338 ? 25.618 -13.238 -9.979 1.00 60.97 338 GLN A CA 1
ATOM 2591 C C . GLN A 1 338 ? 25.332 -11.809 -10.464 1.00 60.97 338 GLN A C 1
ATOM 2593 O O . GLN A 1 338 ? 24.189 -11.528 -10.824 1.00 60.97 338 GLN A O 1
ATOM 2598 N N . GLN A 1 339 ? 26.352 -10.949 -10.542 1.00 66.75 339 GLN A N 1
ATOM 2599 C CA . GLN A 1 339 ? 26.256 -9.602 -11.114 1.00 66.75 339 GLN A CA 1
ATOM 2600 C C . GLN A 1 339 ? 25.849 -9.686 -12.589 1.00 66.75 339 GLN A C 1
ATOM 2602 O O . GLN A 1 339 ? 24.878 -9.050 -12.994 1.00 66.75 339 GLN A O 1
ATOM 2607 N N . GLU A 1 340 ? 26.498 -10.568 -13.362 1.00 73.75 340 GLU A N 1
ATOM 2608 C CA . GLU A 1 340 ? 26.095 -10.846 -14.745 1.00 73.75 340 GLU A CA 1
ATOM 2609 C C . GLU A 1 340 ? 24.616 -11.226 -14.845 1.00 73.75 340 GLU A C 1
ATOM 2611 O O . GLU A 1 340 ? 23.910 -10.731 -15.716 1.00 73.75 340 GLU A O 1
ATOM 2616 N N . SER A 1 341 ? 24.131 -12.112 -13.965 1.00 78.88 341 SER A N 1
ATOM 2617 C CA . SER A 1 341 ? 22.742 -12.592 -13.999 1.00 78.88 341 SER A CA 1
ATOM 2618 C C . SER A 1 341 ? 21.702 -11.500 -13.716 1.00 78.88 341 SER A C 1
ATOM 2620 O O . SER A 1 341 ? 20.557 -11.632 -14.153 1.00 78.88 341 SER A O 1
ATOM 2622 N N . ARG A 1 342 ? 22.103 -10.433 -13.012 1.00 77.94 342 ARG A N 1
ATOM 2623 C CA . ARG A 1 342 ? 21.263 -9.290 -12.631 1.00 77.94 342 ARG A CA 1
ATOM 2624 C C . ARG A 1 342 ? 21.354 -8.119 -13.615 1.00 77.94 342 ARG A C 1
ATOM 2626 O O . ARG A 1 342 ? 20.444 -7.299 -13.630 1.00 77.94 342 ARG A O 1
ATOM 2633 N N . ASP A 1 343 ? 22.410 -8.024 -14.427 1.00 80.75 343 ASP A N 1
ATOM 2634 C CA . ASP A 1 343 ? 22.628 -6.901 -15.349 1.00 80.75 343 ASP A CA 1
ATOM 2635 C C . ASP A 1 343 ? 21.798 -7.036 -16.651 1.00 80.75 343 ASP A C 1
ATOM 2637 O O . ASP A 1 343 ? 22.068 -7.920 -17.478 1.00 80.75 343 ASP A O 1
ATOM 2641 N N . PRO A 1 344 ? 20.822 -6.143 -16.918 1.00 84.94 344 PRO A N 1
ATOM 2642 C CA . PRO A 1 344 ? 20.037 -6.164 -18.154 1.00 84.94 344 PRO A CA 1
ATOM 2643 C C . PRO A 1 344 ? 20.862 -5.831 -19.404 1.00 84.94 344 PRO A C 1
ATOM 2645 O O . PRO A 1 344 ? 20.457 -6.181 -20.510 1.00 84.94 344 PRO A O 1
ATOM 2648 N N . ARG A 1 345 ? 22.052 -5.236 -19.256 1.00 85.06 345 ARG A N 1
ATOM 2649 C CA . ARG A 1 345 ? 23.018 -5.043 -20.354 1.00 85.06 345 ARG A CA 1
ATOM 2650 C C . ARG A 1 345 ? 23.661 -6.361 -20.801 1.00 85.06 345 ARG A C 1
ATOM 2652 O O . ARG A 1 345 ? 24.257 -6.422 -21.869 1.00 85.06 345 ARG A O 1
ATOM 2659 N N . GLN A 1 346 ? 23.522 -7.428 -20.008 1.00 84.94 346 GLN A N 1
ATOM 2660 C CA . GLN A 1 346 ? 24.025 -8.766 -20.333 1.00 84.94 346 GLN A CA 1
ATOM 2661 C C . GLN A 1 346 ? 22.918 -9.798 -20.566 1.00 84.94 346 GLN A C 1
ATOM 2663 O O . GLN A 1 346 ? 23.034 -10.614 -21.478 1.00 84.94 346 GLN A O 1
ATOM 2668 N N . LYS A 1 347 ? 21.854 -9.804 -19.748 1.00 86.88 347 LYS A N 1
ATOM 2669 C CA . LYS A 1 347 ? 20.745 -10.778 -19.867 1.00 86.88 347 LYS A CA 1
ATOM 2670 C C . LYS A 1 347 ? 19.468 -10.183 -20.473 1.00 86.88 347 LYS A C 1
ATOM 2672 O O . LYS A 1 347 ? 18.464 -10.887 -20.596 1.00 86.88 347 LYS A O 1
ATOM 2677 N N . GLY A 1 348 ? 19.479 -8.901 -20.841 1.00 87.50 348 GLY A N 1
ATOM 2678 C CA . GLY A 1 348 ? 18.321 -8.226 -21.414 1.00 87.50 348 GLY A CA 1
ATOM 2679 C C . GLY A 1 348 ? 17.113 -8.278 -20.484 1.00 87.50 348 GLY A C 1
ATOM 2680 O O . GLY A 1 348 ? 17.198 -7.950 -19.304 1.00 87.50 348 GLY A O 1
ATOM 2681 N N . ILE A 1 349 ? 15.984 -8.755 -21.008 1.00 87.44 349 ILE A N 1
ATOM 2682 C CA . ILE A 1 349 ? 14.742 -8.942 -20.240 1.00 87.44 349 ILE A CA 1
ATOM 2683 C C . ILE A 1 349 ? 14.800 -10.110 -19.235 1.00 87.44 349 ILE A C 1
ATOM 2685 O O . ILE A 1 349 ? 14.010 -10.145 -18.294 1.00 87.44 349 ILE A O 1
ATOM 2689 N N . ASN A 1 350 ? 15.757 -11.033 -19.396 1.00 88.31 350 ASN A N 1
ATOM 2690 C CA . ASN A 1 350 ? 15.889 -12.259 -18.597 1.00 88.31 350 ASN A CA 1
ATOM 2691 C C . ASN A 1 350 ? 16.716 -12.060 -17.310 1.00 88.31 350 ASN A C 1
ATOM 2693 O O . ASN A 1 350 ? 17.171 -13.031 -16.706 1.00 88.31 350 ASN A O 1
ATOM 2697 N N . PHE A 1 351 ? 16.940 -10.810 -16.901 1.00 86.88 351 PHE A N 1
ATOM 2698 C CA . PHE A 1 351 ? 17.680 -10.463 -15.691 1.00 86.88 351 PHE A CA 1
ATOM 2699 C C . PHE A 1 351 ? 16.978 -10.953 -14.410 1.00 86.88 351 PHE A C 1
ATOM 2701 O O . PHE A 1 351 ? 15.745 -10.889 -14.279 1.00 86.88 351 PHE A O 1
ATOM 2708 N N . THR A 1 352 ? 17.775 -11.409 -13.445 1.00 86.06 352 THR A N 1
ATOM 2709 C CA . THR A 1 352 ? 17.325 -11.769 -12.095 1.00 86.06 352 THR A CA 1
ATOM 2710 C C . THR A 1 352 ? 17.235 -10.533 -11.195 1.00 86.06 352 THR A C 1
ATOM 2712 O O . THR A 1 352 ? 17.833 -9.491 -11.459 1.00 86.06 352 THR A O 1
ATOM 2715 N N . HIS A 1 353 ? 16.447 -10.633 -10.129 1.00 84.06 353 HIS A N 1
ATOM 2716 C CA . HIS A 1 353 ? 16.246 -9.593 -9.118 1.00 84.06 353 HIS A CA 1
ATOM 2717 C C . HIS A 1 353 ? 15.914 -10.261 -7.781 1.00 84.06 353 HIS A C 1
ATOM 2719 O O . HIS A 1 353 ? 15.569 -11.442 -7.755 1.00 84.06 353 HIS A O 1
ATOM 2725 N N . ASP A 1 354 ? 16.018 -9.525 -6.677 1.00 79.06 354 ASP A N 1
ATOM 2726 C CA . ASP A 1 354 ? 15.869 -10.067 -5.320 1.00 79.06 354 ASP A CA 1
ATOM 2727 C C . ASP A 1 354 ? 14.558 -9.609 -4.648 1.00 79.06 354 ASP A C 1
ATOM 2729 O O . ASP A 1 354 ? 13.944 -10.375 -3.896 1.00 79.06 354 ASP A O 1
ATOM 2733 N N . ALA A 1 355 ? 14.088 -8.395 -4.962 1.00 82.44 355 ALA A N 1
ATOM 2734 C CA . ALA A 1 355 ? 12.795 -7.863 -4.527 1.00 82.44 355 ALA A CA 1
ATOM 2735 C C . ALA A 1 355 ? 12.150 -6.927 -5.563 1.00 82.44 355 ALA A C 1
ATOM 2737 O O . ALA A 1 355 ? 12.778 -6.528 -6.546 1.00 82.44 355 ALA A O 1
ATOM 2738 N N . GLU A 1 356 ? 10.883 -6.589 -5.326 1.00 86.50 356 GLU A N 1
ATOM 2739 C CA . GLU A 1 356 ? 10.093 -5.668 -6.145 1.00 86.50 356 GLU A CA 1
ATOM 2740 C C . GLU A 1 356 ? 9.285 -4.703 -5.268 1.00 86.50 356 GLU A C 1
ATOM 2742 O O . GLU A 1 356 ? 8.637 -5.132 -4.310 1.00 86.50 356 GLU A O 1
ATOM 2747 N N . GLU A 1 357 ? 9.251 -3.419 -5.630 1.00 86.25 357 GLU A N 1
ATOM 2748 C CA . GLU A 1 357 ? 8.277 -2.440 -5.129 1.00 86.25 357 GLU A CA 1
ATOM 2749 C C . GLU A 1 357 ? 7.204 -2.214 -6.200 1.00 86.25 357 GLU A C 1
ATOM 2751 O O . GLU A 1 357 ? 7.527 -1.951 -7.355 1.00 86.25 357 GLU A O 1
ATOM 2756 N N . TRP A 1 358 ? 5.923 -2.329 -5.843 1.00 88.94 358 TRP A N 1
ATOM 2757 C CA . TRP A 1 358 ? 4.783 -2.120 -6.743 1.00 88.94 358 TRP A CA 1
ATOM 2758 C C . TRP A 1 358 ? 3.905 -0.977 -6.240 1.00 88.94 358 TRP A C 1
ATOM 2760 O O . TRP A 1 358 ? 3.388 -1.034 -5.124 1.00 88.94 358 TRP A O 1
ATOM 2770 N N . LEU A 1 359 ? 3.670 0.022 -7.090 1.00 88.00 359 LEU A N 1
ATOM 2771 C CA . LEU A 1 359 ? 2.870 1.210 -6.791 1.00 88.00 359 LEU A CA 1
ATOM 2772 C C . LEU A 1 359 ? 1.716 1.315 -7.797 1.00 88.00 359 LEU A C 1
ATOM 2774 O O . LEU A 1 359 ? 1.898 1.739 -8.938 1.00 88.00 359 LEU A O 1
ATOM 2778 N N . CYS A 1 360 ? 0.522 0.904 -7.376 1.00 86.31 360 CYS A N 1
ATOM 2779 C CA . CYS A 1 360 ? -0.674 0.795 -8.216 1.00 86.31 360 CYS A CA 1
ATOM 2780 C C . CYS A 1 360 ? -1.717 1.867 -7.890 1.00 86.31 360 CYS A C 1
ATOM 2782 O O . CYS A 1 360 ? -1.996 2.113 -6.720 1.00 86.31 360 CYS A O 1
ATOM 2784 N N . LEU A 1 361 ? -2.365 2.457 -8.897 1.00 81.50 361 LEU A N 1
ATOM 2785 C CA . LEU A 1 361 ? -3.489 3.378 -8.687 1.00 81.50 361 LEU A CA 1
ATOM 2786 C C . LEU A 1 361 ? -4.827 2.616 -8.600 1.00 81.50 361 LEU A C 1
ATOM 2788 O O . LEU A 1 361 ? -5.311 2.073 -9.598 1.00 81.50 361 LEU A O 1
ATOM 2792 N N . GLY A 1 362 ? -5.441 2.608 -7.412 1.00 76.38 362 GLY A N 1
ATOM 2793 C CA . GLY A 1 362 ? -6.765 2.026 -7.151 1.00 76.38 362 GLY A CA 1
ATOM 2794 C C . GLY A 1 362 ? -7.915 2.785 -7.833 1.00 76.38 362 GLY A C 1
ATOM 2795 O O . GLY A 1 362 ? -7.732 3.874 -8.377 1.00 76.38 362 GLY A O 1
ATOM 2796 N N . ARG A 1 363 ? -9.146 2.247 -7.787 1.00 74.69 363 ARG A N 1
ATOM 2797 C CA . ARG A 1 363 ? -10.313 2.819 -8.509 1.00 74.69 363 ARG A CA 1
ATOM 2798 C C . ARG A 1 363 ? -10.738 4.205 -8.028 1.00 74.69 363 ARG A C 1
ATOM 2800 O O . ARG A 1 363 ? -11.378 4.942 -8.771 1.00 74.69 363 ARG A O 1
ATOM 2807 N N . ASN A 1 364 ? -10.373 4.576 -6.806 1.00 75.94 364 ASN A N 1
ATOM 2808 C CA . ASN A 1 364 ? -10.572 5.916 -6.257 1.00 75.94 364 ASN A CA 1
ATOM 2809 C C . ASN A 1 364 ? -9.458 6.923 -6.634 1.00 75.94 364 ASN A C 1
ATOM 2811 O O . ASN A 1 364 ? -9.543 8.084 -6.222 1.00 75.94 364 ASN A O 1
ATOM 2815 N N . GLY A 1 365 ? -8.443 6.498 -7.399 1.00 76.56 365 GLY A N 1
ATOM 2816 C CA . GLY A 1 365 ? -7.281 7.293 -7.813 1.00 76.56 365 GLY A CA 1
ATOM 2817 C C . GLY A 1 365 ? -6.121 7.320 -6.810 1.00 76.56 365 GLY A C 1
ATOM 2818 O O . GLY A 1 365 ? -5.159 8.050 -7.026 1.00 76.56 365 GLY A O 1
ATOM 2819 N N . MET A 1 366 ? -6.196 6.563 -5.712 1.00 81.00 366 MET A N 1
ATOM 2820 C CA . MET A 1 366 ? -5.162 6.556 -4.670 1.00 81.00 366 MET A CA 1
ATOM 2821 C C . MET A 1 366 ? -4.095 5.495 -4.933 1.00 81.00 366 MET A C 1
ATOM 2823 O O . MET A 1 366 ? -4.389 4.422 -5.461 1.00 81.00 366 MET A O 1
ATOM 2827 N N . MET A 1 367 ? -2.861 5.779 -4.517 1.00 81.62 367 MET A N 1
ATOM 2828 C CA . MET A 1 367 ? -1.751 4.833 -4.599 1.00 81.62 367 MET A CA 1
ATOM 2829 C C . MET A 1 367 ? -1.895 3.707 -3.565 1.00 81.62 367 MET A C 1
ATOM 2831 O O . MET A 1 367 ? -2.162 3.951 -2.388 1.00 81.62 367 MET A O 1
ATOM 2835 N N . GLN A 1 368 ? -1.660 2.480 -4.015 1.00 85.81 368 GLN A N 1
ATOM 2836 C CA . GLN A 1 368 ? -1.487 1.284 -3.206 1.00 85.81 368 GLN A CA 1
ATOM 2837 C C . GLN A 1 368 ? -0.054 0.777 -3.361 1.00 85.81 368 GLN A C 1
ATOM 2839 O O . GLN A 1 368 ? 0.409 0.620 -4.491 1.00 85.81 368 GLN A O 1
ATOM 2844 N N . GLY A 1 369 ? 0.627 0.522 -2.245 1.00 88.56 369 GLY A N 1
ATOM 2845 C CA . GLY A 1 369 ? 2.001 0.019 -2.228 1.00 88.56 369 GLY A CA 1
ATOM 2846 C C . GLY A 1 369 ? 2.060 -1.458 -1.850 1.00 88.56 369 GLY A C 1
ATOM 2847 O O . GLY A 1 369 ? 1.483 -1.855 -0.841 1.00 88.56 369 GLY A O 1
ATOM 2848 N N . PHE A 1 370 ? 2.789 -2.265 -2.612 1.00 90.56 370 PHE A N 1
ATOM 2849 C CA . PHE A 1 370 ? 3.097 -3.660 -2.289 1.00 90.56 370 PHE A CA 1
ATOM 2850 C C . PHE A 1 370 ? 4.606 -3.882 -2.410 1.00 90.56 370 PHE A C 1
ATOM 2852 O O . PHE A 1 370 ? 5.243 -3.270 -3.263 1.00 90.56 370 PHE A O 1
ATOM 2859 N N . LEU A 1 371 ? 5.170 -4.753 -1.576 1.00 90.12 371 LEU A N 1
ATOM 2860 C CA . LEU A 1 371 ? 6.552 -5.211 -1.705 1.00 90.12 371 LEU A CA 1
ATOM 2861 C C . LEU A 1 371 ? 6.524 -6.725 -1.926 1.00 90.12 371 LEU A C 1
ATOM 2863 O O . LEU A 1 371 ? 5.731 -7.416 -1.285 1.00 90.12 371 LEU A O 1
ATOM 2867 N N . PHE A 1 372 ? 7.381 -7.247 -2.798 1.00 89.44 372 PHE A N 1
ATOM 2868 C CA . PHE A 1 372 ? 7.500 -8.684 -3.060 1.00 89.44 372 PHE A CA 1
ATOM 2869 C C . PHE A 1 372 ? 8.957 -9.139 -3.014 1.00 89.44 372 PHE A C 1
ATOM 2871 O O . PHE A 1 372 ? 9.870 -8.348 -3.249 1.00 89.44 372 PHE A O 1
ATOM 2878 N N . ASN A 1 373 ? 9.181 -10.424 -2.739 1.00 86.75 373 ASN A N 1
ATOM 2879 C CA . ASN A 1 373 ? 10.467 -11.069 -3.012 1.00 86.75 373 ASN A CA 1
ATOM 2880 C C . ASN A 1 373 ? 10.545 -11.544 -4.482 1.00 86.75 373 ASN A C 1
ATOM 2882 O O . ASN A 1 373 ? 9.546 -11.544 -5.201 1.00 86.75 373 ASN A O 1
ATOM 2886 N N . ALA A 1 374 ? 11.709 -12.038 -4.906 1.00 83.75 374 ALA A N 1
ATOM 2887 C CA . ALA A 1 374 ? 11.930 -12.628 -6.234 1.00 83.75 374 ALA A CA 1
ATOM 2888 C C . ALA A 1 374 ? 10.960 -13.767 -6.634 1.00 83.75 374 ALA A C 1
ATOM 2890 O O . ALA A 1 374 ? 10.789 -14.039 -7.822 1.00 83.75 374 ALA A O 1
ATOM 2891 N N . LYS A 1 375 ? 10.328 -14.446 -5.664 1.00 87.69 375 LYS A N 1
ATOM 2892 C CA . LYS A 1 375 ? 9.336 -15.516 -5.893 1.00 87.69 375 LYS A CA 1
ATOM 2893 C C . LYS A 1 375 ? 7.912 -14.980 -6.084 1.00 87.69 375 LYS A C 1
ATOM 2895 O O . LYS A 1 375 ? 7.030 -15.736 -6.480 1.00 87.69 375 LYS A O 1
ATOM 2900 N N . GLY A 1 376 ? 7.684 -13.699 -5.798 1.00 89.12 376 GLY A N 1
ATOM 2901 C CA . GLY A 1 376 ? 6.368 -13.072 -5.796 1.00 89.12 376 GLY A CA 1
ATOM 2902 C C . GLY A 1 376 ? 5.598 -13.196 -4.475 1.00 89.12 376 GLY A C 1
ATOM 2903 O O . GLY A 1 376 ? 4.409 -12.879 -4.468 1.00 89.12 376 GLY A O 1
ATOM 2904 N N . ASP A 1 377 ? 6.221 -13.622 -3.370 1.00 90.75 377 ASP A N 1
ATOM 2905 C CA . ASP A 1 377 ? 5.589 -13.627 -2.040 1.00 90.75 377 ASP A CA 1
ATOM 2906 C C . ASP A 1 377 ? 5.507 -12.195 -1.480 1.00 90.75 377 ASP A C 1
ATOM 2908 O O . ASP A 1 377 ? 6.478 -11.438 -1.579 1.00 90.75 377 ASP A O 1
ATOM 2912 N N . LEU A 1 378 ? 4.374 -11.814 -0.876 1.00 90.06 378 LEU A N 1
ATOM 2913 C CA . LEU A 1 378 ? 4.169 -10.477 -0.298 1.00 90.06 378 LEU A CA 1
ATOM 2914 C C . LEU A 1 378 ? 5.059 -10.235 0.940 1.00 90.06 378 LEU A C 1
ATOM 2916 O O . LEU A 1 378 ? 5.021 -10.995 1.909 1.00 90.06 378 LEU A O 1
ATOM 2920 N N . LEU A 1 379 ? 5.807 -9.130 0.939 1.00 87.00 379 LEU A N 1
ATOM 2921 C CA . LEU A 1 379 ? 6.684 -8.685 2.025 1.00 87.00 379 LEU A CA 1
ATOM 2922 C C . LEU A 1 379 ? 6.110 -7.462 2.749 1.00 87.00 379 LEU A C 1
ATOM 2924 O O . LEU A 1 379 ? 5.621 -6.529 2.128 1.00 87.00 379 LEU A O 1
ATOM 2928 N N . THR A 1 380 ? 6.259 -7.396 4.071 1.00 83.94 380 THR A N 1
ATOM 2929 C CA . THR A 1 380 ? 5.948 -6.189 4.867 1.00 83.94 380 THR A CA 1
ATOM 2930 C C . THR A 1 380 ? 7.051 -5.125 4.804 1.00 83.94 380 THR A C 1
ATOM 2932 O O . THR A 1 380 ? 6.795 -3.939 5.027 1.00 83.94 380 THR A O 1
ATOM 2935 N N . ARG A 1 381 ? 8.284 -5.547 4.510 1.00 78.50 381 ARG A N 1
ATOM 2936 C CA . ARG A 1 381 ? 9.502 -4.732 4.457 1.00 78.50 381 ARG A CA 1
ATOM 2937 C C . ARG A 1 381 ? 10.495 -5.375 3.484 1.00 78.50 381 ARG A C 1
ATOM 2939 O O . ARG A 1 381 ? 10.689 -6.589 3.534 1.00 78.50 381 ARG A O 1
ATOM 2946 N N . ALA A 1 382 ? 11.135 -4.574 2.638 1.00 68.69 382 ALA A N 1
ATOM 2947 C CA . ALA A 1 382 ? 12.262 -5.007 1.816 1.00 68.69 382 ALA A CA 1
ATOM 2948 C C . ALA A 1 382 ? 13.530 -5.146 2.686 1.00 68.69 382 ALA A C 1
ATOM 2950 O O . ALA A 1 382 ? 13.711 -4.343 3.608 1.00 68.69 382 ALA A O 1
ATOM 2951 N N . PRO A 1 383 ? 14.421 -6.124 2.435 1.00 64.12 383 PRO A N 1
ATOM 2952 C CA . PRO A 1 383 ? 15.684 -6.227 3.165 1.00 64.12 383 PRO A CA 1
ATOM 2953 C C . PRO A 1 383 ? 16.516 -4.936 3.058 1.00 64.12 383 PRO A C 1
ATOM 2955 O O . PRO A 1 383 ? 16.589 -4.312 1.996 1.00 64.12 383 PRO A O 1
ATOM 2958 N N . ALA A 1 384 ? 17.138 -4.528 4.169 1.00 61.19 384 ALA A N 1
ATOM 2959 C CA . ALA A 1 384 ? 17.862 -3.255 4.287 1.00 61.19 384 ALA A CA 1
ATOM 2960 C C . ALA A 1 384 ? 19.043 -3.139 3.304 1.00 61.19 384 ALA A C 1
ATOM 2962 O O . ALA A 1 384 ? 19.488 -2.047 2.967 1.00 61.19 384 ALA A O 1
ATOM 2963 N N . GLU A 1 385 ? 19.549 -4.280 2.842 1.00 55.59 385 GLU A N 1
ATOM 2964 C CA . GLU A 1 385 ? 20.676 -4.396 1.924 1.00 55.59 385 GLU A CA 1
ATOM 2965 C C . GLU A 1 385 ? 20.262 -4.250 0.449 1.00 55.59 385 GLU A C 1
ATOM 2967 O O . GLU A 1 385 ? 21.137 -4.108 -0.400 1.00 55.59 385 GLU A O 1
ATOM 2972 N N . ILE A 1 386 ? 18.956 -4.274 0.131 1.00 56.12 386 ILE A N 1
ATOM 2973 C CA . ILE A 1 386 ? 18.447 -4.008 -1.231 1.00 56.12 386 ILE A CA 1
ATOM 2974 C C . ILE A 1 386 ? 18.107 -2.531 -1.393 1.00 56.12 386 ILE A C 1
ATOM 2976 O O . ILE A 1 386 ? 18.541 -1.895 -2.350 1.00 56.12 386 ILE A O 1
ATOM 2980 N N . ALA A 1 387 ? 17.312 -2.001 -0.462 1.00 54.59 387 ALA A N 1
ATOM 2981 C CA . ALA A 1 387 ? 16.708 -0.680 -0.554 1.00 54.59 387 ALA A CA 1
ATOM 2982 C C . ALA A 1 387 ? 16.747 0.011 0.812 1.00 54.59 387 ALA A C 1
ATOM 2984 O O . ALA A 1 387 ? 15.969 -0.308 1.720 1.00 54.59 387 ALA A O 1
ATOM 2985 N N . THR A 1 388 ? 17.643 0.987 0.940 1.00 51.34 388 THR A N 1
ATOM 2986 C CA . THR A 1 388 ? 17.684 1.876 2.100 1.00 51.34 388 THR A CA 1
ATOM 2987 C C . THR A 1 388 ? 16.674 2.995 1.902 1.00 51.34 388 THR A C 1
ATOM 2989 O O . THR A 1 388 ? 16.725 3.697 0.892 1.00 51.34 388 THR A O 1
ATOM 2992 N N . GLY A 1 389 ? 15.780 3.195 2.873 1.00 47.72 389 GLY A N 1
ATOM 2993 C CA . GLY A 1 389 ? 14.946 4.396 2.911 1.00 47.72 389 GLY A CA 1
ATOM 2994 C C . GLY A 1 389 ? 15.809 5.663 2.940 1.00 47.72 389 GLY A C 1
ATOM 2995 O O . GLY A 1 389 ? 16.953 5.630 3.401 1.00 47.72 389 GLY A O 1
ATOM 2996 N N . ALA A 1 390 ? 15.264 6.781 2.452 1.00 45.09 390 ALA A N 1
ATOM 2997 C CA . ALA A 1 390 ? 15.952 8.068 2.514 1.00 45.09 390 ALA A CA 1
ATOM 2998 C C . ALA A 1 390 ? 16.356 8.390 3.966 1.00 45.09 390 ALA A C 1
ATOM 3000 O O . ALA A 1 390 ? 15.590 8.154 4.906 1.00 45.09 390 ALA A O 1
ATOM 3001 N N . VAL A 1 391 ? 17.576 8.899 4.156 1.00 38.31 391 VAL A N 1
ATOM 3002 C CA . VAL A 1 391 ? 18.145 9.112 5.493 1.00 38.31 391 VAL A CA 1
ATOM 3003 C C . VAL A 1 391 ? 17.374 10.218 6.219 1.00 38.31 391 VAL A C 1
ATOM 3005 O O . VAL A 1 391 ? 17.569 11.397 5.941 1.00 38.31 391 VAL A O 1
ATOM 3008 N N . GLY A 1 392 ? 16.506 9.828 7.157 1.00 39.12 392 GLY A N 1
ATOM 3009 C CA . GLY A 1 392 ? 15.825 10.750 8.072 1.00 39.12 392 GLY A CA 1
ATOM 3010 C C . GLY A 1 392 ? 14.509 10.248 8.677 1.00 39.12 392 GLY A C 1
ATOM 3011 O O . GLY A 1 392 ? 14.210 10.596 9.814 1.00 39.12 392 GLY A O 1
ATOM 3012 N N . THR A 1 393 ? 13.723 9.435 7.959 1.00 40.41 393 THR A N 1
ATOM 3013 C CA . THR A 1 393 ? 12.263 9.357 8.213 1.00 40.41 393 THR A CA 1
ATOM 3014 C C . THR A 1 393 ? 11.665 7.984 8.531 1.00 40.41 393 THR A C 1
ATOM 3016 O O . THR A 1 393 ? 10.710 7.934 9.297 1.00 40.41 393 THR A O 1
ATOM 3019 N N . VAL A 1 394 ? 12.163 6.872 7.967 1.00 37.72 394 VAL A N 1
ATOM 3020 C CA . VAL A 1 394 ? 11.521 5.533 8.130 1.00 37.72 394 VAL A CA 1
ATOM 3021 C C . VAL A 1 394 ? 12.516 4.420 8.526 1.00 37.72 394 VAL A C 1
ATOM 3023 O O . VAL A 1 394 ? 12.176 3.240 8.610 1.00 37.72 394 VAL A O 1
ATOM 3026 N N . GLY A 1 395 ? 13.766 4.787 8.821 1.00 44.03 395 GLY A N 1
ATOM 3027 C CA . GLY A 1 395 ? 14.844 3.842 9.128 1.00 44.03 395 GLY A CA 1
ATOM 3028 C C . GLY A 1 395 ? 15.456 3.168 7.884 1.00 44.03 395 GLY A C 1
ATOM 3029 O O . GLY A 1 395 ? 15.091 3.482 6.752 1.00 44.03 395 GLY A O 1
ATOM 3030 N N . PRO A 1 396 ? 16.416 2.242 8.069 1.00 51.28 396 PRO A N 1
ATOM 3031 C CA . PRO A 1 396 ? 17.309 1.779 6.999 1.00 51.28 396 PRO A CA 1
ATOM 3032 C C . PRO A 1 396 ? 16.696 0.768 6.013 1.00 51.28 396 PRO A C 1
ATOM 3034 O O . PRO A 1 396 ? 17.430 0.198 5.216 1.00 51.28 396 PRO A O 1
ATOM 3037 N N . ALA A 1 397 ? 15.386 0.510 6.055 1.00 59.84 397 ALA A N 1
ATOM 3038 C CA . ALA A 1 397 ? 14.736 -0.517 5.239 1.00 59.84 397 ALA A CA 1
ATOM 3039 C C . ALA A 1 397 ? 13.340 -0.071 4.789 1.00 59.84 397 ALA A C 1
ATOM 3041 O O . ALA A 1 397 ? 12.511 0.291 5.627 1.00 59.84 397 ALA A O 1
ATOM 3042 N N . VAL A 1 398 ? 13.063 -0.145 3.484 1.00 65.38 398 VAL A N 1
ATOM 3043 C CA . VAL A 1 398 ? 11.764 0.246 2.909 1.00 65.38 398 VAL A CA 1
ATOM 3044 C C . VAL A 1 398 ? 10.636 -0.639 3.457 1.00 65.38 398 VAL A C 1
ATOM 3046 O O . VAL A 1 398 ? 10.577 -1.840 3.195 1.00 65.38 398 VAL A O 1
ATOM 3049 N N . SER A 1 399 ? 9.731 -0.043 4.236 1.00 74.00 399 SER A N 1
ATOM 3050 C CA . SER A 1 399 ? 8.481 -0.646 4.714 1.00 74.00 399 SER A CA 1
ATOM 3051 C C . SER A 1 399 ? 7.315 -0.299 3.787 1.00 74.00 399 SER A C 1
ATOM 3053 O O . SER A 1 399 ? 7.245 0.810 3.249 1.00 74.00 399 SER A O 1
ATOM 3055 N N . ALA A 1 400 ? 6.383 -1.238 3.595 1.00 71.62 400 ALA A N 1
ATOM 3056 C CA . ALA A 1 400 ? 5.289 -1.025 2.652 1.00 71.62 400 ALA A CA 1
ATOM 3057 C C . ALA A 1 400 ? 4.381 0.148 3.065 1.00 71.62 400 ALA A C 1
ATOM 3059 O O . ALA A 1 400 ? 4.181 0.414 4.248 1.00 71.62 400 ALA A O 1
ATOM 3060 N N . ILE A 1 401 ? 3.849 0.835 2.052 1.00 75.06 401 ILE A N 1
ATOM 3061 C CA . ILE A 1 401 ? 3.107 2.106 2.069 1.00 75.06 401 ILE A CA 1
ATOM 3062 C C . ILE A 1 401 ? 3.801 3.303 2.744 1.00 75.06 401 ILE A C 1
ATOM 3064 O O . ILE A 1 401 ? 3.848 4.361 2.124 1.00 75.06 401 ILE A O 1
ATOM 3068 N N . ALA A 1 402 ? 4.359 3.187 3.951 1.00 73.31 402 ALA A N 1
ATOM 3069 C CA . ALA A 1 402 ? 4.933 4.323 4.676 1.00 73.31 402 ALA A CA 1
ATOM 3070 C C . ALA A 1 402 ? 6.184 4.886 3.977 1.00 73.31 402 ALA A C 1
ATOM 3072 O O . ALA A 1 402 ? 6.193 6.054 3.586 1.00 73.31 402 ALA A O 1
ATOM 3073 N N . ALA A 1 403 ? 7.200 4.048 3.736 1.00 71.50 403 ALA A N 1
ATOM 3074 C CA . ALA A 1 403 ? 8.389 4.465 2.990 1.00 71.50 403 ALA A CA 1
ATOM 3075 C C . ALA A 1 403 ? 8.068 4.726 1.507 1.00 71.50 403 ALA A C 1
ATOM 3077 O O . ALA A 1 403 ? 8.580 5.683 0.934 1.00 71.50 403 ALA A O 1
ATOM 3078 N N . CYS A 1 404 ? 7.157 3.946 0.911 1.00 75.38 404 CYS A N 1
ATOM 3079 C CA . CYS A 1 404 ? 6.689 4.155 -0.463 1.00 75.38 404 CYS A CA 1
ATOM 3080 C C . CYS A 1 404 ? 6.115 5.570 -0.668 1.00 75.38 404 CYS A C 1
ATOM 3082 O O . CYS A 1 404 ? 6.469 6.251 -1.628 1.00 75.38 404 CYS A O 1
ATOM 3084 N N . LEU A 1 405 ? 5.254 6.045 0.243 1.00 76.00 405 LEU A N 1
ATOM 3085 C CA . LEU A 1 405 ? 4.676 7.389 0.162 1.00 76.00 405 LEU A CA 1
ATOM 3086 C C . LEU A 1 405 ? 5.697 8.499 0.430 1.00 76.00 405 LEU A C 1
ATOM 3088 O O . LEU A 1 405 ? 5.545 9.568 -0.147 1.00 76.00 405 LEU A O 1
ATOM 3092 N N . ASP A 1 406 ? 6.734 8.272 1.238 1.00 72.44 406 ASP A N 1
ATOM 3093 C CA . ASP A 1 406 ? 7.843 9.227 1.379 1.00 72.44 406 ASP A CA 1
ATOM 3094 C C . ASP A 1 406 ? 8.662 9.315 0.081 1.00 72.44 406 ASP A C 1
ATOM 3096 O O . ASP A 1 406 ? 8.819 10.387 -0.521 1.00 72.44 406 ASP A O 1
ATOM 3100 N N . CYS A 1 407 ? 9.113 8.165 -0.430 1.00 70.69 407 CYS A N 1
ATOM 3101 C CA . CYS A 1 407 ? 9.776 8.046 -1.727 1.00 70.69 407 CYS A CA 1
ATOM 3102 C C . CYS A 1 407 ? 8.986 8.776 -2.823 1.00 70.69 407 CYS A C 1
ATOM 3104 O O . CYS A 1 407 ? 9.566 9.607 -3.528 1.00 70.69 407 CYS A O 1
ATOM 3106 N N . HIS A 1 408 ? 7.665 8.583 -2.862 1.00 74.88 408 HIS A N 1
ATOM 3107 C CA . HIS A 1 408 ? 6.768 9.070 -3.911 1.00 74.88 408 HIS A CA 1
ATOM 3108 C C . HIS A 1 408 ? 5.856 10.248 -3.522 1.00 74.88 408 HIS A C 1
ATOM 3110 O O . HIS A 1 408 ? 4.877 10.528 -4.215 1.00 74.88 408 HIS A O 1
ATOM 3116 N N . ALA A 1 409 ? 6.205 11.030 -2.493 1.00 70.56 409 ALA A N 1
ATOM 3117 C CA . ALA A 1 409 ? 5.435 12.208 -2.050 1.00 70.56 409 ALA A CA 1
ATOM 3118 C C . ALA A 1 409 ? 5.252 13.291 -3.139 1.00 70.56 409 ALA A C 1
ATOM 3120 O O . ALA A 1 409 ? 4.395 14.171 -3.034 1.00 70.56 409 ALA A O 1
ATOM 3121 N N . ASN A 1 410 ? 6.079 13.235 -4.188 1.00 66.12 410 ASN A N 1
ATOM 3122 C CA . ASN A 1 410 ? 6.069 14.130 -5.344 1.00 66.12 410 ASN A CA 1
ATOM 3123 C C . ASN A 1 410 ? 5.529 13.469 -6.630 1.00 66.12 410 ASN A C 1
ATOM 3125 O O . ASN A 1 410 ? 5.589 14.097 -7.686 1.00 66.12 410 ASN A O 1
ATOM 3129 N N . GLY A 1 411 ? 5.013 12.238 -6.551 1.00 70.75 411 GLY A N 1
ATOM 3130 C CA . GLY A 1 411 ? 4.611 11.417 -7.696 1.00 70.75 411 GLY A CA 1
ATOM 3131 C C . GLY A 1 411 ? 5.568 10.254 -7.979 1.00 70.75 411 GLY A C 1
ATOM 3132 O O . GLY A 1 411 ? 6.444 9.917 -7.177 1.00 70.75 411 GLY A O 1
ATOM 3133 N N . PHE A 1 412 ? 5.395 9.621 -9.135 1.00 72.75 412 PHE A N 1
ATOM 3134 C CA . PHE A 1 412 ? 6.256 8.531 -9.594 1.00 72.75 412 PHE A CA 1
ATOM 3135 C C . PHE A 1 412 ? 7.646 9.060 -9.971 1.00 72.75 412 PHE A C 1
ATOM 3137 O O . PHE A 1 412 ? 7.771 10.120 -10.586 1.00 72.75 412 PHE A O 1
ATOM 3144 N N . ILE A 1 413 ? 8.700 8.321 -9.608 1.00 66.94 413 ILE A N 1
ATOM 3145 C CA . ILE A 1 413 ? 10.071 8.685 -9.988 1.00 66.94 413 ILE A CA 1
ATOM 3146 C C . ILE A 1 413 ? 10.208 8.482 -11.499 1.00 66.94 413 ILE A C 1
ATOM 3148 O O . ILE A 1 413 ? 10.040 7.380 -12.019 1.00 66.94 413 ILE A O 1
ATOM 3152 N N . ALA A 1 414 ? 10.479 9.580 -12.198 1.00 62.75 414 ALA A N 1
ATOM 3153 C CA . ALA A 1 414 ? 10.712 9.615 -13.631 1.00 62.75 414 ALA A CA 1
ATOM 3154 C C . ALA A 1 414 ? 12.210 9.492 -13.938 1.00 62.75 414 ALA A C 1
ATOM 3156 O O . ALA A 1 414 ? 13.032 10.007 -13.181 1.00 62.75 414 ALA A O 1
ATOM 3157 N N . GLY A 1 415 ? 12.550 8.951 -15.111 1.00 54.25 415 GLY A N 1
ATOM 3158 C CA . GLY A 1 415 ? 13.910 8.892 -15.671 1.00 54.25 415 GLY A CA 1
ATOM 3159 C C . GLY A 1 415 ? 14.532 10.251 -16.039 1.00 54.25 415 GLY A C 1
ATOM 3160 O O . GLY A 1 415 ? 15.207 10.379 -17.047 1.00 54.25 415 GLY A O 1
ATOM 3161 N N . GLY A 1 416 ? 14.251 11.315 -15.283 1.00 53.34 416 GLY A N 1
ATOM 3162 C CA . GLY A 1 416 ? 14.668 12.684 -15.601 1.00 53.34 416 GLY A CA 1
ATOM 3163 C C . GLY A 1 416 ? 15.279 13.484 -14.453 1.00 53.34 416 GLY A C 1
ATOM 3164 O O . GLY A 1 416 ? 15.608 14.642 -14.691 1.00 53.34 416 GLY A O 1
ATOM 3165 N N . ALA A 1 417 ? 15.387 12.931 -13.238 1.00 54.25 417 ALA A N 1
ATOM 3166 C CA . ALA A 1 417 ? 16.065 13.568 -12.103 1.00 54.25 417 ALA A CA 1
ATOM 3167 C C . ALA A 1 417 ? 16.331 12.579 -10.953 1.00 54.25 417 ALA A C 1
ATOM 3169 O O . ALA A 1 417 ? 15.459 11.774 -10.616 1.00 54.25 417 ALA A O 1
ATOM 3170 N N . LEU A 1 418 ? 17.484 12.722 -10.295 1.00 56.31 418 LEU A N 1
ATOM 3171 C CA . LEU A 1 418 ? 17.734 12.164 -8.960 1.00 56.31 418 LEU A CA 1
ATOM 3172 C C . LEU A 1 418 ? 16.877 12.886 -7.892 1.00 56.31 418 LEU A C 1
ATOM 3174 O O . LEU A 1 418 ? 16.583 14.077 -8.034 1.00 56.31 418 LEU A O 1
ATOM 3178 N N . LYS A 1 419 ? 16.456 12.193 -6.818 1.00 49.25 419 LYS A N 1
ATOM 3179 C CA . LYS A 1 419 ? 15.614 12.790 -5.743 1.00 49.25 419 LYS A CA 1
ATOM 3180 C C . LYS A 1 419 ? 16.434 13.706 -4.820 1.00 49.25 419 LYS A C 1
ATOM 3182 O O . LYS A 1 419 ? 15.914 14.675 -4.275 1.00 49.25 419 LYS A O 1
ATOM 3187 N N . ASP A 1 420 ? 17.713 13.396 -4.696 1.00 50.00 420 ASP A N 1
ATOM 3188 C CA . ASP A 1 420 ? 18.773 13.963 -3.854 1.00 50.00 420 ASP A CA 1
ATOM 3189 C C . ASP A 1 420 ? 19.337 15.319 -4.343 1.00 50.00 420 ASP A C 1
ATOM 3191 O O . ASP A 1 420 ? 20.354 15.803 -3.855 1.00 50.00 420 ASP A O 1
ATOM 3195 N N . GLY A 1 421 ? 18.638 15.998 -5.259 1.00 41.81 421 GLY A N 1
ATOM 3196 C CA . GLY A 1 421 ? 18.797 17.441 -5.496 1.00 41.81 421 GLY A CA 1
ATOM 3197 C C . GLY A 1 421 ? 19.972 17.873 -6.379 1.00 41.81 421 GLY A C 1
ATOM 3198 O O . GLY A 1 421 ? 19.985 19.019 -6.824 1.00 41.81 421 GLY A O 1
ATOM 3199 N N . GLY A 1 422 ? 20.903 16.979 -6.722 1.00 48.06 422 GLY A N 1
ATOM 3200 C CA . GLY A 1 422 ? 22.091 17.293 -7.534 1.00 48.06 422 GLY A CA 1
ATOM 3201 C C . GLY A 1 422 ? 21.842 17.683 -9.002 1.00 48.06 422 GLY A C 1
ATOM 3202 O O . GLY A 1 422 ? 22.798 17.835 -9.755 1.00 48.06 422 GLY A O 1
ATOM 3203 N N . GLY A 1 423 ? 20.588 17.789 -9.455 1.00 53.66 423 GLY A N 1
ATOM 3204 C CA . GLY A 1 423 ? 20.213 18.191 -10.823 1.00 53.66 423 GLY A CA 1
ATOM 3205 C C . GLY A 1 423 ? 20.555 17.191 -11.941 1.00 53.66 423 GLY A C 1
ATOM 3206 O O . GLY A 1 423 ? 19.996 17.301 -13.033 1.00 53.66 423 GLY A O 1
ATOM 3207 N N . LYS A 1 424 ? 21.421 16.203 -11.670 1.00 56.06 424 LYS A N 1
ATOM 3208 C CA . LYS A 1 424 ? 21.731 15.072 -12.556 1.00 56.06 424 LYS A CA 1
ATOM 3209 C C . LYS A 1 424 ? 20.430 14.370 -12.985 1.00 56.06 424 LYS A C 1
ATOM 3211 O O . LYS A 1 424 ? 19.542 14.109 -12.169 1.00 56.06 424 LYS A O 1
ATOM 3216 N N . GLN A 1 425 ? 20.322 14.083 -14.280 1.00 64.38 425 GLN A N 1
ATOM 3217 C CA . GLN A 1 425 ? 19.293 13.199 -14.838 1.00 64.38 425 GLN A CA 1
ATOM 3218 C C . GLN A 1 425 ? 19.853 11.771 -14.883 1.00 64.38 425 GLN A C 1
ATOM 3220 O O . GLN A 1 425 ? 21.066 11.597 -14.798 1.00 64.38 425 GLN A O 1
ATOM 3225 N N . TYR A 1 426 ? 18.992 10.766 -15.038 1.00 69.00 426 TYR A N 1
ATOM 3226 C CA . TYR A 1 426 ? 19.456 9.410 -15.333 1.00 69.00 426 TYR A CA 1
ATOM 3227 C C . TYR A 1 426 ? 20.106 9.378 -16.724 1.00 69.00 426 TYR A C 1
ATOM 3229 O O . TYR A 1 426 ? 19.610 10.024 -17.655 1.00 69.00 426 TYR A O 1
ATOM 3237 N N . THR A 1 427 ? 21.183 8.615 -16.887 1.00 75.62 427 THR A N 1
ATOM 3238 C CA . THR A 1 427 ? 21.765 8.329 -18.204 1.00 75.62 427 THR A CA 1
ATOM 3239 C C . THR A 1 427 ? 20.782 7.475 -19.002 1.00 75.62 427 THR A C 1
ATOM 3241 O O . THR A 1 427 ? 20.144 6.575 -18.453 1.00 75.62 427 THR A O 1
ATOM 3244 N N . ASP A 1 428 ? 20.624 7.733 -20.303 1.00 81.00 428 ASP A N 1
ATOM 3245 C CA . ASP A 1 428 ? 19.801 6.856 -21.139 1.00 81.00 428 ASP A CA 1
ATOM 3246 C C . ASP A 1 428 ? 20.571 5.580 -21.491 1.00 81.00 428 ASP A C 1
ATOM 3248 O O . ASP A 1 428 ? 21.481 5.580 -22.319 1.00 81.00 428 ASP A O 1
ATOM 3252 N N . ARG A 1 429 ? 20.216 4.492 -20.805 1.00 83.00 429 ARG A N 1
ATOM 3253 C CA . ARG A 1 429 ? 20.855 3.176 -20.914 1.00 83.00 429 ARG A CA 1
ATOM 3254 C C . ARG A 1 429 ? 20.158 2.245 -21.918 1.00 83.00 429 ARG A C 1
ATOM 3256 O O . ARG A 1 429 ? 20.468 1.058 -21.956 1.00 83.00 429 ARG A O 1
ATOM 3263 N N . PHE A 1 430 ? 19.232 2.747 -22.744 1.00 85.19 430 PHE A N 1
ATOM 3264 C CA . PHE A 1 430 ? 18.495 1.940 -23.732 1.00 85.19 430 PHE A CA 1
ATOM 3265 C C . PHE A 1 430 ? 19.411 1.260 -24.766 1.00 85.19 430 PHE A C 1
ATOM 3267 O O . PHE A 1 430 ? 19.216 0.092 -25.104 1.00 85.19 430 PHE A O 1
ATOM 3274 N N . ASN A 1 431 ? 20.448 1.965 -25.230 1.00 86.50 431 ASN A N 1
ATOM 3275 C CA . ASN A 1 431 ? 21.403 1.432 -26.207 1.00 86.50 431 ASN A CA 1
ATOM 3276 C C . ASN A 1 431 ? 22.346 0.368 -25.613 1.00 86.50 431 ASN A C 1
ATOM 3278 O O . ASN A 1 431 ? 22.866 -0.458 -26.361 1.00 86.50 431 ASN A O 1
ATOM 3282 N N . ASP A 1 432 ? 22.526 0.344 -24.289 1.00 86.62 432 ASP A N 1
ATOM 3283 C CA . ASP A 1 432 ? 23.353 -0.647 -23.590 1.00 86.62 432 ASP A CA 1
ATOM 3284 C C . ASP A 1 432 ? 22.648 -2.016 -23.479 1.00 86.62 432 ASP A C 1
ATOM 3286 O O . ASP A 1 432 ? 23.280 -3.012 -23.130 1.00 86.62 432 ASP A O 1
ATOM 3290 N N . ILE A 1 433 ? 21.340 -2.089 -23.762 1.00 87.88 433 ILE A N 1
ATOM 3291 C CA . ILE A 1 433 ? 20.591 -3.352 -23.815 1.00 87.88 433 ILE A CA 1
ATOM 3292 C C . ILE A 1 433 ? 20.971 -4.121 -25.096 1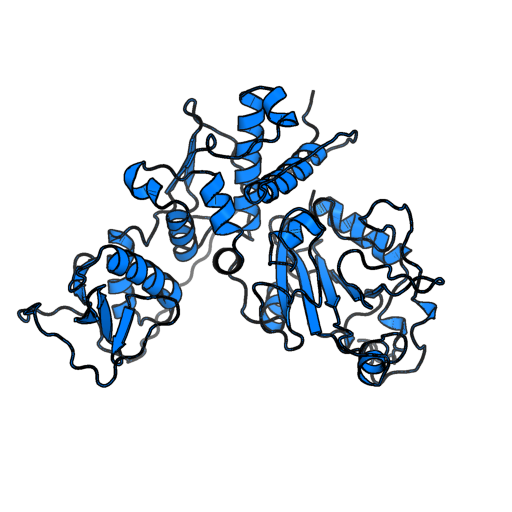.00 87.88 433 ILE A C 1
ATOM 3294 O O . ILE A 1 433 ? 20.946 -3.517 -26.178 1.00 87.88 433 ILE A O 1
ATOM 3298 N N . PRO A 1 434 ? 21.262 -5.439 -25.021 1.00 85.00 434 PRO A N 1
ATOM 3299 C CA . PRO A 1 434 ? 21.570 -6.257 -26.191 1.00 85.00 434 PRO A CA 1
ATOM 3300 C C . PRO A 1 434 ? 20.446 -6.247 -27.230 1.00 85.00 434 PRO A C 1
ATOM 3302 O O . PRO A 1 434 ? 19.294 -6.534 -26.913 1.00 85.00 434 PRO A O 1
ATOM 3305 N N . ASP A 1 435 ? 20.790 -6.003 -28.495 1.00 85.69 435 ASP A N 1
ATOM 3306 C CA . ASP A 1 435 ? 19.845 -6.098 -29.619 1.00 85.69 435 ASP A CA 1
ATOM 3307 C C . ASP A 1 435 ? 19.830 -7.507 -30.240 1.00 85.69 435 ASP A C 1
ATOM 3309 O O . ASP A 1 435 ? 19.759 -7.705 -31.451 1.00 85.69 435 ASP A O 1
ATOM 3313 N N . THR A 1 436 ? 19.978 -8.524 -29.390 1.00 83.75 436 THR A N 1
ATOM 3314 C CA . THR A 1 436 ? 19.946 -9.928 -29.792 1.00 83.75 436 THR A CA 1
ATOM 3315 C C . THR A 1 436 ? 18.506 -10.422 -29.878 1.00 83.75 436 THR A C 1
ATOM 3317 O O . THR A 1 436 ? 17.693 -10.184 -28.980 1.00 83.75 436 THR A O 1
ATOM 3320 N N . ASN A 1 437 ? 18.195 -11.145 -30.958 1.00 70.75 437 ASN A N 1
ATOM 3321 C CA . ASN A 1 437 ? 16.915 -11.834 -31.120 1.00 70.75 437 ASN A CA 1
ATOM 3322 C C . ASN A 1 437 ? 16.657 -12.773 -29.938 1.00 70.75 437 ASN A C 1
ATOM 3324 O O . ASN A 1 437 ? 17.505 -13.596 -29.587 1.00 70.75 437 ASN A O 1
ATOM 3328 N N . THR A 1 438 ? 15.462 -12.682 -29.365 1.00 70.06 438 THR A N 1
ATOM 3329 C CA . THR A 1 438 ? 15.014 -13.567 -28.287 1.00 70.06 438 THR A CA 1
ATOM 3330 C C . THR A 1 438 ? 14.135 -14.695 -28.832 1.00 70.06 438 THR A C 1
ATOM 3332 O O . THR A 1 438 ? 13.817 -14.751 -30.020 1.00 70.06 438 THR A O 1
ATOM 3335 N N . VAL A 1 439 ? 13.691 -15.591 -27.948 1.00 68.56 439 VAL A N 1
ATOM 3336 C CA . VAL A 1 439 ? 12.616 -16.551 -28.253 1.00 68.56 439 VAL A CA 1
ATOM 3337 C C . VAL A 1 439 ? 11.211 -15.938 -28.133 1.00 68.56 439 VAL A C 1
ATOM 3339 O O . VAL A 1 439 ? 10.227 -16.606 -28.451 1.00 68.56 439 VAL A O 1
ATOM 3342 N N . PHE A 1 440 ? 11.090 -14.687 -27.674 1.00 79.88 440 PHE A N 1
ATOM 3343 C CA . PHE A 1 440 ? 9.803 -14.031 -27.460 1.00 79.88 440 PHE A CA 1
ATOM 3344 C C . PHE A 1 440 ? 9.210 -13.531 -28.777 1.00 79.88 440 PHE A C 1
ATOM 3346 O O . PHE A 1 440 ? 9.910 -13.019 -29.653 1.00 79.88 440 PHE A O 1
ATOM 3353 N N . ARG A 1 441 ? 7.886 -13.656 -28.895 1.00 81.06 441 ARG A N 1
ATOM 3354 C CA . ARG A 1 441 ? 7.102 -13.097 -29.996 1.00 81.06 441 ARG A CA 1
ATOM 3355 C C . ARG A 1 441 ? 6.001 -12.202 -29.449 1.00 81.06 441 ARG A C 1
ATOM 3357 O O . ARG A 1 441 ? 5.412 -12.510 -28.414 1.00 81.06 441 ARG A O 1
ATOM 3364 N N . ASN A 1 442 ? 5.699 -11.118 -30.155 1.00 79.75 442 ASN A N 1
ATOM 3365 C CA . ASN A 1 442 ? 4.518 -10.310 -29.860 1.00 79.75 442 ASN A CA 1
ATOM 3366 C C . ASN A 1 442 ? 3.220 -11.029 -30.296 1.00 79.75 442 ASN A C 1
ATOM 3368 O O . ASN A 1 442 ? 3.239 -12.103 -30.900 1.00 79.75 442 ASN A O 1
ATOM 3372 N N . THR A 1 443 ? 2.070 -10.404 -30.035 1.00 77.94 443 THR A N 1
ATOM 3373 C CA . THR A 1 443 ? 0.739 -10.902 -30.435 1.00 77.94 443 THR A CA 1
ATOM 3374 C C . THR A 1 443 ? 0.515 -10.987 -31.951 1.00 77.94 443 THR A C 1
ATOM 3376 O O . THR A 1 443 ? -0.474 -11.576 -32.376 1.00 77.94 443 THR A O 1
ATOM 3379 N N . LEU A 1 444 ? 1.418 -10.428 -32.764 1.00 83.00 444 LEU A N 1
ATOM 3380 C CA . LEU A 1 444 ? 1.419 -10.499 -34.230 1.00 83.00 444 LEU A CA 1
ATOM 3381 C C . LEU A 1 444 ? 2.408 -11.557 -34.761 1.00 83.00 444 LEU A C 1
ATOM 3383 O O . LEU A 1 444 ? 2.589 -11.686 -35.969 1.00 83.00 444 LEU A O 1
ATOM 3387 N N . GLY A 1 445 ? 3.069 -12.308 -33.873 1.00 83.44 445 GLY A N 1
ATOM 3388 C CA . GLY A 1 445 ? 4.057 -13.328 -34.222 1.00 83.44 445 GLY A CA 1
ATOM 3389 C C . GLY A 1 445 ? 5.451 -12.792 -34.568 1.00 83.44 445 GLY A C 1
ATOM 3390 O O . GLY A 1 445 ? 6.341 -13.604 -34.831 1.00 83.44 445 GLY A O 1
ATOM 3391 N N . THR A 1 446 ? 5.681 -11.475 -34.545 1.00 86.69 446 THR A N 1
ATOM 3392 C CA . THR A 1 446 ? 7.009 -10.871 -34.751 1.00 86.69 446 THR A CA 1
ATOM 3393 C C . THR A 1 446 ? 7.950 -11.300 -33.628 1.00 86.69 446 THR A C 1
ATOM 3395 O O . THR A 1 446 ? 7.594 -11.157 -32.459 1.00 86.69 446 THR A O 1
ATOM 3398 N N . THR A 1 447 ? 9.138 -11.806 -33.967 1.00 87.62 447 THR A N 1
ATOM 3399 C CA . THR A 1 447 ? 10.227 -12.021 -32.998 1.00 87.62 447 THR A CA 1
ATOM 3400 C C . THR A 1 447 ? 10.680 -10.682 -32.423 1.00 87.62 447 THR A C 1
ATOM 3402 O O . THR A 1 447 ? 10.791 -9.714 -33.170 1.00 87.62 447 THR A O 1
ATOM 3405 N N . LEU A 1 448 ? 10.944 -10.643 -31.118 1.00 88.31 448 LEU A N 1
ATOM 3406 C CA . LEU A 1 448 ? 11.406 -9.454 -30.398 1.00 88.31 448 LEU A CA 1
ATOM 3407 C C . LEU A 1 448 ? 12.883 -9.590 -30.006 1.00 88.31 448 LEU A C 1
ATOM 3409 O O . LEU A 1 448 ? 13.343 -10.699 -29.698 1.00 88.31 448 LEU A O 1
ATOM 3413 N N . THR A 1 449 ? 13.621 -8.485 -29.951 1.00 90.38 449 THR A N 1
ATOM 3414 C CA . THR A 1 449 ? 14.934 -8.428 -29.285 1.00 90.38 449 THR A CA 1
ATOM 3415 C C . THR A 1 449 ? 14.760 -8.111 -27.798 1.00 90.38 449 THR A C 1
ATOM 3417 O O . THR A 1 449 ? 13.657 -7.828 -27.324 1.00 90.38 449 THR A O 1
ATOM 3420 N N . HIS A 1 450 ? 15.831 -8.171 -27.003 1.00 90.56 450 HIS A N 1
ATOM 3421 C CA . HIS A 1 450 ? 15.739 -7.722 -25.609 1.00 90.56 450 HIS A CA 1
ATOM 3422 C C . HIS A 1 450 ? 15.469 -6.215 -25.492 1.00 90.56 450 HIS A C 1
ATOM 3424 O O . HIS A 1 450 ? 14.851 -5.788 -24.516 1.00 90.56 450 HIS A O 1
ATOM 3430 N N . ARG A 1 451 ? 15.903 -5.424 -26.480 1.00 90.38 451 ARG A N 1
ATOM 3431 C CA . ARG A 1 451 ? 15.766 -3.965 -26.521 1.00 90.38 451 ARG A CA 1
ATOM 3432 C C . ARG A 1 451 ? 14.309 -3.514 -26.664 1.00 90.38 451 ARG A C 1
ATOM 3434 O O . ARG A 1 451 ? 13.927 -2.551 -26.006 1.00 90.38 451 ARG A O 1
ATOM 3441 N N . ASP A 1 452 ? 13.478 -4.267 -27.390 1.00 90.69 452 ASP A N 1
ATOM 3442 C CA . ASP A 1 452 ? 12.036 -4.000 -27.580 1.00 90.69 452 ASP A CA 1
ATOM 3443 C C . ASP A 1 452 ? 11.221 -3.918 -26.274 1.00 90.69 452 ASP A C 1
ATOM 3445 O O . ASP A 1 452 ? 10.105 -3.395 -26.252 1.00 90.69 452 ASP A O 1
ATOM 3449 N N . PHE A 1 453 ? 11.748 -4.440 -25.165 1.00 91.69 453 PHE A N 1
ATOM 3450 C CA . PHE A 1 453 ? 11.102 -4.388 -23.851 1.00 91.69 453 PHE A CA 1
ATOM 3451 C C . PHE A 1 453 ? 11.370 -3.087 -23.087 1.00 91.69 453 PHE A C 1
ATOM 3453 O O . PHE A 1 453 ? 10.593 -2.719 -22.198 1.00 91.69 453 PHE A O 1
ATOM 3460 N N . PHE A 1 454 ? 12.443 -2.382 -23.439 1.00 91.75 454 PHE A N 1
ATOM 3461 C CA . PHE A 1 454 ? 12.885 -1.162 -22.775 1.00 91.75 454 PHE A CA 1
ATOM 3462 C C . PHE A 1 454 ? 12.422 0.091 -23.526 1.00 91.75 454 PHE A C 1
ATOM 3464 O O . PHE A 1 454 ? 11.808 0.027 -24.589 1.00 91.75 454 PHE A O 1
ATOM 3471 N N . THR A 1 455 ? 12.667 1.259 -22.942 1.00 90.56 455 THR A N 1
ATOM 3472 C CA . THR A 1 455 ? 12.360 2.557 -23.533 1.00 90.56 455 THR A CA 1
ATOM 3473 C C . THR A 1 455 ? 13.295 3.636 -23.001 1.00 90.56 455 THR A C 1
ATOM 3475 O O . THR A 1 455 ? 13.865 3.510 -21.917 1.00 90.56 455 THR A O 1
ATOM 3478 N N . GLN A 1 456 ? 13.428 4.706 -23.777 1.00 88.25 456 GLN A N 1
ATOM 3479 C CA . GLN A 1 456 ? 14.223 5.880 -23.437 1.00 88.25 456 GLN A CA 1
ATOM 3480 C C . GLN A 1 456 ? 13.649 6.639 -22.230 1.00 88.25 456 GLN A C 1
ATOM 3482 O O . GLN A 1 456 ? 12.431 6.686 -22.000 1.00 88.25 456 GLN A O 1
ATOM 3487 N N . ASN A 1 457 ? 14.531 7.336 -21.516 1.00 83.75 457 ASN A N 1
ATOM 3488 C CA . ASN A 1 457 ? 14.221 8.178 -20.360 1.00 83.75 457 ASN A CA 1
ATOM 3489 C C . ASN A 1 457 ? 13.118 9.205 -20.654 1.00 83.75 457 ASN A C 1
ATOM 3491 O O . ASN A 1 457 ? 12.241 9.439 -19.818 1.00 83.75 457 ASN A O 1
ATOM 3495 N N . ALA A 1 458 ? 13.121 9.796 -21.854 1.00 83.50 458 ALA A N 1
ATOM 3496 C CA . ALA A 1 458 ? 12.135 10.792 -22.270 1.00 83.50 458 ALA A CA 1
ATOM 3497 C C . ALA A 1 458 ? 10.702 10.225 -22.303 1.00 83.50 458 ALA A C 1
ATOM 3499 O O . ALA A 1 458 ? 9.784 10.831 -21.744 1.00 83.50 458 ALA A O 1
ATOM 3500 N N . THR A 1 459 ? 10.517 9.046 -22.900 1.00 87.00 459 THR A N 1
ATOM 3501 C CA . THR A 1 459 ? 9.221 8.355 -23.009 1.00 87.00 459 THR A CA 1
ATOM 3502 C C . THR A 1 459 ? 8.711 7.927 -21.636 1.00 87.00 459 THR A C 1
ATOM 3504 O O . THR A 1 459 ? 7.570 8.222 -21.271 1.00 87.00 459 THR A O 1
ATOM 3507 N N . TYR A 1 460 ? 9.578 7.309 -20.825 1.00 86.44 460 TYR A N 1
ATOM 3508 C CA . TYR A 1 460 ? 9.230 6.903 -19.462 1.00 86.44 460 TYR A CA 1
ATOM 3509 C C . TYR A 1 460 ? 8.841 8.114 -18.595 1.00 86.44 460 TYR A C 1
ATOM 3511 O O . TYR A 1 460 ? 7.852 8.080 -17.859 1.00 86.44 460 TYR A O 1
ATOM 3519 N N . ARG A 1 461 ? 9.564 9.235 -18.731 1.00 82.12 461 ARG A N 1
ATOM 3520 C CA . ARG A 1 461 ? 9.268 10.503 -18.046 1.00 82.12 461 ARG A CA 1
ATOM 3521 C C . ARG A 1 461 ? 7.913 11.089 -18.431 1.00 82.12 461 ARG A C 1
ATOM 3523 O O . ARG A 1 461 ? 7.216 11.575 -17.542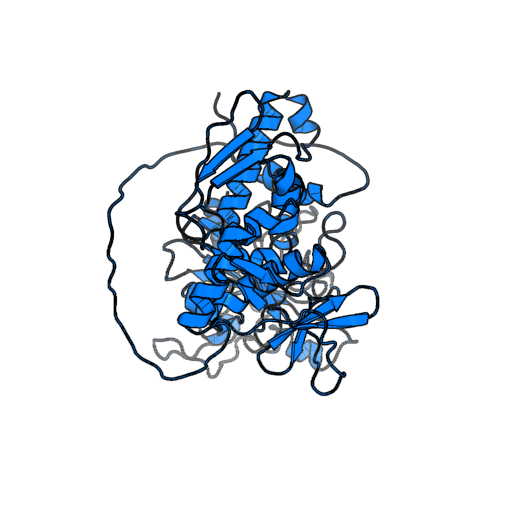 1.00 82.12 461 ARG A O 1
ATOM 3530 N N . GLN A 1 462 ? 7.520 11.050 -19.706 1.00 82.69 462 GLN A N 1
ATOM 3531 C CA . GLN A 1 462 ? 6.195 11.527 -20.127 1.00 82.69 462 GLN A CA 1
ATOM 3532 C C . GLN A 1 462 ? 5.078 10.752 -19.413 1.00 82.69 462 GLN A C 1
ATOM 3534 O O . GLN A 1 462 ? 4.168 11.367 -18.850 1.00 82.69 462 GLN A O 1
ATOM 3539 N N . ARG A 1 463 ? 5.196 9.419 -19.343 1.00 82.81 463 ARG A N 1
ATOM 3540 C CA . ARG A 1 463 ? 4.229 8.562 -18.645 1.00 82.81 463 ARG A CA 1
ATOM 3541 C C . ARG A 1 463 ? 4.222 8.788 -17.126 1.00 82.81 463 ARG A C 1
ATOM 3543 O O . ARG A 1 463 ? 3.155 8.988 -16.550 1.00 82.81 463 ARG A O 1
ATOM 3550 N N . ALA A 1 464 ? 5.397 8.866 -16.499 1.00 80.62 464 ALA A N 1
ATOM 3551 C CA . ALA A 1 464 ? 5.534 9.161 -15.070 1.00 80.62 464 ALA A CA 1
ATOM 3552 C C . ALA A 1 464 ? 4.906 10.512 -14.680 1.00 80.62 464 ALA A C 1
ATOM 3554 O O . ALA A 1 464 ? 4.238 10.611 -13.648 1.00 80.62 464 ALA A O 1
ATOM 3555 N N . VAL A 1 465 ? 5.054 11.547 -15.516 1.00 80.75 465 VAL A N 1
ATOM 3556 C CA . VAL A 1 465 ? 4.402 12.853 -15.312 1.00 80.75 465 VAL A CA 1
ATOM 3557 C C . VAL A 1 465 ? 2.886 12.754 -15.499 1.00 80.75 465 VAL A C 1
ATOM 3559 O O . VAL A 1 465 ? 2.146 13.278 -14.666 1.00 80.75 465 VAL A O 1
ATOM 3562 N N . GLN A 1 466 ? 2.408 12.075 -16.547 1.00 79.38 466 GLN A N 1
ATOM 3563 C CA . GLN A 1 466 ? 0.975 11.867 -16.790 1.00 79.38 466 GLN A CA 1
ATOM 3564 C C . GLN A 1 466 ? 0.286 11.218 -15.582 1.00 79.38 466 GLN A C 1
ATOM 3566 O O . GLN A 1 466 ? -0.712 11.748 -15.092 1.00 79.38 466 GLN A O 1
ATOM 3571 N N . ASP A 1 467 ? 0.845 10.128 -15.061 1.00 78.75 467 ASP A N 1
ATOM 3572 C CA . ASP A 1 467 ? 0.221 9.365 -13.977 1.00 78.75 467 ASP A CA 1
ATOM 3573 C C . ASP A 1 467 ? 0.370 10.060 -12.613 1.00 78.75 467 ASP A C 1
ATOM 3575 O O . ASP A 1 467 ? -0.523 9.983 -11.767 1.00 78.75 467 ASP A O 1
ATOM 3579 N N . SER A 1 468 ? 1.448 10.825 -12.404 1.00 77.12 468 SER A N 1
ATOM 3580 C CA . SER A 1 468 ? 1.610 11.654 -11.198 1.00 77.12 468 SER A CA 1
ATOM 3581 C C . SER A 1 468 ? 0.539 12.748 -11.091 1.00 77.12 468 SER A C 1
ATOM 3583 O O . SER A 1 468 ? 0.112 13.078 -9.987 1.00 77.12 468 SER A O 1
ATOM 3585 N N . ASN A 1 469 ? 0.035 13.259 -12.221 1.00 74.25 469 ASN A N 1
ATOM 3586 C CA . ASN A 1 469 ? -1.082 14.215 -12.252 1.00 74.25 469 ASN A CA 1
ATOM 3587 C C . ASN A 1 469 ? -2.452 13.586 -11.915 1.00 74.25 469 ASN A C 1
ATOM 3589 O O . ASN A 1 469 ? -3.431 14.315 -11.760 1.00 74.25 469 ASN A O 1
ATOM 3593 N N . ILE A 1 470 ? -2.545 12.255 -11.814 1.00 70.69 470 ILE A N 1
ATOM 3594 C CA . ILE A 1 470 ? -3.750 11.540 -11.353 1.00 70.69 470 ILE A CA 1
ATOM 3595 C C . ILE A 1 470 ? -3.706 11.344 -9.828 1.00 70.69 470 ILE A C 1
ATOM 3597 O O . ILE A 1 470 ? -4.746 11.356 -9.167 1.00 70.69 470 ILE A O 1
ATOM 3601 N N . PHE A 1 471 ? -2.498 11.211 -9.272 1.00 64.69 471 PHE A N 1
ATOM 3602 C CA . PHE A 1 471 ? -2.237 10.990 -7.850 1.00 64.69 471 PHE A CA 1
ATOM 3603 C C . PHE A 1 471 ? -2.365 12.262 -6.977 1.00 64.69 471 PHE A C 1
ATOM 3605 O O . PHE A 1 471 ? -2.804 12.153 -5.830 1.00 64.69 471 PHE A O 1
ATOM 3612 N N . ILE A 1 472 ? -2.015 13.449 -7.504 1.00 57.31 472 ILE A N 1
ATOM 3613 C CA . ILE A 1 472 ? -1.840 14.725 -6.756 1.00 57.31 472 ILE A CA 1
ATOM 3614 C C . ILE A 1 472 ? -3.041 15.692 -6.890 1.00 57.31 472 ILE A C 1
ATOM 3616 O O . ILE A 1 472 ? -3.601 16.107 -5.843 1.00 57.31 472 ILE A O 1
#

Sequence (472 aa):
MKPNKSKIFKIIILSLIMVQATPSYGFLFGFFGRRASRGRFISQNNSRPSNQGQGRGGRVISGQNSSINSNNSINGSGLEEIVGFSNLLKNGNALVERNARGETRSLFIDGAGNLLGATEANTVRQAKEFFLLNRDKFNAGQRQTVDRFLARNGGISDGRFTIDLKNIVVPDEIAAQGPQRSQEFALASLNFLLNTLQTNVRLKIDRVKPDGTIDLDLSRFFRGEALAILKAADPTSACTGKIRLDRLIAFAMDPPNYYKFINAPATRAQVAAAVGIQEDKTTTQGNKLLVGTNPDGEFESGVTRNIRVLEVQSAQRVPGSSCYRSFDGIDRNAPGQQQESRDPRQKGINFTHDAEEWLCLGRNGMMQGFLFNAKGDLLTRAPAEIATGAVGTVGPAVSAIAACLDCHANGFIAGGALKDGGGKQYTDRFNDIPDTNTVFRNTLGTTLTHRDFFTQNATYRQRAVQDSNIFI